Protein AF-0000000085032765 (afdb_homodimer)

Foldseek 3Di:
DDPVVCVVLLVLLLVLLVCLLVVNDFLCSLVSLLVSLVPQAADEDDDDDADDADPVLVVLQVVLVVCLVVVNNQAADLVRLVSLLRQCLPQACCSNPVTSVVNLLSCLVNVHDALVSLVVSLVVLLDCCQCVVSLRYPDDSSLSSNLSSLQSLLSSLVSCVVPNVSADPVNLSSSLSSLLSSLSSHADQPQQDPSRGGRHRLLSSLSSLLSSLPDPSGDPSSNSSSLSSSLSSLLQHQAANDHCSLLSNLVSLLVQCVVDVSSVVSVLSVVVVSLVVPVPDDDDDSSRVRSVVSVVSNLVSNLPDPSRPPVSVCSSVVSVVVVVD/DDPVVCVVLLVLLLVLLVCLLVVNDFLCSLVSLLVSLVPQAADEDDDDDADDADPVLVVLQVVLLVCLVVVNNQAADLVRLVSLLRQCLPQACCSNPVTSVVSLLSCLVNVHDALVSLVVSLVVLLDCCQCVVSLRYPDDSSLSSNLSSLQSLLSSLVSCVVPNVSADPVNLSSSLSSLLSSLSSHADQPQQDPSRGGRHRLLSSLSSLLSSLPDPSGDPSSNSSSLSSSLSSLLQHQAANDNCSLLSNLVSLLVQCVVDVSSVVSVLSVVVVSLVVPVPDDDDDSSRVRSVVSVVSNLVSNLPDPSRDPVSVCSSVVSVVVVVD

Organism: Limosilactobacillus fermentum (strain NBRC 3956 / LMG 18251) (NCBI:txid334390)

Secondary structure (DSSP, 8-state):
--HHHHHHHHHHHHHHHHHHHTT--STTHHHHHHHHHHT----------PPP--HHHHHHHHHHHHHHHTT------HHHHHHHHHHTT-SSHHHIIIIIIHHHHHHHHTT-S-HHHHHHHHHHHTSHHHHTTTTTSSS-THHHHHHHHHHHHHHHHHHIIIII----HHHHHHHHHHHHHHHHH-----EEETTTEEE-HHHHHHHHHHHHHT-TTS-HHHHHHHHHHHHHHHHT-SS---SSHHHHHHHHHHHHHHH-HHHHHHHHHHHHHHHHHHHH----SHHHHHHHHHHHHHHHHHHT-TTS-HHHHHHHHHHHHHHT-/--HHHHHHHHHHHHHHHHHHHTT--STTHHHHHHHHHHT----------PPP--HHHHHHHHHHHHHHHTT------HHHHHHHHHHTT-SSHHHIIIIIIHHHHHHHHTT-S-HHHHHHHHHHHTSHHHHTTTTTSSS-THHHHHHHHHHHHHHHHHHIIIII----HHHHHHHHHHHHHHHHH-----EEETTTEEE-HHHHHHHHHHHHHT-TTS-HHHHHHHHHHHHHHHHT-SS---SSHHHHHHHHHHHHHHH-HHHHHHHHHHHHHHHHHHHH----SHHHHHHHHHHHHHHHHHHT-TTS-HHHHHHHHHHHHHHT-

Sequence (650 aa):
MKETDLAPKLEMIQALHRQAKEGKTFKDLAPRLASFQRGLQRHRRTTVSLPAITETGQAILEQLVSNLKNDQLTELSDTQLELLLTQLANEDPAVRFGEATLLFNGALANDLLTKDQLRHAMNTLKKWEILFDHIEEPINKGAVRRVSAVTGLASLLYADRAGYFFVTKADLSDLIDRVALGMLWEHDNRGYVNRLGWIQLFGEYTVLVGELCRRRELVRGEKVFLMATYLVAYRQLKAPLIMGEADEGADFLIEMMNQHPVYRRYFMVFLRDWQRDLQQERPQSEQGWHQVFNYRRLMQALLMSADLPEIIARQITNQSNQDEQMKETDLAPKLEMIQALHRQAKEGKTFKDLAPRLASFQRGLQRHRRTTVSLPAITETGQAILEQLVSNLKNDQLTELSDTQLELLLTQLANEDPAVRFGEATLLFNGALANDLLTKDQLRHAMNTLKKWEILFDHIEEPINKGAVRRVSAVTGLASLLYADRAGYFFVTKADLSDLIDRVALGMLWEHDNRGYVNRLGWIQLFGEYTVLVGELCRRRELVRGEKVFLMATYLVAYRQLKAPLIMGEADEGADFLIEMMNQHPVYRRYFMVFLRDWQRDLQQERPQSEQGWHQVFNYRRLMQALLMSADLPEIIARQITNQSNQDEQ

InterPro domains:
  IPR021247 Protein of unknown function DUF2785 [PF10978] (131-303)

Structure (mmCIF, N/CA/C/O backbone):
data_AF-0000000085032765-model_v1
#
loop_
_entity.id
_entity.type
_entity.pdbx_description
1 polymer 'Uncharacterized protein'
#
loop_
_atom_site.group_PDB
_atom_site.id
_atom_site.type_symbol
_atom_site.label_atom_id
_atom_site.label_alt_id
_atom_site.label_comp_id
_atom_site.label_asym_id
_atom_site.label_entity_id
_atom_site.label_seq_id
_atom_site.pdbx_PDB_ins_code
_atom_site.Cartn_x
_atom_site.Cartn_y
_atom_site.Cartn_z
_atom_site.occupancy
_atom_site.B_iso_or_equiv
_atom_site.auth_seq_id
_atom_site.auth_comp_id
_atom_site.auth_asym_id
_atom_site.auth_atom_id
_atom_site.pdbx_PDB_model_num
ATOM 1 N N . MET A 1 1 ? -12.477 9.984 26.188 1 78.19 1 MET A N 1
ATOM 2 C CA . MET A 1 1 ? -11.352 10.086 27.094 1 78.19 1 MET A CA 1
ATOM 3 C C . MET A 1 1 ? -11.383 11.414 27.859 1 78.19 1 MET A C 1
ATOM 5 O O . MET A 1 1 ? -11.727 12.453 27.281 1 78.19 1 MET A O 1
ATOM 9 N N . LYS A 1 2 ? -11.086 11.219 29.297 1 79.12 2 LYS A N 1
ATOM 10 C CA . LYS A 1 2 ? -10.969 12.43 30.109 1 79.12 2 LYS A CA 1
ATOM 11 C C . LYS A 1 2 ? -9.531 12.93 30.141 1 79.12 2 LYS A C 1
ATOM 13 O O . LYS A 1 2 ? -8.586 12.156 29.953 1 79.12 2 LYS A O 1
ATOM 18 N N . GLU A 1 3 ? -9.328 14.219 30.156 1 80.5 3 GLU A N 1
ATOM 19 C CA . GLU A 1 3 ? -8.008 14.828 30.25 1 80.5 3 GLU A CA 1
ATOM 20 C C . GLU A 1 3 ? -7.176 14.18 31.359 1 80.5 3 GLU A C 1
ATOM 22 O O . GLU A 1 3 ? -5.965 14.016 31.219 1 80.5 3 GLU A O 1
ATOM 27 N N . THR A 1 4 ? -7.75 13.797 32.344 1 82.62 4 THR A N 1
ATOM 28 C CA . THR A 1 4 ? -7.074 13.195 33.5 1 82.62 4 THR A CA 1
ATOM 29 C C . THR A 1 4 ? -6.438 11.859 33.125 1 82.62 4 THR A C 1
ATOM 31 O O . THR A 1 4 ? -5.465 11.43 33.719 1 82.62 4 THR A O 1
ATOM 34 N N . ASP A 1 5 ? -6.961 11.273 32.125 1 85.44 5 ASP A N 1
ATOM 35 C CA . ASP A 1 5 ? -6.414 10.008 31.625 1 85.44 5 ASP A CA 1
ATOM 36 C C . ASP A 1 5 ? -5.125 10.234 30.844 1 85.44 5 ASP A C 1
ATOM 38 O O . ASP A 1 5 ? -4.32 9.312 30.688 1 85.44 5 ASP A O 1
ATOM 42 N N . LEU A 1 6 ? -4.93 11.477 30.453 1 90.94 6 LEU A N 1
ATOM 43 C CA . LEU A 1 6 ? -3.791 11.812 29.594 1 90.94 6 LEU A CA 1
ATOM 44 C C . LEU A 1 6 ? -2.576 12.188 30.438 1 90.94 6 LEU A C 1
ATOM 46 O O . LEU A 1 6 ? -1.436 12 30 1 90.94 6 LEU A O 1
ATOM 50 N N . ALA A 1 7 ? -2.807 12.672 31.609 1 92.69 7 ALA A N 1
ATOM 51 C CA . ALA A 1 7 ? -1.757 13.273 32.438 1 92.69 7 ALA A CA 1
ATOM 52 C C . ALA A 1 7 ? -0.646 12.273 32.719 1 92.69 7 ALA A C 1
ATOM 54 O O . ALA A 1 7 ? 0.533 12.562 32.5 1 92.69 7 ALA A O 1
ATOM 55 N N . PRO A 1 8 ? -1.028 11.062 33.188 1 94.06 8 PRO A N 1
ATOM 56 C CA . PRO A 1 8 ? 0.043 10.109 33.438 1 94.06 8 PRO A CA 1
ATOM 57 C C . PRO A 1 8 ? 0.829 9.727 32.188 1 94.06 8 PRO A C 1
ATOM 59 O O . PRO A 1 8 ? 2.035 9.477 32.281 1 94.06 8 PRO A O 1
ATOM 62 N N . LYS A 1 9 ? 0.167 9.648 31.062 1 95.69 9 LYS A N 1
ATOM 63 C CA . LYS A 1 9 ? 0.832 9.32 29.812 1 95.69 9 LYS A CA 1
ATOM 64 C C . LYS A 1 9 ? 1.777 10.438 29.375 1 95.69 9 LYS A C 1
ATOM 66 O O . LYS A 1 9 ? 2.904 10.18 28.953 1 95.69 9 LYS A O 1
ATOM 71 N N . LEU A 1 10 ? 1.332 11.617 29.562 1 96.44 10 LEU A N 1
ATOM 72 C CA . LEU A 1 10 ? 2.168 12.766 29.219 1 96.44 10 LEU A CA 1
ATOM 73 C C . LEU A 1 10 ? 3.387 12.836 30.125 1 96.44 10 LEU A C 1
ATOM 75 O O . LEU A 1 10 ? 4.477 13.219 29.688 1 96.44 10 LEU A O 1
ATOM 79 N N . GLU A 1 11 ? 3.184 12.484 31.344 1 96.62 11 GLU A N 1
ATOM 80 C CA . GLU A 1 11 ? 4.297 12.492 32.281 1 96.62 11 GLU A CA 1
ATOM 81 C C . GLU A 1 11 ? 5.375 11.492 31.891 1 96.62 11 GLU A C 1
ATOM 83 O O . GLU A 1 11 ? 6.566 11.773 32.031 1 96.62 11 GLU A O 1
ATOM 88 N N . MET A 1 12 ? 4.918 10.398 31.438 1 96.69 12 MET A N 1
ATOM 89 C CA . MET A 1 12 ? 5.863 9.367 31.016 1 96.69 12 MET A CA 1
ATOM 90 C C . MET A 1 12 ? 6.645 9.828 29.781 1 96.69 12 MET A C 1
ATOM 92 O O . MET A 1 12 ? 7.859 9.641 29.703 1 96.69 12 MET A O 1
ATOM 96 N N . ILE A 1 13 ? 5.969 10.445 28.859 1 97.5 13 ILE A N 1
ATOM 97 C CA . ILE A 1 13 ? 6.613 10.961 27.656 1 97.5 13 ILE A CA 1
ATOM 98 C C . ILE A 1 13 ? 7.555 12.102 28.016 1 97.5 13 ILE A C 1
ATOM 100 O O . ILE A 1 13 ? 8.648 12.219 27.453 1 97.5 13 ILE A O 1
ATOM 104 N N . GLN A 1 14 ? 7.102 12.906 28.922 1 97.69 14 GLN A N 1
ATOM 105 C CA . GLN A 1 14 ? 7.914 14.031 29.375 1 97.69 14 GLN A CA 1
ATOM 106 C C . GLN A 1 14 ? 9.227 13.547 29.984 1 97.69 14 GLN A C 1
ATOM 108 O O . GLN A 1 14 ? 10.266 14.188 29.828 1 97.69 14 GLN A O 1
ATOM 113 N N . ALA A 1 15 ? 9.125 12.477 30.703 1 97.56 15 ALA A N 1
ATOM 114 C CA . ALA A 1 15 ? 10.328 11.906 31.312 1 97.56 15 ALA A CA 1
ATOM 115 C C . ALA A 1 15 ? 11.312 11.453 30.234 1 97.56 15 ALA A C 1
ATOM 117 O O . ALA A 1 15 ? 12.516 11.703 30.344 1 97.56 15 ALA A O 1
ATOM 118 N N . LEU A 1 16 ? 10.836 10.766 29.219 1 97.75 16 LEU A N 1
ATOM 119 C CA . LEU A 1 16 ? 11.688 10.32 28.109 1 97.75 16 LEU A CA 1
ATOM 120 C C . LEU A 1 16 ? 12.242 11.516 27.344 1 97.75 16 LEU A C 1
ATOM 122 O O . LEU A 1 16 ? 13.414 11.516 26.953 1 97.75 16 LEU A O 1
ATOM 126 N N . HIS A 1 17 ? 11.383 12.539 27.172 1 98.19 17 HIS A N 1
ATOM 127 C CA . HIS A 1 17 ? 11.781 13.789 26.531 1 98.19 17 HIS A CA 1
ATOM 128 C C . HIS A 1 17 ? 12.914 14.469 27.281 1 98.19 17 HIS A C 1
ATOM 130 O O . HIS A 1 17 ? 13.922 14.844 26.688 1 98.19 17 HIS A O 1
ATOM 136 N N . ARG A 1 18 ? 12.797 14.523 28.547 1 97.44 18 ARG A N 1
ATOM 137 C CA . ARG A 1 18 ? 13.805 15.156 29.391 1 97.44 18 ARG A CA 1
ATOM 138 C C . ARG A 1 18 ? 15.125 14.383 29.344 1 97.44 18 ARG A C 1
ATOM 140 O O . ARG A 1 18 ? 16.203 14.984 29.266 1 97.44 18 ARG A O 1
ATOM 147 N N . GLN A 1 19 ? 15.016 13.133 29.406 1 97.38 19 GLN A N 1
ATOM 148 C CA . GLN A 1 19 ? 16.219 12.312 29.375 1 97.38 19 GLN A CA 1
ATOM 149 C C . GLN A 1 19 ? 16.953 12.453 28.047 1 97.38 19 GLN A C 1
ATOM 151 O O . GLN A 1 19 ? 18.188 12.492 28 1 97.38 19 GLN A O 1
ATOM 156 N N . ALA A 1 20 ? 16.203 12.523 26.969 1 97.06 20 ALA A N 1
ATOM 157 C C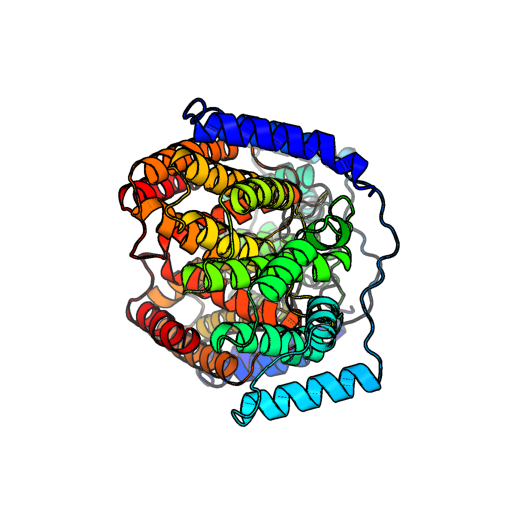A . ALA A 1 20 ? 16.797 12.734 25.656 1 97.06 20 ALA A CA 1
ATOM 158 C C . ALA A 1 20 ? 17.438 14.117 25.562 1 97.06 20 ALA A C 1
ATOM 160 O O . ALA A 1 20 ? 18.547 14.258 25.047 1 97.06 20 ALA A O 1
ATOM 161 N N . LYS A 1 21 ? 16.734 15.102 26.094 1 96.19 21 LYS A N 1
ATOM 162 C CA . LYS A 1 21 ? 17.219 16.484 26.094 1 96.19 21 LYS A CA 1
ATOM 163 C C . LYS A 1 21 ? 18.547 16.594 26.844 1 96.19 21 LYS A C 1
ATOM 165 O O . LYS A 1 21 ? 19.422 17.344 26.422 1 96.19 21 LYS A O 1
ATOM 170 N N . GLU A 1 22 ? 18.672 15.789 27.859 1 96.31 22 GLU A N 1
ATOM 171 C CA . GLU A 1 22 ? 19.859 15.836 28.703 1 96.31 22 GLU A CA 1
ATOM 172 C C . GLU A 1 22 ? 20.953 14.906 28.188 1 96.31 22 GLU A C 1
ATOM 174 O O . GLU A 1 22 ? 22.031 14.82 28.766 1 96.31 22 GLU A O 1
ATOM 179 N N . GLY A 1 23 ? 20.703 14.211 27.109 1 93.25 23 GLY A N 1
ATOM 180 C CA . GLY A 1 23 ? 21.688 13.32 26.531 1 93.25 23 GLY A CA 1
ATOM 181 C C . GLY A 1 23 ? 21.859 12.023 27.312 1 93.25 23 GLY A C 1
ATOM 182 O O . GLY A 1 23 ? 22.891 11.367 27.203 1 93.25 23 GLY A O 1
ATOM 183 N N . LYS A 1 24 ? 20.844 11.664 28.062 1 91.5 24 LYS A N 1
ATOM 184 C CA . LYS A 1 24 ? 20.938 10.5 28.938 1 91.5 24 LYS A CA 1
ATOM 185 C C . LYS A 1 24 ? 20.438 9.234 28.234 1 91.5 24 LYS A C 1
ATOM 187 O O . LYS A 1 24 ? 20.531 8.133 28.781 1 91.5 24 LYS A O 1
ATOM 192 N N . THR A 1 25 ? 19.875 9.375 27.062 1 88.19 25 THR A N 1
ATOM 193 C CA . THR A 1 25 ? 19.391 8.219 26.312 1 88.19 25 THR A CA 1
ATOM 194 C C . THR A 1 25 ? 19.688 8.383 24.812 1 88.19 25 THR A C 1
ATOM 196 O O . THR A 1 25 ? 19.781 9.508 24.312 1 88.19 25 THR A O 1
ATOM 199 N N . PHE A 1 26 ? 20 7.328 24.234 1 91.44 26 PHE A N 1
ATOM 200 C CA . PHE A 1 26 ? 20.266 7.273 22.797 1 91.44 26 PHE A CA 1
ATOM 201 C C . PHE A 1 26 ? 19.906 5.906 22.234 1 91.44 26 PHE A C 1
ATOM 203 O O . PHE A 1 26 ? 18.75 5.684 21.828 1 91.44 26 PHE A O 1
ATOM 210 N N . LYS A 1 27 ? 20.641 4.906 22.562 1 89.81 27 LYS A N 1
ATOM 211 C CA . LYS A 1 27 ? 20.406 3.562 22.047 1 89.81 27 LYS A CA 1
ATOM 212 C C . LYS A 1 27 ? 19.141 2.949 22.656 1 89.81 27 LYS A C 1
ATOM 214 O O . LYS A 1 27 ? 18.453 2.152 22.016 1 89.81 27 LYS A O 1
ATOM 219 N N . ASP A 1 28 ? 18.844 3.301 23.859 1 94.88 28 ASP A N 1
ATOM 220 C CA . ASP A 1 28 ? 17.734 2.672 24.547 1 94.88 28 ASP A CA 1
ATOM 221 C C . ASP A 1 28 ? 16.438 3.457 24.328 1 94.88 28 ASP A C 1
ATOM 223 O O . ASP A 1 28 ? 15.375 3.059 24.812 1 94.88 28 ASP A O 1
ATOM 227 N N . LEU A 1 29 ? 16.531 4.605 23.688 1 97.5 29 LEU A N 1
ATOM 228 C CA . LEU A 1 29 ? 15.383 5.473 23.484 1 97.5 29 LEU A CA 1
ATOM 229 C C . LEU A 1 29 ? 14.281 4.742 22.734 1 97.5 29 LEU A C 1
ATOM 231 O O . LEU A 1 29 ? 13.125 4.719 23.172 1 97.5 29 LEU A O 1
ATOM 235 N N . ALA A 1 30 ? 14.578 4.07 21.578 1 97.75 30 ALA A N 1
ATOM 236 C CA . ALA A 1 30 ? 13.578 3.412 20.734 1 97.75 30 ALA A CA 1
ATOM 237 C C . ALA A 1 30 ? 12.883 2.283 21.5 1 97.75 30 ALA A C 1
ATOM 239 O O . ALA A 1 30 ? 11.656 2.221 21.531 1 97.75 30 ALA A O 1
ATOM 240 N N . PRO A 1 31 ? 13.641 1.364 22.234 1 97.25 31 PRO A N 1
ATOM 241 C CA . PRO A 1 31 ? 12.977 0.315 23.016 1 97.25 31 PRO A CA 1
ATOM 242 C C . PRO A 1 31 ? 12.078 0.876 24.109 1 97.25 31 PRO A C 1
ATOM 244 O O . PRO A 1 31 ? 11.016 0.313 24.391 1 97.25 31 PRO A O 1
ATOM 247 N N . ARG A 1 32 ? 12.469 1.944 24.703 1 97.81 32 ARG A N 1
ATOM 248 C CA . ARG A 1 32 ? 11.664 2.547 25.766 1 97.81 32 ARG A CA 1
ATOM 249 C C . ARG A 1 32 ? 10.391 3.164 25.188 1 97.81 32 ARG A C 1
ATOM 251 O O . ARG A 1 32 ? 9.312 3.023 25.781 1 97.81 32 ARG A O 1
ATOM 258 N N . LEU A 1 33 ? 10.516 3.869 24.078 1 98.5 33 LEU A N 1
ATOM 259 C CA . LEU A 1 33 ? 9.344 4.422 23.406 1 98.5 33 LEU A CA 1
ATOM 260 C C . LEU A 1 33 ? 8.398 3.314 22.953 1 98.5 33 LEU A C 1
ATOM 262 O O . LEU A 1 33 ? 7.18 3.438 23.094 1 98.5 33 LEU A O 1
ATOM 266 N N . ALA A 1 34 ? 8.961 2.225 22.422 1 97.69 34 ALA A N 1
ATOM 267 C CA . ALA A 1 34 ? 8.164 1.09 21.969 1 97.69 34 ALA A CA 1
ATOM 268 C C . ALA A 1 34 ? 7.414 0.449 23.141 1 97.69 34 ALA A C 1
ATOM 270 O O . ALA A 1 34 ? 6.246 0.07 23 1 97.69 34 ALA A O 1
ATOM 271 N N . SER A 1 35 ? 8.133 0.254 24.219 1 96.94 35 SER A N 1
ATOM 272 C CA . SER A 1 35 ? 7.508 -0.292 25.422 1 96.94 35 SER A CA 1
ATOM 273 C C . SER A 1 35 ? 6.355 0.586 25.891 1 96.94 35 SER A C 1
ATOM 275 O O . SER A 1 35 ? 5.285 0.08 26.25 1 96.94 35 SER A O 1
ATOM 277 N N . PHE A 1 36 ? 6.586 1.911 25.953 1 97.31 36 PHE A N 1
ATOM 278 C CA . PHE A 1 36 ? 5.531 2.855 26.312 1 97.31 36 PHE A CA 1
ATOM 279 C C . PHE A 1 36 ? 4.34 2.709 25.375 1 97.31 36 PHE A C 1
ATOM 281 O O . PHE A 1 36 ? 3.193 2.639 25.828 1 97.31 36 PHE A O 1
ATOM 288 N N . GLN A 1 37 ? 4.574 2.668 24.062 1 96.81 37 GLN A N 1
ATOM 289 C CA . GLN A 1 37 ? 3.529 2.566 23.047 1 96.81 37 GLN A CA 1
ATOM 290 C C . GLN A 1 37 ? 2.672 1.323 23.266 1 96.81 37 GLN A C 1
ATOM 292 O O . GLN A 1 37 ? 1.448 1.376 23.141 1 96.81 37 GLN A O 1
ATOM 297 N N . ARG A 1 38 ? 3.311 0.172 23.578 1 93.62 38 ARG A N 1
ATOM 298 C CA . ARG A 1 38 ? 2.598 -1.082 23.812 1 93.62 38 ARG A CA 1
ATOM 299 C C . ARG A 1 38 ? 1.646 -0.965 24.984 1 93.62 38 ARG A C 1
ATOM 301 O O . ARG A 1 38 ? 0.655 -1.692 25.078 1 93.62 38 ARG A O 1
ATOM 308 N N . GLY A 1 39 ? 1.963 -0.048 25.828 1 92.94 39 GLY A N 1
ATOM 309 C CA . GLY A 1 39 ? 1.149 0.142 27.031 1 92.94 39 GLY A CA 1
ATOM 310 C C . GLY A 1 39 ? -0.042 1.052 26.797 1 92.94 39 GLY A C 1
ATOM 311 O O . GLY A 1 39 ? -0.915 1.171 27.656 1 92.94 39 GLY A O 1
ATOM 312 N N . LEU A 1 40 ? -0.108 1.728 25.641 1 93.38 40 LEU A N 1
ATOM 313 C CA . LEU A 1 40 ? -1.229 2.611 25.344 1 93.38 40 LEU A CA 1
ATOM 314 C C . LEU A 1 40 ? -2.484 1.809 25.031 1 93.38 40 LEU A C 1
ATOM 316 O O . LEU A 1 40 ? -2.512 1.055 24.047 1 93.38 40 LEU A O 1
ATOM 320 N N . GLN A 1 41 ? -3.418 1.825 25.828 1 83.19 41 GLN A N 1
ATOM 321 C CA . GLN A 1 41 ? -4.621 1.004 25.766 1 83.19 41 GLN A CA 1
ATOM 322 C C . GLN A 1 41 ? -5.582 1.523 24.688 1 83.19 41 GLN A C 1
ATOM 324 O O . GLN A 1 41 ? -5.609 2.721 24.406 1 83.19 41 GLN A O 1
ATOM 329 N N . ARG A 1 42 ? -6.383 0.572 24.109 1 84.75 42 ARG A N 1
ATOM 330 C CA . ARG A 1 42 ? -7.457 0.902 23.172 1 84.75 42 ARG A CA 1
ATOM 331 C C . ARG A 1 42 ? -8.82 0.721 23.828 1 84.75 42 ARG A C 1
ATOM 333 O O . ARG A 1 42 ? -8.969 -0.072 24.766 1 84.75 42 ARG A O 1
ATOM 340 N N . HIS A 1 43 ? -9.664 1.599 23.438 1 88.94 43 HIS A N 1
ATOM 341 C CA . HIS A 1 43 ? -11.023 1.572 23.969 1 88.94 43 HIS A CA 1
ATOM 342 C C . HIS A 1 43 ? -12.047 1.313 22.875 1 88.94 43 HIS A C 1
ATOM 344 O O . HIS A 1 43 ? -11.703 1.327 21.688 1 88.94 43 HIS A O 1
ATOM 350 N N . ARG A 1 44 ? -13.258 1.032 23.25 1 91.44 44 ARG A N 1
ATOM 351 C CA . ARG A 1 44 ? -14.336 0.771 22.312 1 91.44 44 ARG A CA 1
ATOM 352 C C . ARG A 1 44 ? -14.734 2.047 21.578 1 91.44 44 ARG A C 1
ATOM 354 O O . ARG A 1 44 ? -14.531 3.152 22.078 1 91.44 44 ARG A O 1
ATOM 361 N N . ARG A 1 45 ? -15.398 1.854 20.484 1 92.19 45 ARG A N 1
ATOM 362 C CA . ARG A 1 45 ? -15.836 2.975 19.656 1 92.19 45 ARG A CA 1
ATOM 363 C C . ARG A 1 45 ? -16.969 3.738 20.328 1 92.19 45 ARG A C 1
ATOM 365 O O . ARG A 1 45 ? -17.844 3.137 20.938 1 92.19 45 ARG A O 1
ATOM 372 N N . THR A 1 46 ? -16.906 5.031 20.266 1 93.88 46 THR A N 1
ATOM 373 C CA . THR A 1 46 ? -17.984 5.906 20.688 1 93.88 46 THR A CA 1
ATOM 374 C C . THR A 1 46 ? -18.406 6.832 19.547 1 93.88 46 THR A C 1
ATOM 376 O O . THR A 1 46 ? -17.734 6.902 18.516 1 93.88 46 THR A O 1
ATOM 379 N N . THR A 1 47 ? -19.562 7.461 19.703 1 94.5 47 THR A N 1
ATOM 380 C CA . THR A 1 47 ? -20.078 8.352 18.672 1 94.5 47 THR A CA 1
ATOM 381 C C . THR A 1 47 ? -19.188 9.586 18.531 1 94.5 47 THR A C 1
ATOM 383 O O . THR A 1 47 ? -18.766 10.172 19.531 1 94.5 47 THR A O 1
ATOM 386 N N . VAL A 1 48 ? -18.875 9.914 17.375 1 95.38 48 VAL A N 1
ATOM 387 C CA . VAL A 1 48 ? -18.062 11.094 17.094 1 95.38 48 VAL A CA 1
ATOM 388 C C . VAL A 1 48 ? -18.906 12.156 16.406 1 95.38 48 VAL A C 1
ATOM 390 O O . VAL A 1 48 ? -19.578 11.875 15.398 1 95.38 48 VAL A O 1
ATOM 393 N N . SER A 1 49 ? -18.969 13.305 16.938 1 94 49 SER A N 1
ATOM 394 C CA . SER A 1 49 ? -19.656 14.438 16.344 1 94 49 SER A CA 1
ATOM 395 C C . SER A 1 49 ? -18.672 15.5 15.867 1 94 49 SER A C 1
ATOM 397 O O . SER A 1 49 ? -17.906 16.047 16.656 1 94 49 SER A O 1
ATOM 399 N N . LEU A 1 50 ? -18.719 15.781 14.586 1 96.19 50 LEU A N 1
ATOM 400 C CA . LEU A 1 50 ? -17.875 16.828 14.008 1 96.19 50 LEU A CA 1
ATOM 401 C C . LEU A 1 50 ? -18.641 18.141 13.906 1 96.19 50 LEU A C 1
ATOM 403 O O . LEU A 1 50 ? -19.875 18.141 13.938 1 96.19 50 LEU A O 1
ATOM 407 N N . PRO A 1 51 ? -17.875 19.219 13.758 1 95.56 51 PRO A N 1
ATOM 408 C CA . PRO A 1 51 ? -18.547 20.516 13.742 1 95.56 51 PRO A CA 1
ATOM 409 C C . PRO A 1 51 ? -19.422 20.719 12.5 1 95.56 51 PRO A C 1
ATOM 411 O O . PRO A 1 51 ? -18.984 20.438 11.383 1 95.56 51 PRO A O 1
ATOM 414 N N . ALA A 1 52 ? -20.578 21.156 12.727 1 95.31 52 ALA A N 1
ATOM 415 C CA . ALA A 1 52 ? -21.453 21.594 11.641 1 95.31 52 ALA A CA 1
ATOM 416 C C . ALA A 1 52 ? -21.281 23.078 11.344 1 95.31 52 ALA A C 1
ATOM 418 O O . ALA A 1 52 ? -20.688 23.812 12.148 1 95.31 52 ALA A O 1
ATOM 419 N N . ILE A 1 53 ? -21.656 23.422 10.227 1 97.31 53 ILE A N 1
ATOM 420 C CA . ILE A 1 53 ? -21.578 24.844 9.891 1 97.31 53 ILE A CA 1
ATOM 421 C C . ILE A 1 53 ? -22.984 25.375 9.625 1 97.31 53 ILE A C 1
ATOM 423 O O . ILE A 1 53 ? -23.781 24.75 8.914 1 97.31 53 ILE A O 1
ATOM 427 N N . THR A 1 54 ? -23.328 26.438 10.266 1 96.94 54 THR A N 1
ATOM 428 C CA . THR A 1 54 ? -24.609 27.094 10.055 1 96.94 54 THR A CA 1
ATOM 429 C C . THR A 1 54 ? -24.609 27.844 8.727 1 96.94 54 THR A C 1
ATOM 431 O O . THR A 1 54 ? -23.562 28.062 8.125 1 96.94 54 THR A O 1
ATOM 434 N N . GLU A 1 55 ? -25.781 28.25 8.297 1 97.38 55 GLU A N 1
ATOM 435 C CA . GLU A 1 55 ? -25.891 29.078 7.098 1 97.38 55 GLU A CA 1
ATOM 436 C C . GLU A 1 55 ? -25.125 30.375 7.246 1 97.38 55 GLU A C 1
ATOM 438 O O . GLU A 1 55 ? -24.453 30.828 6.312 1 97.38 55 GLU A O 1
ATOM 443 N N . THR A 1 56 ? -25.281 30.922 8.375 1 97.56 56 THR A N 1
ATOM 444 C CA . THR A 1 56 ? -24.578 32.156 8.648 1 97.56 56 THR A CA 1
ATOM 445 C C . THR A 1 56 ? -23.062 31.938 8.617 1 97.56 56 THR A C 1
ATOM 447 O O . THR A 1 56 ? -22.328 32.75 8.055 1 97.56 56 THR A O 1
ATOM 450 N N . GLY A 1 57 ? -22.594 30.906 9.273 1 98.06 57 GLY A N 1
ATOM 451 C CA . GLY A 1 57 ? -21.172 30.578 9.242 1 98.06 57 GLY A CA 1
ATOM 452 C C . GLY A 1 57 ? -20.641 30.375 7.84 1 98.06 57 GLY A C 1
ATOM 453 O O . GLY A 1 57 ? -19.547 30.844 7.512 1 98.06 57 GLY A O 1
ATOM 454 N N . GLN A 1 58 ? -21.484 29.719 7.059 1 98.31 58 GLN A N 1
ATOM 455 C CA . GLN A 1 58 ? -21.094 29.469 5.676 1 98.31 58 GLN A CA 1
ATOM 456 C C . GLN A 1 58 ? -20.969 30.766 4.891 1 98.31 58 GLN A C 1
ATOM 458 O O . GLN A 1 58 ? -20.016 30.938 4.113 1 98.31 58 GLN A O 1
ATOM 463 N N . ALA A 1 59 ? -21.859 31.609 5.102 1 98.12 59 ALA A N 1
ATOM 464 C CA . ALA A 1 59 ? -21.828 32.906 4.426 1 98.12 59 ALA A CA 1
ATOM 465 C C . ALA A 1 59 ? -20.578 33.719 4.82 1 98.12 59 ALA A C 1
ATOM 467 O O . ALA A 1 59 ? -19.969 34.375 3.982 1 98.12 59 ALA A O 1
ATOM 468 N N . ILE A 1 60 ? -20.281 33.656 6.105 1 98.31 60 ILE A N 1
ATOM 469 C CA . ILE A 1 60 ? -19.109 34.344 6.598 1 98.31 60 ILE A CA 1
ATOM 470 C C . ILE A 1 60 ? -17.844 33.781 5.934 1 98.31 60 ILE A C 1
ATOM 472 O O . ILE A 1 60 ? -17 34.531 5.457 1 98.31 60 ILE A O 1
ATOM 476 N N . LEU A 1 61 ? -17.703 32.469 5.859 1 98.44 61 LEU A N 1
ATOM 477 C CA . LEU A 1 61 ? -16.531 31.859 5.238 1 98.44 61 LEU A CA 1
ATOM 478 C C . LEU A 1 61 ? -16.422 32.25 3.773 1 98.44 61 LEU A C 1
ATOM 480 O O . LEU A 1 61 ? -15.32 32.594 3.305 1 98.44 61 LEU A O 1
ATOM 484 N N . GLU A 1 62 ? -17.547 32.25 3.076 1 98.31 62 GLU A N 1
ATOM 485 C CA . GLU A 1 62 ? -17.547 32.594 1.659 1 98.31 62 GLU A CA 1
ATOM 486 C C . GLU A 1 62 ? -17.109 34.031 1.448 1 98.31 62 GLU A C 1
ATOM 488 O O . GLU A 1 62 ? -16.359 34.344 0.517 1 98.31 62 GLU A O 1
ATOM 493 N N . GLN A 1 63 ? -17.562 34.844 2.289 1 98.06 63 GLN A N 1
ATOM 494 C CA . GLN A 1 63 ? -17.172 36.25 2.213 1 98.06 63 GLN A CA 1
ATOM 495 C C . GLN A 1 63 ? -15.68 36.438 2.49 1 98.06 63 GLN A C 1
ATOM 497 O O . GLN A 1 63 ? -15 37.188 1.812 1 98.06 63 GLN A O 1
ATOM 502 N N . LEU A 1 64 ? -15.188 35.812 3.516 1 98.56 64 LEU A N 1
ATOM 503 C CA . LEU A 1 64 ? -13.773 35.875 3.859 1 98.56 64 LEU A CA 1
ATOM 504 C C . LEU A 1 64 ? -12.906 35.375 2.721 1 98.56 64 LEU A C 1
ATOM 506 O O . LEU A 1 64 ? -11.844 35.938 2.43 1 98.56 64 LEU A O 1
ATOM 510 N N . VAL A 1 65 ? -13.336 34.25 2.059 1 98.56 65 VAL A N 1
ATOM 511 C CA . VAL A 1 65 ? -12.594 33.719 0.931 1 98.56 65 VAL A CA 1
ATOM 512 C C . VAL A 1 65 ? -12.539 34.719 -0.203 1 98.56 65 VAL A C 1
ATOM 514 O O . VAL A 1 65 ? -11.477 34.938 -0.805 1 98.56 65 VAL A O 1
ATOM 517 N N . SER A 1 66 ? -13.688 35.312 -0.468 1 98.19 66 SER A N 1
ATOM 518 C CA . SER A 1 66 ? -13.742 36.344 -1.503 1 98.19 66 SER A CA 1
ATOM 519 C C . SER A 1 66 ? -12.789 37.5 -1.187 1 98.19 66 SER A C 1
ATOM 521 O O . SER A 1 66 ? -12.062 37.969 -2.064 1 98.19 66 SER A O 1
ATOM 523 N N . ASN A 1 67 ? -12.797 37.969 0.046 1 98 67 ASN A N 1
ATOM 524 C CA . ASN A 1 67 ? -11.906 39.031 0.469 1 98 67 ASN A CA 1
ATOM 525 C C . ASN A 1 67 ? -10.438 38.656 0.318 1 98 67 ASN A C 1
ATOM 527 O O . ASN A 1 67 ? -9.617 39.469 -0.093 1 98 67 ASN A O 1
ATOM 531 N N . LEU A 1 68 ? -10.102 37.406 0.688 1 97.81 68 LEU A N 1
ATOM 532 C CA . LEU A 1 68 ? -8.734 36.938 0.574 1 97.81 68 LEU A CA 1
ATOM 533 C C . LEU A 1 68 ? -8.281 36.906 -0.883 1 97.81 68 LEU A C 1
ATOM 535 O O . LEU A 1 68 ? -7.195 37.406 -1.21 1 97.81 68 LEU A O 1
ATOM 539 N N . LYS A 1 69 ? -9.148 36.406 -1.729 1 97 69 LYS A N 1
ATOM 540 C CA . LYS A 1 69 ? -8.812 36.25 -3.145 1 97 69 LYS A CA 1
ATOM 541 C C . LYS A 1 69 ? -8.656 37.625 -3.811 1 97 69 LYS A C 1
ATOM 543 O O . LYS A 1 69 ? -7.863 37.781 -4.742 1 97 69 LYS A O 1
ATOM 548 N N . ASN A 1 70 ? -9.328 38.625 -3.32 1 97.19 70 ASN A N 1
ATOM 549 C CA . ASN A 1 70 ? -9.281 39.969 -3.906 1 97.19 70 ASN A CA 1
ATOM 550 C C . ASN A 1 70 ? -8.336 40.875 -3.137 1 97.19 70 ASN A C 1
ATOM 552 O O . ASN A 1 70 ? -8.375 42.094 -3.299 1 97.19 70 ASN A O 1
ATOM 556 N N . ASP A 1 71 ? -7.586 40.375 -2.225 1 95.81 71 ASP A N 1
ATOM 557 C CA . ASP A 1 71 ? -6.602 41.094 -1.427 1 95.81 71 ASP A CA 1
ATOM 558 C C . ASP A 1 71 ? -7.266 42.188 -0.609 1 95.81 71 ASP A C 1
ATOM 560 O O . ASP A 1 71 ? -6.746 43.312 -0.521 1 95.81 71 ASP A O 1
ATOM 564 N N . GLN A 1 72 ? -8.414 41.844 -0.152 1 96 72 GLN A N 1
ATOM 565 C CA . GLN A 1 72 ? -9.18 42.812 0.618 1 96 72 GLN A CA 1
ATOM 566 C C . GLN A 1 72 ? -9.305 42.375 2.078 1 96 72 GLN A C 1
ATOM 568 O O . GLN A 1 72 ? -9.836 43.125 2.904 1 96 72 GLN A O 1
ATOM 573 N N . LEU A 1 73 ? -8.859 41.188 2.363 1 96.19 73 LEU A N 1
ATOM 574 C CA . LEU A 1 73 ? -8.898 40.719 3.744 1 96.19 73 LEU A CA 1
ATOM 575 C C . LEU A 1 73 ? -7.773 41.344 4.562 1 96.19 73 LEU A C 1
ATOM 577 O O . LEU A 1 73 ? -6.598 41.062 4.332 1 96.19 73 LEU A O 1
ATOM 581 N N . THR A 1 74 ? -8.102 42.156 5.539 1 93.62 74 THR A N 1
ATOM 582 C CA . THR A 1 74 ? -7.066 42.906 6.234 1 93.62 74 THR A CA 1
ATOM 583 C C . THR A 1 74 ? -6.945 42.469 7.688 1 93.62 74 THR A C 1
ATOM 585 O O . THR A 1 74 ? -5.934 42.719 8.336 1 93.62 74 THR A O 1
ATOM 588 N N . GLU A 1 75 ? -7.965 41.875 8.164 1 92.94 75 GLU A N 1
ATOM 589 C CA . GLU A 1 75 ? -7.938 41.375 9.523 1 92.94 75 GLU A CA 1
ATOM 590 C C . GLU A 1 75 ? -8.969 40.25 9.719 1 92.94 75 GLU A C 1
ATOM 592 O O . GLU A 1 75 ? -9.852 40.062 8.875 1 92.94 75 GLU A O 1
ATOM 597 N N . LEU A 1 76 ? -8.805 39.469 10.703 1 97.06 76 LEU A N 1
ATOM 598 C CA . LEU A 1 76 ? -9.781 38.5 11.188 1 97.06 76 LEU A CA 1
ATOM 599 C C . LEU A 1 76 ? -10.188 38.812 12.617 1 97.06 76 LEU A C 1
ATOM 601 O O . LEU A 1 76 ? -9.336 38.938 13.5 1 97.06 76 LEU A O 1
ATOM 605 N N . SER A 1 77 ? -11.477 38.969 12.82 1 97.62 77 SER A N 1
ATOM 606 C CA . SER A 1 77 ? -11.953 39.125 14.195 1 97.62 77 SER A CA 1
ATOM 607 C C . SER A 1 77 ? -11.781 37.844 14.992 1 97.62 77 SER A C 1
ATOM 609 O O . SER A 1 77 ? -11.547 36.781 14.422 1 97.62 77 SER A O 1
ATOM 611 N N . ASP A 1 78 ? -11.852 37.938 16.297 1 98.25 78 ASP A N 1
ATOM 612 C CA . ASP A 1 78 ? -11.773 36.75 17.156 1 98.25 78 ASP A CA 1
ATOM 613 C C . ASP A 1 78 ? -12.883 35.75 16.812 1 98.25 78 ASP A C 1
ATOM 615 O O . ASP A 1 78 ? -12.648 34.562 16.828 1 98.25 78 ASP A O 1
ATOM 619 N N . THR A 1 79 ? -14.031 36.312 16.531 1 97.94 79 THR A N 1
ATOM 620 C CA . THR A 1 79 ? -15.164 35.469 16.188 1 97.94 79 THR A CA 1
ATOM 621 C C . THR A 1 79 ? -14.914 34.719 14.875 1 97.94 79 THR A C 1
ATOM 623 O O . THR A 1 79 ? -15.273 33.562 14.734 1 97.94 79 THR A O 1
ATOM 626 N N . GLN A 1 80 ? -14.359 35.406 13.977 1 98.19 80 GLN A N 1
ATOM 627 C CA . GLN A 1 80 ? -14.039 34.781 12.688 1 98.19 80 GLN A CA 1
ATOM 628 C C . GLN A 1 80 ? -12.953 33.719 12.836 1 98.19 80 GLN A C 1
ATOM 630 O O . GLN A 1 80 ? -13.039 32.656 12.227 1 98.19 80 GLN A O 1
ATOM 635 N N . LEU A 1 81 ? -11.961 34.031 13.68 1 98.62 81 LEU A N 1
ATOM 636 C CA . LEU A 1 81 ? -10.914 33.031 13.938 1 98.62 81 LEU A CA 1
ATOM 637 C C . LEU A 1 81 ? -11.492 31.781 14.586 1 98.62 81 LEU A C 1
ATOM 639 O O . LEU A 1 81 ? -11.125 30.656 14.227 1 98.62 81 LEU A O 1
ATOM 643 N N . GLU A 1 82 ? -12.375 32.031 15.523 1 98.19 82 GLU A N 1
ATOM 644 C CA . GLU A 1 82 ? -13.008 30.891 16.172 1 98.19 82 GLU A CA 1
ATOM 645 C C . GLU A 1 82 ? -13.781 30.047 15.172 1 98.19 82 GLU A C 1
ATOM 647 O O . GLU A 1 82 ? -13.773 28.812 15.25 1 98.19 82 GLU A O 1
ATOM 652 N N . LEU A 1 83 ? -14.492 30.688 14.297 1 98.31 83 LEU A N 1
ATOM 653 C CA . LEU A 1 83 ? -15.211 29.984 13.242 1 98.31 83 LEU A CA 1
ATOM 654 C C . LEU A 1 83 ? -14.25 29.156 12.391 1 98.31 83 LEU A C 1
ATOM 656 O O . LEU A 1 83 ? -14.523 27.984 12.094 1 98.31 83 LEU A O 1
ATOM 660 N N . LEU A 1 84 ? -13.117 29.75 12.023 1 98.5 84 LEU A N 1
ATOM 661 C CA . LEU A 1 84 ? -12.125 29.047 11.227 1 98.5 84 LEU A CA 1
ATOM 662 C C . LEU A 1 84 ? -11.594 27.828 11.969 1 98.5 84 LEU A C 1
ATOM 664 O O . LEU A 1 84 ? -11.578 26.719 11.422 1 98.5 84 LEU A O 1
ATOM 668 N N . LEU A 1 85 ? -11.18 28 13.211 1 98.62 85 LEU A N 1
ATOM 669 C CA . LEU A 1 85 ? -10.602 26.922 14.008 1 98.62 85 LEU A CA 1
ATOM 670 C C . LEU A 1 85 ? -11.586 25.766 14.156 1 98.62 85 LEU A C 1
ATOM 672 O O . LEU A 1 85 ? -11.18 24.609 14.141 1 98.62 85 LEU A O 1
ATOM 676 N N . THR A 1 86 ? -12.828 26.141 14.281 1 98.25 86 THR A N 1
ATOM 677 C CA . THR A 1 86 ? -13.859 25.125 14.414 1 98.25 86 THR A CA 1
ATOM 678 C C . THR A 1 86 ? -14.039 24.359 13.102 1 98.25 86 THR A C 1
ATOM 680 O O . THR A 1 86 ? -14.125 23.125 13.102 1 98.25 86 THR A O 1
ATOM 683 N N . GLN A 1 87 ? -13.992 25.047 11.977 1 98.44 87 GLN A N 1
ATOM 684 C CA . GLN A 1 87 ? -14.32 24.453 10.688 1 98.44 87 GLN A CA 1
ATOM 685 C C . GLN A 1 87 ? -13.102 23.766 10.07 1 98.44 87 GLN A C 1
ATOM 687 O O . GLN A 1 87 ? -13.219 23.078 9.047 1 98.44 87 GLN A O 1
ATOM 692 N N . LEU A 1 88 ? -11.938 23.906 10.703 1 98.31 88 LEU A N 1
ATOM 693 C CA . LEU A 1 88 ? -10.797 23.094 10.289 1 98.31 88 LEU A CA 1
ATOM 694 C C . LEU A 1 88 ? -11.117 21.609 10.391 1 98.31 88 LEU A C 1
ATOM 696 O O . LEU A 1 88 ? -10.508 20.797 9.695 1 98.31 88 LEU A O 1
ATOM 700 N N . ALA A 1 89 ? -12.086 21.328 11.266 1 97.94 89 ALA A N 1
ATOM 701 C CA . ALA A 1 89 ? -12.461 19.938 11.484 1 97.94 89 ALA A CA 1
ATOM 702 C C . ALA A 1 89 ? -13.812 19.625 10.852 1 97.94 89 ALA A C 1
ATOM 704 O O . ALA A 1 89 ? -14.5 18.703 11.273 1 97.94 89 ALA A O 1
ATOM 705 N N . ASN A 1 90 ? -14.211 20.438 9.867 1 97.94 90 ASN A N 1
ATOM 706 C CA . ASN A 1 90 ? -15.461 20.156 9.172 1 97.94 90 ASN A CA 1
ATOM 707 C C . ASN A 1 90 ? -15.383 18.844 8.391 1 97.94 90 ASN A C 1
ATOM 709 O O . ASN A 1 90 ? -14.352 18.516 7.809 1 97.94 90 ASN A O 1
ATOM 713 N N . GLU A 1 91 ? -16.5 18.109 8.367 1 96.69 91 GLU A N 1
ATOM 714 C CA . GLU A 1 91 ? -16.562 16.828 7.668 1 96.69 91 GLU A CA 1
ATOM 715 C C . GLU A 1 91 ? -16.453 17.016 6.16 1 96.69 91 GLU A C 1
ATOM 717 O O . GLU A 1 91 ? -15.906 16.156 5.461 1 96.69 91 GLU A O 1
ATOM 722 N N . ASP A 1 92 ? -16.953 18.078 5.656 1 96.75 92 ASP A N 1
ATOM 723 C CA . ASP A 1 92 ? -16.938 18.375 4.227 1 96.75 92 ASP A CA 1
ATOM 724 C C . ASP A 1 92 ? -15.594 18.938 3.787 1 96.75 92 ASP A C 1
ATOM 726 O O . ASP A 1 92 ? -15.234 20.062 4.156 1 96.75 92 ASP A O 1
ATOM 730 N N . PRO A 1 93 ? -14.875 18.266 2.934 1 96.06 93 PRO A N 1
ATOM 731 C CA . PRO A 1 93 ? -13.555 18.719 2.506 1 96.06 93 PRO A CA 1
ATOM 732 C C . PRO A 1 93 ? -13.594 20.078 1.814 1 96.06 93 PRO A C 1
ATOM 734 O O . PRO A 1 93 ? -12.617 20.828 1.861 1 96.06 93 PRO A O 1
ATOM 737 N N . ALA A 1 94 ? -14.656 20.391 1.164 1 95.88 94 ALA A N 1
ATOM 738 C CA . ALA A 1 94 ? -14.773 21.688 0.497 1 95.88 94 ALA A CA 1
ATOM 739 C C . ALA A 1 94 ? -14.727 22.828 1.507 1 95.88 94 ALA A C 1
ATOM 741 O O . ALA A 1 94 ? -14.148 23.891 1.235 1 95.88 94 ALA A O 1
ATOM 742 N N . VAL A 1 95 ? -15.352 22.578 2.646 1 97.94 95 VAL A N 1
ATOM 743 C CA . VAL A 1 95 ? -15.312 23.562 3.715 1 97.94 95 VAL A CA 1
ATOM 744 C C . VAL A 1 95 ? -13.961 23.516 4.426 1 97.94 95 VAL A C 1
ATOM 746 O O . VAL A 1 95 ? -13.32 24.547 4.633 1 97.94 95 VAL A O 1
ATOM 749 N N . ARG A 1 96 ? -13.531 22.359 4.738 1 97.56 96 ARG A N 1
ATOM 750 C CA . ARG A 1 96 ? -12.328 22.156 5.535 1 97.56 96 ARG A CA 1
ATOM 751 C C . ARG A 1 96 ? -11.094 22.688 4.816 1 97.56 96 ARG A C 1
ATOM 753 O O . ARG A 1 96 ? -10.359 23.516 5.371 1 97.56 96 ARG A O 1
ATOM 760 N N . PHE A 1 97 ? -10.906 22.281 3.543 1 95.69 97 PHE A N 1
ATOM 761 C CA . PHE A 1 97 ? -9.703 22.656 2.801 1 95.69 97 PHE A CA 1
ATOM 762 C C . PHE A 1 97 ? -9.961 23.891 1.956 1 95.69 97 PHE A C 1
ATOM 764 O O . PHE A 1 97 ? -9.133 24.812 1.924 1 95.69 97 PHE A O 1
ATOM 771 N N . GLY A 1 98 ? -11.102 23.891 1.333 1 95.62 98 GLY A N 1
ATOM 772 C CA . GLY A 1 98 ? -11.391 24.922 0.364 1 95.62 98 GLY A CA 1
ATOM 773 C C . GLY A 1 98 ? -11.648 26.281 1.001 1 95.62 98 GLY A C 1
ATOM 774 O O . GLY A 1 98 ? -11.516 27.312 0.346 1 95.62 98 GLY A O 1
ATOM 775 N N . GLU A 1 99 ? -11.992 26.203 2.254 1 98.19 99 GLU A N 1
ATOM 776 C CA . GLU A 1 99 ? -12.305 27.469 2.908 1 98.19 99 GLU A CA 1
ATOM 777 C C . GLU A 1 99 ? -11.492 27.641 4.191 1 98.19 99 GLU A C 1
ATOM 779 O O . GLU A 1 99 ? -10.516 28.375 4.223 1 98.19 99 GLU A O 1
ATOM 784 N N . ALA A 1 100 ? -11.727 26.844 5.215 1 98.44 100 ALA A N 1
ATOM 785 C CA . ALA A 1 100 ? -11.156 27.031 6.547 1 98.44 100 ALA A CA 1
ATOM 786 C C . ALA A 1 100 ? -9.633 27 6.508 1 98.44 100 ALA A C 1
ATOM 788 O O . ALA A 1 100 ? -8.977 27.938 6.961 1 98.44 100 ALA A O 1
ATOM 789 N N . THR A 1 101 ? -9.094 25.969 5.949 1 98.12 101 THR A N 1
ATOM 790 C CA . THR A 1 101 ? -7.645 25.828 5.871 1 98.12 101 THR A CA 1
ATOM 791 C C . THR A 1 101 ? -7.047 26.922 4.992 1 98.12 101 THR A C 1
ATOM 793 O O . THR A 1 101 ? -6.023 27.516 5.344 1 98.12 101 THR A O 1
ATOM 796 N N . LEU A 1 102 ? -7.699 27.141 3.865 1 97.88 102 LEU A N 1
ATOM 797 C CA . LEU A 1 102 ? -7.262 28.203 2.965 1 97.88 102 LEU A CA 1
ATOM 798 C C . LEU A 1 102 ? -7.207 29.547 3.691 1 97.88 102 LEU A C 1
ATOM 800 O O . LEU A 1 102 ? -6.211 30.266 3.6 1 97.88 102 LEU A O 1
ATOM 804 N N . LEU A 1 103 ? -8.234 29.859 4.398 1 98.56 103 LEU A N 1
ATOM 805 C CA . LEU A 1 103 ? -8.336 31.141 5.102 1 98.56 103 LEU A CA 1
ATOM 806 C C . LEU A 1 103 ? -7.332 31.203 6.246 1 98.56 103 LEU A C 1
ATOM 808 O O . LEU A 1 103 ? -6.691 32.25 6.457 1 98.56 103 LEU A O 1
ATOM 812 N N . PHE A 1 104 ? -7.219 30.156 6.98 1 98.38 104 PHE A N 1
ATOM 813 C CA . PHE A 1 104 ? -6.289 30.109 8.102 1 98.38 104 PHE A CA 1
ATOM 814 C C . PHE A 1 104 ? -4.859 30.344 7.633 1 98.38 104 PHE A C 1
ATOM 816 O O . PHE A 1 104 ? -4.152 31.203 8.164 1 98.38 104 PHE A O 1
ATOM 823 N N . ASN A 1 105 ? -4.453 29.641 6.602 1 97.81 105 ASN A N 1
ATOM 824 C CA . ASN A 1 105 ? -3.105 29.797 6.055 1 97.81 105 ASN A CA 1
ATOM 825 C C . ASN A 1 105 ? -2.91 31.156 5.402 1 97.81 105 ASN A C 1
ATOM 827 O O . ASN A 1 105 ? -1.826 31.734 5.484 1 97.81 105 ASN A O 1
ATOM 831 N N . GLY A 1 106 ? -3.961 31.531 4.719 1 97.5 106 GLY A N 1
ATOM 832 C CA . GLY A 1 106 ? -3.898 32.875 4.148 1 97.5 106 GLY A CA 1
ATOM 833 C C . GLY A 1 106 ? -3.697 33.969 5.191 1 97.5 106 GLY A C 1
ATOM 834 O O . GLY A 1 106 ? -2.916 34.875 4.98 1 97.5 106 GLY A O 1
ATOM 835 N N . ALA A 1 107 ? -4.434 33.875 6.289 1 97.75 107 ALA A N 1
ATOM 836 C CA . ALA A 1 107 ? -4.289 34.844 7.375 1 97.75 107 ALA A CA 1
ATOM 837 C C . ALA A 1 107 ? -2.869 34.812 7.941 1 97.75 107 ALA A C 1
ATOM 839 O O . ALA A 1 107 ? -2.299 35.875 8.234 1 97.75 107 ALA A O 1
ATOM 840 N N . LEU A 1 108 ? -2.281 33.656 8.086 1 97.5 108 LEU A N 1
ATOM 841 C CA . LEU A 1 108 ? -0.915 33.531 8.578 1 97.5 108 LEU A CA 1
ATOM 842 C C . LEU A 1 108 ? 0.082 34.094 7.586 1 97.5 108 LEU A C 1
ATOM 844 O O . LEU A 1 108 ? 0.985 34.844 7.973 1 97.5 108 LEU A O 1
ATOM 848 N N . ALA A 1 109 ? -0.153 33.812 6.324 1 95.56 109 ALA A N 1
ATOM 849 C CA . ALA A 1 109 ? 0.773 34.25 5.277 1 95.56 109 ALA A CA 1
ATOM 850 C C . ALA A 1 109 ? 0.775 35.781 5.133 1 95.56 109 ALA A C 1
ATOM 852 O O . ALA A 1 109 ? 1.791 36.375 4.766 1 95.56 109 ALA A O 1
ATOM 853 N N . ASN A 1 110 ? -0.335 36.375 5.438 1 95.5 110 ASN A N 1
ATOM 854 C CA . ASN A 1 110 ? -0.476 37.812 5.223 1 95.5 110 ASN A CA 1
ATOM 855 C C . ASN A 1 110 ? -0.373 38.594 6.535 1 95.5 110 ASN A C 1
ATOM 857 O O . ASN A 1 110 ? -0.722 39.75 6.59 1 95.5 110 ASN A O 1
ATOM 861 N N . ASP A 1 111 ? 0.032 37.938 7.578 1 95.31 111 ASP A N 1
ATOM 862 C CA . ASP A 1 111 ? 0.265 38.562 8.875 1 95.31 111 ASP A CA 1
ATOM 863 C C . ASP A 1 111 ? -0.992 39.25 9.375 1 95.31 111 ASP A C 1
ATOM 865 O O . ASP A 1 111 ? -0.939 40.438 9.766 1 95.31 111 ASP A O 1
ATOM 869 N N . LEU A 1 112 ? -2.09 38.5 9.352 1 97.06 112 LEU A N 1
ATOM 870 C CA . LEU A 1 112 ? -3.361 39.125 9.672 1 97.06 112 LEU A CA 1
ATOM 871 C C . LEU A 1 112 ? -3.775 38.812 11.109 1 97.06 112 LEU A C 1
ATOM 873 O O . LEU A 1 112 ? -4.77 39.375 11.594 1 97.06 112 LEU A O 1
ATOM 877 N N . LEU A 1 113 ? -3.057 37.969 11.82 1 97.75 113 LEU A N 1
ATOM 878 C CA . LEU A 1 113 ? -3.439 37.562 13.164 1 97.75 113 LEU A CA 1
ATOM 879 C C . LEU A 1 113 ? -2.553 38.219 14.211 1 97.75 113 LEU A C 1
ATOM 881 O O . LEU A 1 113 ? -1.345 38.375 14.016 1 97.75 113 LEU A O 1
ATOM 885 N N . THR A 1 114 ? -3.145 38.625 15.32 1 96.75 114 THR A N 1
ATOM 886 C CA . THR A 1 114 ? -2.389 39.156 16.438 1 96.75 114 THR A CA 1
ATOM 887 C C . THR A 1 114 ? -1.697 38.031 17.219 1 96.75 114 THR A C 1
ATOM 889 O O . THR A 1 114 ? -2.055 36.875 17.078 1 96.75 114 THR A O 1
ATOM 892 N N . LYS A 1 115 ? -0.708 38.344 18.031 1 96.56 115 LYS A N 1
ATOM 893 C CA . LYS A 1 115 ? -0.022 37.344 18.844 1 96.56 115 LYS A CA 1
ATOM 894 C C . LYS A 1 115 ? -0.999 36.625 19.781 1 96.56 115 LYS A C 1
ATOM 896 O O . LYS A 1 115 ? -0.874 35.438 20.016 1 96.56 115 LYS A O 1
ATOM 901 N N . ASP A 1 116 ? -1.926 37.438 20.281 1 97.5 116 ASP A N 1
ATOM 902 C CA . ASP A 1 116 ? -2.932 36.844 21.156 1 97.5 116 ASP A CA 1
ATOM 903 C C . ASP A 1 116 ? -3.771 35.812 20.391 1 97.5 116 ASP A C 1
ATOM 905 O O . ASP A 1 116 ? -4.082 34.75 20.906 1 97.5 116 ASP A O 1
ATOM 909 N N . GLN A 1 117 ? -4.145 36.156 19.172 1 98.38 117 GLN A N 1
ATOM 910 C CA . GLN A 1 117 ? -4.91 35.25 18.328 1 98.38 117 GLN A CA 1
ATOM 911 C C . GLN A 1 117 ? -4.102 34 17.984 1 98.38 117 GLN A C 1
ATOM 913 O O . GLN A 1 117 ? -4.641 32.906 17.969 1 98.38 117 GLN A O 1
ATOM 918 N N . LEU A 1 118 ? -2.824 34.219 17.75 1 98.38 118 LEU A N 1
ATOM 919 C CA . LEU A 1 118 ? -1.939 33.094 17.453 1 98.38 118 LEU A CA 1
ATOM 920 C C . LEU A 1 118 ? -1.812 32.156 18.641 1 98.38 118 LEU A C 1
ATOM 922 O O . LEU A 1 118 ? -1.9 30.938 18.484 1 98.38 118 LEU A O 1
ATOM 926 N N . ARG A 1 119 ? -1.64 32.688 19.781 1 97.62 119 ARG A N 1
ATOM 927 C CA . ARG A 1 119 ? -1.562 31.891 21 1 97.62 119 ARG A CA 1
ATOM 928 C C . ARG A 1 119 ? -2.871 31.156 21.25 1 97.62 119 ARG A C 1
ATOM 930 O O . ARG A 1 119 ? -2.865 29.984 21.641 1 97.62 119 ARG A O 1
ATOM 937 N N . HIS A 1 120 ? -3.922 31.875 21 1 98.06 120 HIS A N 1
ATOM 938 C CA . HIS A 1 120 ? -5.234 31.266 21.156 1 98.06 120 HIS A CA 1
ATOM 939 C C . HIS A 1 120 ? -5.398 30.078 20.203 1 98.06 120 HIS A C 1
ATOM 941 O O . HIS A 1 120 ? -5.879 29.016 20.609 1 98.06 120 HIS A O 1
ATOM 947 N N . ALA A 1 121 ? -5.039 30.25 18.969 1 98.62 121 ALA A N 1
ATOM 948 C CA . ALA A 1 121 ? -5.129 29.172 17.984 1 98.62 121 ALA A CA 1
ATOM 949 C C . ALA A 1 121 ? -4.289 27.969 18.391 1 98.62 121 ALA A C 1
ATOM 951 O O . ALA A 1 121 ? -4.762 26.828 18.344 1 98.62 121 ALA A O 1
ATOM 952 N N . MET A 1 122 ? -3.062 28.219 18.812 1 98.31 122 MET A N 1
ATOM 953 C CA . MET A 1 122 ? -2.166 27.156 19.234 1 98.31 122 MET A CA 1
ATOM 954 C C . MET A 1 122 ? -2.75 26.391 20.422 1 98.31 122 MET A C 1
ATOM 956 O O . MET A 1 122 ? -2.789 25.172 20.422 1 98.31 122 MET A O 1
ATOM 960 N N . ASN A 1 123 ? -3.209 27.141 21.359 1 97.88 123 ASN A N 1
ATOM 961 C CA . ASN A 1 123 ? -3.779 26.531 22.562 1 97.88 123 ASN A CA 1
ATOM 962 C C . ASN A 1 123 ? -5.039 25.734 22.25 1 97.88 123 ASN A C 1
ATOM 964 O O . ASN A 1 123 ? -5.297 24.703 22.859 1 97.88 123 ASN A O 1
ATOM 968 N N . THR A 1 124 ? -5.789 26.219 21.344 1 98.31 124 THR A N 1
ATOM 969 C CA . THR A 1 124 ? -7.008 25.531 20.938 1 98.31 124 THR A CA 1
ATOM 970 C C . THR A 1 124 ? -6.668 24.203 20.266 1 98.31 124 THR A C 1
ATOM 972 O O . THR A 1 124 ? -7.215 23.156 20.625 1 98.31 124 THR A O 1
ATOM 975 N N . LEU A 1 125 ? -5.73 24.219 19.359 1 98.44 125 LEU A N 1
ATOM 976 C CA . LEU A 1 125 ? -5.402 23.031 18.562 1 98.44 125 LEU A CA 1
ATOM 977 C C . LEU A 1 125 ? -4.66 22 19.406 1 98.44 125 LEU A C 1
ATOM 979 O O . LEU A 1 125 ? -4.668 20.812 19.078 1 98.44 125 LEU A O 1
ATOM 983 N N . LYS A 1 126 ? -4.066 22.422 20.5 1 97 126 LYS A N 1
ATOM 984 C CA . LYS A 1 126 ? -3.334 21.516 21.375 1 97 126 LYS A CA 1
ATOM 985 C C . LYS A 1 126 ? -4.273 20.844 22.375 1 97 126 LYS A C 1
ATOM 987 O O . LYS A 1 126 ? -3.881 19.906 23.078 1 97 126 LYS A O 1
ATOM 992 N N . LYS A 1 127 ? -5.473 21.328 22.453 1 96.25 127 LYS A N 1
ATOM 993 C CA . LYS A 1 127 ? -6.414 20.75 23.406 1 96.25 127 LYS A CA 1
ATOM 994 C C . LYS A 1 127 ? -6.566 19.234 23.172 1 96.25 127 LYS A C 1
ATOM 996 O O . LYS A 1 127 ? -6.57 18.781 22.031 1 96.25 127 LYS A O 1
ATOM 1001 N N . TRP A 1 128 ? -6.801 18.547 24.266 1 94.69 128 TRP A N 1
ATOM 1002 C CA . TRP A 1 128 ? -6.852 17.078 24.203 1 94.69 128 TRP A CA 1
ATOM 1003 C C . TRP A 1 128 ? -8.055 16.625 23.391 1 94.69 128 TRP A C 1
ATOM 1005 O O . TRP A 1 128 ? -7.988 15.609 22.688 1 94.69 128 TRP A O 1
ATOM 1015 N N . GLU A 1 129 ? -9.18 17.359 23.438 1 95.06 129 GLU A N 1
ATOM 1016 C CA . GLU A 1 129 ? -10.398 16.984 22.734 1 95.06 129 GLU A CA 1
ATOM 1017 C C . GLU A 1 129 ? -10.242 17.172 21.234 1 95.06 129 GLU A C 1
ATOM 1019 O O . GLU A 1 129 ? -11.055 16.672 20.453 1 95.06 129 GLU A O 1
ATOM 1024 N N . ILE A 1 130 ? -9.148 17.844 20.844 1 97.06 130 ILE A N 1
ATOM 1025 C CA . ILE A 1 130 ? -8.906 18.094 19.422 1 97.06 130 ILE A CA 1
ATOM 1026 C C . ILE A 1 130 ? -7.734 17.234 18.953 1 97.06 130 ILE A C 1
ATOM 1028 O O . ILE A 1 130 ? -7.918 16.312 18.156 1 97.06 130 ILE A O 1
ATOM 1032 N N . LEU A 1 131 ? -6.613 17.359 19.609 1 97.75 131 LEU A N 1
ATOM 1033 C CA . LEU A 1 131 ? -5.375 16.703 19.188 1 97.75 131 LEU A CA 1
ATOM 1034 C C . LEU A 1 131 ? -5.449 15.195 19.406 1 97.75 131 LEU A C 1
ATOM 1036 O O . LEU A 1 131 ? -4.816 14.43 18.688 1 97.75 131 LEU A O 1
ATOM 1040 N N . PHE A 1 132 ? -6.23 14.727 20.406 1 96.81 132 PHE A N 1
ATOM 1041 C CA . PHE A 1 132 ? -6.309 13.312 20.734 1 96.81 132 PHE A CA 1
ATOM 1042 C C . PHE A 1 132 ? -7.738 12.805 20.609 1 96.81 132 PHE A C 1
ATOM 1044 O O . PHE A 1 132 ? -8.117 11.82 21.25 1 96.81 132 PHE A O 1
ATOM 1051 N N . ASP A 1 133 ? -8.516 13.523 19.766 1 96.38 133 ASP A N 1
ATOM 1052 C CA . ASP A 1 133 ? -9.938 13.203 19.625 1 96.38 133 ASP A CA 1
ATOM 1053 C C . ASP A 1 133 ? -10.133 11.734 19.266 1 96.38 133 ASP A C 1
ATOM 1055 O O . ASP A 1 133 ? -9.82 11.328 18.141 1 96.38 133 ASP A O 1
ATOM 1059 N N . HIS A 1 134 ? -10.648 10.898 20.203 1 95.25 134 HIS A N 1
ATOM 1060 C CA . HIS A 1 134 ? -10.977 9.492 20.031 1 95.25 134 HIS A CA 1
ATOM 1061 C C . HIS A 1 134 ? -9.781 8.703 19.516 1 95.25 134 HIS A C 1
ATOM 1063 O O . HIS A 1 134 ? -9.938 7.762 18.734 1 95.25 134 HIS A O 1
ATOM 1069 N N . ILE A 1 135 ? -8.547 9.102 19.906 1 95.81 135 ILE A N 1
ATOM 1070 C CA . ILE A 1 135 ? -7.332 8.5 19.359 1 95.81 135 ILE A CA 1
ATOM 1071 C C . ILE A 1 135 ? -7.176 7.082 19.906 1 95.81 135 ILE A C 1
ATOM 1073 O O . ILE A 1 135 ? -6.527 6.242 19.281 1 95.81 135 ILE A O 1
ATOM 1077 N N . GLU A 1 136 ? -7.781 6.734 21.047 1 93.94 136 GLU A N 1
ATOM 1078 C CA . GLU A 1 136 ? -7.664 5.434 21.688 1 93.94 136 GLU A CA 1
ATOM 1079 C C . GLU A 1 136 ? -8.688 4.445 21.141 1 93.94 136 GLU A C 1
ATOM 1081 O O . GLU A 1 136 ? -8.789 3.314 21.625 1 93.94 136 GLU A O 1
ATOM 1086 N N . GLU A 1 137 ? -9.469 4.871 20.172 1 94.62 137 GLU A N 1
ATOM 1087 C CA . GLU A 1 137 ? -10.531 4.059 19.594 1 94.62 137 GLU A CA 1
ATOM 1088 C C . GLU A 1 137 ? -10.141 3.566 18.188 1 94.62 137 GLU A C 1
ATOM 1090 O O . GLU A 1 137 ? -9.18 4.059 17.594 1 94.62 137 GLU A O 1
ATOM 1095 N N . PRO A 1 138 ? -10.898 2.471 17.734 1 91.56 138 PRO A N 1
ATOM 1096 C CA . PRO A 1 138 ? -10.672 2.105 16.328 1 91.56 138 PRO A CA 1
ATOM 1097 C C . PRO A 1 138 ? -10.922 3.266 15.375 1 91.56 138 PRO A C 1
ATOM 1099 O O . PRO A 1 138 ? -11.406 4.32 15.789 1 91.56 138 PRO A O 1
ATOM 1102 N N . ILE A 1 139 ? -10.484 3.119 14.164 1 92.62 139 ILE A N 1
ATOM 1103 C CA . ILE A 1 139 ? -10.602 4.141 13.125 1 92.62 139 ILE A CA 1
ATOM 1104 C C . ILE A 1 139 ? -11.984 4.789 13.195 1 92.62 139 ILE A C 1
ATOM 1106 O O . ILE A 1 139 ? -13 4.094 13.258 1 92.62 139 ILE A O 1
ATOM 1110 N N . ASN A 1 140 ? -12.008 6.086 13.32 1 94.69 140 ASN A N 1
ATOM 1111 C CA . ASN A 1 140 ? -13.234 6.859 13.477 1 94.69 140 ASN A CA 1
ATOM 1112 C C . ASN A 1 140 ? -13.102 8.242 12.852 1 94.69 140 ASN A C 1
ATOM 1114 O O . ASN A 1 140 ? -12.039 8.617 12.359 1 94.69 140 ASN A O 1
ATOM 1118 N N . LYS A 1 141 ? -14.18 9.039 12.922 1 96.19 141 LYS A N 1
ATOM 1119 C CA . LYS A 1 141 ? -14.219 10.352 12.289 1 96.19 141 LYS A CA 1
ATOM 1120 C C . LYS A 1 141 ? -13.414 11.375 13.094 1 96.19 141 LYS A C 1
ATOM 1122 O O . LYS A 1 141 ? -13.109 12.461 12.602 1 96.19 141 LYS A O 1
ATOM 1127 N N . GLY A 1 142 ? -13.062 10.992 14.352 1 97 142 GLY A N 1
ATOM 1128 C CA . GLY A 1 142 ? -12.25 11.883 15.156 1 97 142 GLY A CA 1
ATOM 1129 C C . GLY A 1 142 ? -10.922 12.234 14.508 1 97 142 GLY A C 1
ATOM 1130 O O . GLY A 1 142 ? -10.305 13.242 14.844 1 97 142 GLY A O 1
ATOM 1131 N N . ALA A 1 143 ? -10.547 11.406 13.555 1 97.62 143 ALA A N 1
ATOM 1132 C CA . ALA A 1 143 ? -9.289 11.633 12.836 1 97.62 143 ALA A CA 1
ATOM 1133 C C . ALA A 1 143 ? -9.328 12.945 12.062 1 97.62 143 ALA A C 1
ATOM 1135 O O . ALA A 1 143 ? -8.281 13.547 11.797 1 97.62 143 ALA A O 1
ATOM 1136 N N . VAL A 1 144 ? -10.492 13.422 11.68 1 98.06 144 VAL A N 1
ATOM 1137 C CA . VAL A 1 144 ? -10.625 14.695 10.977 1 98.06 144 VAL A CA 1
ATOM 1138 C C . VAL A 1 144 ? -10.133 15.836 11.875 1 98.06 144 VAL A C 1
ATOM 1140 O O . VAL A 1 144 ? -9.398 16.719 11.422 1 98.06 144 VAL A O 1
ATOM 1143 N N . ARG A 1 145 ? -10.484 15.781 13.141 1 98 145 ARG A N 1
ATOM 1144 C CA . ARG A 1 145 ? -10.031 16.797 14.094 1 98 145 ARG A CA 1
ATOM 1145 C C . ARG A 1 145 ? -8.539 16.656 14.367 1 98 145 ARG A C 1
ATOM 1147 O O . ARG A 1 145 ? -7.816 17.656 14.422 1 98 145 ARG A O 1
ATOM 1154 N N . ARG A 1 146 ? -8.102 15.445 14.523 1 98.19 146 ARG A N 1
ATOM 1155 C CA . ARG A 1 146 ? -6.695 15.211 14.828 1 98.19 146 ARG A CA 1
ATOM 1156 C C . ARG A 1 146 ? -5.801 15.727 13.703 1 98.19 146 ARG A C 1
ATOM 1158 O O . ARG A 1 146 ? -4.812 16.422 13.961 1 98.19 146 ARG A O 1
ATOM 1165 N N . VAL A 1 147 ? -6.188 15.359 12.461 1 97.88 147 VAL A N 1
ATOM 1166 C CA . VAL A 1 147 ? -5.352 15.773 11.344 1 97.88 147 VAL A CA 1
ATOM 1167 C C . VAL A 1 147 ? -5.383 17.297 11.203 1 97.88 147 VAL A C 1
ATOM 1169 O O . VAL A 1 147 ? -4.375 17.922 10.859 1 97.88 147 VAL A O 1
ATOM 1172 N N . SER A 1 148 ? -6.52 17.906 11.469 1 97.38 148 SER A N 1
ATOM 1173 C CA . SER A 1 148 ? -6.621 19.359 11.43 1 97.38 148 SER A CA 1
ATOM 1174 C C . SER A 1 148 ? -5.723 20.016 12.477 1 97.38 148 SER A C 1
ATOM 1176 O O . SER A 1 148 ? -5.098 21.047 12.227 1 97.38 148 SER A O 1
ATOM 1178 N N . ALA A 1 149 ? -5.707 19.422 13.633 1 98.31 149 ALA A N 1
ATOM 1179 C CA . ALA A 1 149 ? -4.844 19.922 14.703 1 98.31 149 ALA A CA 1
ATOM 1180 C C . ALA A 1 149 ? -3.373 19.828 14.305 1 98.31 149 ALA A C 1
ATOM 1182 O O . ALA A 1 149 ? -2.629 20.797 14.438 1 98.31 149 ALA A O 1
ATOM 1183 N N . VAL A 1 150 ? -2.957 18.688 13.781 1 98.62 150 VAL A N 1
ATOM 1184 C CA . VAL A 1 150 ? -1.569 18.438 13.406 1 98.62 150 VAL A CA 1
ATOM 1185 C C . VAL A 1 150 ? -1.15 19.422 12.312 1 98.62 150 VAL A C 1
ATOM 1187 O O . VAL A 1 150 ? -0.108 20.078 12.414 1 98.62 150 VAL A O 1
ATOM 1190 N N . THR A 1 151 ? -2.008 19.594 11.336 1 98.12 151 THR A N 1
ATOM 1191 C CA . THR A 1 151 ? -1.691 20.484 10.219 1 98.12 151 THR A CA 1
ATOM 1192 C C . THR A 1 151 ? -1.716 21.938 10.664 1 98.12 151 THR A C 1
ATOM 1194 O O . THR A 1 151 ? -0.866 22.734 10.258 1 98.12 151 THR A O 1
ATOM 1197 N N . GLY A 1 152 ? -2.705 22.25 11.461 1 98.5 152 GLY A N 1
ATOM 1198 C CA . GLY A 1 152 ? -2.779 23.609 11.977 1 98.5 152 GLY A CA 1
ATOM 1199 C C . GLY A 1 152 ? -1.58 24 12.82 1 98.5 152 GLY A C 1
ATOM 1200 O O . GLY A 1 152 ? -1.056 25.109 12.688 1 98.5 152 GLY A O 1
ATOM 1201 N N . LEU A 1 153 ? -1.17 23.094 13.672 1 98.75 153 LEU A N 1
ATOM 1202 C CA . LEU A 1 153 ? -0.016 23.344 14.531 1 98.75 153 LEU A CA 1
ATOM 1203 C C . LEU A 1 153 ? 1.252 23.516 13.695 1 98.75 153 LEU A C 1
ATOM 1205 O O . LEU A 1 153 ? 2.092 24.359 14 1 98.75 153 LEU A O 1
ATOM 1209 N N . ALA A 1 154 ? 1.403 22.688 12.641 1 98.5 154 ALA A N 1
ATOM 1210 C CA . ALA A 1 154 ? 2.543 22.844 11.742 1 98.5 154 ALA A CA 1
ATOM 1211 C C . ALA A 1 154 ? 2.555 24.219 11.109 1 98.5 154 ALA A C 1
ATOM 1213 O O . ALA A 1 154 ? 3.602 24.875 11.039 1 98.5 154 ALA A O 1
ATOM 1214 N N . SER A 1 155 ? 1.37 24.688 10.664 1 98.25 155 SER A N 1
ATOM 1215 C CA . SER A 1 155 ? 1.251 26.016 10.047 1 98.25 155 SER A CA 1
ATOM 1216 C C . SER A 1 155 ? 1.618 27.109 11.031 1 98.25 155 SER A C 1
ATOM 1218 O O . SER A 1 155 ? 2.291 28.078 10.672 1 98.25 155 SER A O 1
ATOM 1220 N N . LEU A 1 156 ? 1.169 26.969 12.242 1 98.5 156 LEU A N 1
ATOM 1221 C CA . LEU A 1 156 ? 1.464 27.953 13.273 1 98.5 156 LEU A CA 1
ATOM 1222 C C . LEU A 1 156 ? 2.959 28 13.57 1 98.5 156 LEU A C 1
ATOM 1224 O O . LEU A 1 156 ? 3.533 29.078 13.734 1 98.5 156 LEU A O 1
ATOM 1228 N N . LEU A 1 157 ? 3.557 26.828 13.656 1 98.06 157 LEU A N 1
ATOM 1229 C CA . LEU A 1 157 ? 4.988 26.766 13.914 1 98.06 157 LEU A CA 1
ATOM 1230 C C . LEU A 1 157 ? 5.777 27.391 12.773 1 98.06 157 LEU A C 1
ATOM 1232 O O . LEU A 1 157 ? 6.766 28.094 13.008 1 98.06 157 LEU A O 1
ATOM 1236 N N . TYR A 1 158 ? 5.371 27.141 11.586 1 96.94 158 TYR A N 1
ATOM 1237 C CA . TYR A 1 158 ? 6.008 27.766 10.43 1 96.94 158 TYR A CA 1
ATOM 1238 C C . TYR A 1 158 ? 5.887 29.281 10.5 1 96.94 158 TYR A C 1
ATOM 1240 O O . TYR A 1 158 ? 6.867 30 10.281 1 96.94 158 TYR A O 1
ATOM 1248 N N . ALA A 1 159 ? 4.664 29.703 10.789 1 96.25 159 ALA A N 1
ATOM 1249 C CA . ALA A 1 159 ? 4.426 31.141 10.906 1 96.25 159 ALA A CA 1
ATOM 1250 C C . ALA A 1 159 ? 5.309 31.75 11.984 1 96.25 159 ALA A C 1
ATOM 1252 O O . ALA A 1 159 ? 5.848 32.844 11.805 1 96.25 159 ALA A O 1
ATOM 1253 N N . ASP A 1 160 ? 5.422 31.109 13.062 1 96.5 160 ASP A N 1
ATOM 1254 C CA . ASP A 1 160 ? 6.262 31.594 14.156 1 96.5 160 ASP A CA 1
ATOM 1255 C C . ASP A 1 160 ? 7.707 31.766 13.695 1 96.5 160 ASP A C 1
ATOM 1257 O O . ASP A 1 160 ? 8.328 32.812 13.953 1 96.5 160 ASP A O 1
ATOM 1261 N N . ARG A 1 161 ? 8.211 30.766 13.008 1 93.56 161 ARG A N 1
ATOM 1262 C CA . ARG A 1 161 ? 9.586 30.797 12.516 1 93.56 161 ARG A CA 1
ATOM 1263 C C . ARG A 1 161 ? 9.766 31.875 11.461 1 93.56 161 ARG A C 1
ATOM 1265 O O . ARG A 1 161 ? 10.836 32.469 11.359 1 93.56 161 ARG A O 1
ATOM 1272 N N . ALA A 1 162 ? 8.703 32.188 10.805 1 92.31 162 ALA A N 1
ATOM 1273 C CA . ALA A 1 162 ? 8.773 33.125 9.695 1 92.31 162 ALA A CA 1
ATOM 1274 C C . ALA A 1 162 ? 8.641 34.562 10.203 1 92.31 162 ALA A C 1
ATOM 1276 O O . ALA A 1 162 ? 8.805 35.531 9.438 1 92.31 162 ALA A O 1
ATOM 1277 N N . GLY A 1 163 ? 8.344 34.781 11.531 1 90.38 163 GLY A N 1
ATOM 1278 C CA . GLY A 1 163 ? 8.406 36.188 11.938 1 90.38 163 GLY A CA 1
ATOM 1279 C C . GLY A 1 163 ? 7.492 36.5 13.102 1 90.38 163 GLY A C 1
ATOM 1280 O O . GLY A 1 163 ? 7.672 37.5 13.773 1 90.38 163 GLY A O 1
ATOM 1281 N N . TYR A 1 164 ? 6.527 35.719 13.383 1 89.06 164 TYR A N 1
ATOM 1282 C CA . TYR A 1 164 ? 5.562 36.031 14.43 1 89.06 164 TYR A CA 1
ATOM 1283 C C . TYR A 1 164 ? 6.203 35.906 15.805 1 89.06 164 TYR A C 1
ATOM 1285 O O . TYR A 1 164 ? 5.895 36.719 16.703 1 89.06 164 TYR A O 1
ATOM 1293 N N . PHE A 1 165 ? 6.992 34.938 16.062 1 93.44 165 PHE A N 1
ATOM 1294 C CA . PHE A 1 165 ? 7.797 34.719 17.25 1 93.44 165 PHE A CA 1
ATOM 1295 C C . PHE A 1 165 ? 6.93 34.781 18.5 1 93.44 165 PHE A C 1
ATOM 1297 O O . PHE A 1 165 ? 7.27 35.469 19.469 1 93.44 165 PHE A O 1
ATOM 1304 N N . PHE A 1 166 ? 5.801 34.125 18.469 1 95.44 166 PHE A N 1
ATOM 1305 C CA . PHE A 1 166 ? 4.859 34.156 19.594 1 95.44 166 PHE A CA 1
ATOM 1306 C C . PHE A 1 166 ? 5.004 32.875 20.438 1 95.44 166 PHE A C 1
ATOM 1308 O O . PHE A 1 166 ? 4.398 32.781 21.516 1 95.44 166 PHE A O 1
ATOM 1315 N N . VAL A 1 167 ? 5.789 31.859 20.062 1 96.31 167 VAL A N 1
ATOM 1316 C CA . VAL A 1 167 ? 5.91 30.578 20.734 1 96.31 167 VAL A CA 1
ATOM 1317 C C . VAL A 1 167 ? 7.055 30.625 21.75 1 96.31 167 VAL A C 1
ATOM 1319 O O . VAL A 1 167 ? 8.188 30.953 21.391 1 96.31 167 VAL A O 1
ATOM 1322 N N . THR A 1 168 ? 6.793 30.312 22.953 1 94.88 168 THR A N 1
ATOM 1323 C CA . THR A 1 168 ? 7.809 30.281 24 1 94.88 168 THR A CA 1
ATOM 1324 C C . THR A 1 168 ? 8.477 28.906 24.078 1 94.88 168 THR A C 1
ATOM 1326 O O . THR A 1 168 ? 7.988 27.953 23.469 1 94.88 168 THR A O 1
ATOM 1329 N N . LYS A 1 169 ? 9.547 28.844 24.797 1 94.56 169 LYS A N 1
ATOM 1330 C CA . LYS A 1 169 ? 10.227 27.562 25.016 1 94.56 169 LYS A CA 1
ATOM 1331 C C . LYS A 1 169 ? 9.312 26.562 25.734 1 94.56 169 LYS A C 1
ATOM 1333 O O . LYS A 1 169 ? 9.328 25.375 25.422 1 94.56 169 LYS A O 1
ATOM 1338 N N . ALA A 1 170 ? 8.633 27.078 26.656 1 94.38 170 ALA A N 1
ATOM 1339 C CA . ALA A 1 170 ? 7.703 26.234 27.406 1 94.38 170 ALA A CA 1
ATOM 1340 C C . ALA A 1 170 ? 6.609 25.688 26.484 1 94.38 170 ALA A C 1
ATOM 1342 O O . ALA A 1 170 ? 6.203 24.531 26.625 1 94.38 170 ALA A O 1
ATOM 1343 N N . ASP A 1 171 ? 6.113 26.531 25.562 1 95.25 171 ASP A N 1
ATOM 1344 C CA . ASP A 1 171 ? 5.129 26.094 24.578 1 95.25 171 ASP A CA 1
ATOM 1345 C C . ASP A 1 171 ? 5.676 24.953 23.719 1 95.25 171 ASP A C 1
ATOM 1347 O O . ASP A 1 171 ? 4.973 23.969 23.469 1 95.25 171 ASP A O 1
ATOM 1351 N N . LEU A 1 172 ? 6.902 25.125 23.328 1 96.56 172 LEU A N 1
ATOM 1352 C CA . LEU A 1 172 ? 7.531 24.125 22.469 1 96.56 172 LEU A CA 1
ATOM 1353 C C . LEU A 1 172 ? 7.672 22.797 23.203 1 96.56 172 LEU A C 1
ATOM 1355 O O . LEU A 1 172 ? 7.352 21.75 22.641 1 96.56 172 LEU A O 1
ATOM 1359 N N . SER A 1 173 ? 8.125 22.859 24.406 1 96.62 173 SER A N 1
ATOM 1360 C CA . SER A 1 173 ? 8.32 21.641 25.188 1 96.62 173 SER A CA 1
ATOM 1361 C C . SER A 1 173 ? 7.004 20.906 25.391 1 96.62 173 SER A C 1
ATOM 1363 O O . SER A 1 173 ? 6.941 19.688 25.234 1 96.62 173 SER A O 1
ATOM 1365 N N . ASP A 1 174 ? 6.047 21.656 25.766 1 96.81 174 ASP A N 1
ATOM 1366 C CA . ASP A 1 174 ? 4.723 21.078 25.953 1 96.81 174 ASP A CA 1
ATOM 1367 C C . ASP A 1 174 ? 4.203 20.469 24.656 1 96.81 174 ASP A C 1
ATOM 1369 O O . ASP A 1 174 ? 3.641 19.375 24.656 1 96.81 174 ASP A O 1
ATOM 1373 N N . LEU A 1 175 ? 4.363 21.172 23.578 1 98.19 175 LEU A N 1
ATOM 1374 C CA . LEU A 1 175 ? 3.902 20.703 22.281 1 98.19 175 LEU A CA 1
ATOM 1375 C C . LEU A 1 175 ? 4.629 19.422 21.875 1 98.19 175 LEU A C 1
ATOM 1377 O O . LEU A 1 175 ? 4.012 18.5 21.359 1 98.19 175 LEU A O 1
ATOM 1381 N N . ILE A 1 176 ? 5.941 19.375 22.094 1 98.56 176 ILE A N 1
ATOM 1382 C CA . ILE A 1 176 ? 6.738 18.188 21.766 1 98.56 176 ILE A CA 1
ATOM 1383 C C . ILE A 1 176 ? 6.164 16.969 22.484 1 98.56 176 ILE A C 1
ATOM 1385 O O . ILE A 1 176 ? 5.984 15.914 21.891 1 98.56 176 ILE A O 1
ATOM 1389 N N . ASP A 1 177 ? 5.875 17.156 23.766 1 98.56 177 ASP A N 1
ATOM 1390 C CA . ASP A 1 177 ? 5.332 16.047 24.547 1 98.56 177 ASP A CA 1
ATOM 1391 C C . ASP A 1 177 ? 4 15.57 23.969 1 98.56 177 ASP A C 1
ATOM 1393 O O . ASP A 1 177 ? 3.773 14.367 23.844 1 98.56 177 ASP A O 1
ATOM 1397 N N . ARG A 1 178 ? 3.152 16.453 23.609 1 98.12 178 ARG A N 1
ATOM 1398 C CA . ARG A 1 178 ? 1.826 16.109 23.094 1 98.12 178 ARG A CA 1
ATOM 1399 C C . ARG A 1 178 ? 1.917 15.461 21.719 1 98.12 178 ARG A C 1
ATOM 1401 O O . ARG A 1 178 ? 1.216 14.492 21.438 1 98.12 178 ARG A O 1
ATOM 1408 N N . VAL A 1 179 ? 2.758 15.969 20.906 1 98.38 179 VAL A N 1
ATOM 1409 C CA . VAL A 1 179 ? 2.928 15.445 19.547 1 98.38 179 VAL A CA 1
ATOM 1410 C C . VAL A 1 179 ? 3.527 14.047 19.609 1 98.38 179 VAL A C 1
ATOM 1412 O O . VAL A 1 179 ? 3.094 13.148 18.891 1 98.38 179 VAL A O 1
ATOM 1415 N N . ALA A 1 180 ? 4.52 13.875 20.469 1 98.69 180 ALA A N 1
ATOM 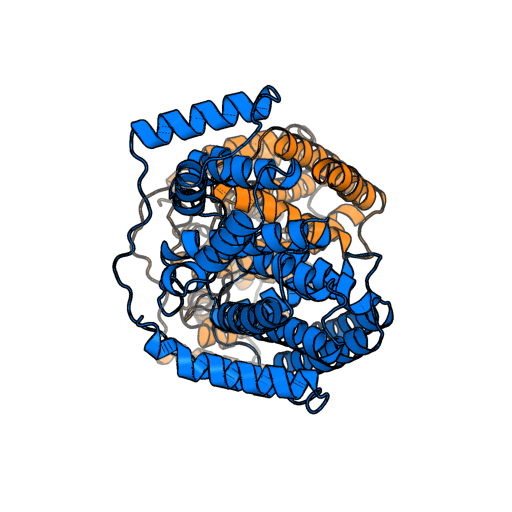1416 C CA . ALA A 1 180 ? 5.121 12.555 20.641 1 98.69 180 ALA A CA 1
ATOM 1417 C C . ALA A 1 180 ? 4.078 11.531 21.078 1 98.69 180 ALA A C 1
ATOM 1419 O O . ALA A 1 180 ? 3.994 10.438 20.516 1 98.69 180 ALA A O 1
ATOM 1420 N N . LEU A 1 181 ? 3.318 11.922 22.047 1 98.12 181 LEU A N 1
ATOM 1421 C CA . LEU A 1 181 ? 2.256 11.039 22.516 1 98.12 181 LEU A CA 1
ATOM 1422 C C . LEU A 1 181 ? 1.275 10.734 21.391 1 98.12 181 LEU A C 1
ATOM 1424 O O . LEU A 1 181 ? 0.894 9.578 21.188 1 98.12 181 LEU A O 1
ATOM 1428 N N . GLY A 1 182 ? 0.881 11.766 20.656 1 97.62 182 GLY A N 1
ATOM 1429 C CA . GLY A 1 182 ? -0.035 11.594 19.531 1 97.62 182 GLY A CA 1
ATOM 1430 C C . GLY A 1 182 ? 0.484 10.641 18.484 1 97.62 182 GLY A C 1
ATOM 1431 O O . GLY A 1 182 ? -0.245 9.758 18.016 1 97.62 182 GLY A O 1
ATOM 1432 N N . MET A 1 183 ? 1.742 10.758 18.094 1 97.94 183 MET A N 1
ATOM 1433 C CA . MET A 1 183 ? 2.344 9.906 17.078 1 97.94 183 MET A CA 1
ATOM 1434 C C . MET A 1 183 ? 2.344 8.445 17.531 1 97.94 183 MET A C 1
ATOM 1436 O O . MET A 1 183 ? 1.998 7.555 16.75 1 97.94 183 MET A O 1
ATOM 1440 N N . LEU A 1 184 ? 2.693 8.211 18.734 1 97.94 184 LEU A N 1
ATOM 1441 C CA . LEU A 1 184 ? 2.793 6.852 19.25 1 97.94 184 LEU A CA 1
ATOM 1442 C C . LEU A 1 184 ? 1.413 6.215 19.359 1 97.94 184 LEU A C 1
ATOM 1444 O O . LEU A 1 184 ? 1.274 4.996 19.219 1 97.94 184 LEU A O 1
ATOM 1448 N N . TRP A 1 185 ? 0.468 7.07 19.547 1 96.5 185 TRP A N 1
ATOM 1449 C CA . TRP A 1 185 ? -0.872 6.562 19.812 1 96.5 185 TRP A CA 1
ATOM 1450 C C . TRP A 1 185 ? -1.686 6.445 18.531 1 96.5 185 TRP A C 1
ATOM 1452 O O . TRP A 1 185 ? -2.686 5.723 18.484 1 96.5 185 TRP A O 1
ATOM 1462 N N . GLU A 1 186 ? -1.262 7.156 17.5 1 96.88 186 GLU A N 1
ATOM 1463 C CA . GLU A 1 186 ? -2 7.242 16.234 1 96.88 186 GLU A CA 1
ATOM 1464 C C . GLU A 1 186 ? -1.947 5.922 15.477 1 96.88 186 GLU A C 1
ATOM 1466 O O . GLU A 1 186 ? -0.896 5.281 15.406 1 96.88 186 GLU A O 1
ATOM 1471 N N . HIS A 1 187 ? -3.135 5.488 14.891 1 92.81 187 HIS A N 1
ATOM 1472 C CA . HIS A 1 187 ? -3.145 4.266 14.094 1 92.81 187 HIS A CA 1
ATOM 1473 C C . HIS A 1 187 ? -4.02 4.418 12.859 1 92.81 187 HIS A C 1
ATOM 1475 O O . HIS A 1 187 ? -4.348 3.428 12.195 1 92.81 187 HIS A O 1
ATOM 1481 N N . ASP A 1 188 ? -4.504 5.664 12.617 1 94.94 188 ASP A N 1
ATOM 1482 C CA . ASP A 1 188 ? -5.266 5.914 11.398 1 94.94 188 ASP A CA 1
ATOM 1483 C C . ASP A 1 188 ? -4.348 6.012 10.188 1 94.94 188 ASP A C 1
ATOM 1485 O O . ASP A 1 188 ? -3.553 6.945 10.078 1 94.94 188 ASP A O 1
ATOM 1489 N N . ASN A 1 189 ? -4.453 5.059 9.32 1 94.31 189 ASN A N 1
ATOM 1490 C CA . ASN A 1 189 ? -3.574 4.949 8.156 1 94.31 189 ASN A CA 1
ATOM 1491 C C . ASN A 1 189 ? -4.352 5.066 6.852 1 94.31 189 ASN A C 1
ATOM 1493 O O . ASN A 1 189 ? -3.838 4.723 5.785 1 94.31 189 ASN A O 1
ATOM 1497 N N . ARG A 1 190 ? -5.59 5.582 6.789 1 94.31 190 ARG A N 1
ATOM 1498 C CA . ARG A 1 190 ? -6.488 5.438 5.648 1 94.31 190 ARG A CA 1
ATOM 1499 C C . ARG A 1 190 ? -6.078 6.363 4.508 1 94.31 190 ARG A C 1
ATOM 1501 O O . ARG A 1 190 ? -6.363 6.082 3.34 1 94.31 190 ARG A O 1
ATOM 1508 N N . GLY A 1 191 ? -5.418 7.441 4.801 1 94.94 191 GLY A N 1
ATOM 1509 C CA . GLY A 1 191 ? -4.996 8.344 3.74 1 94.94 191 GLY A CA 1
ATOM 1510 C C . GLY A 1 191 ? -6.133 9.172 3.176 1 94.94 191 GLY A C 1
ATOM 1511 O O . GLY A 1 191 ? -6.445 10.242 3.699 1 94.94 191 GLY A O 1
ATOM 1512 N N . TYR A 1 192 ? -6.812 8.695 2.1 1 96.81 192 TYR A N 1
ATOM 1513 C CA . TYR A 1 192 ? -7.977 9.352 1.514 1 96.81 192 TYR A CA 1
ATOM 1514 C C . TYR A 1 192 ? -9.25 8.57 1.807 1 96.81 192 TYR A C 1
ATOM 1516 O O . TYR A 1 192 ? -9.305 7.355 1.586 1 96.81 192 TYR A O 1
ATOM 1524 N N . VAL A 1 193 ? -10.234 9.195 2.291 1 96.06 193 VAL A N 1
ATOM 1525 C CA . VAL A 1 193 ? -11.508 8.578 2.66 1 96.06 193 VAL A CA 1
ATOM 1526 C C . VAL A 1 193 ? -12.641 9.227 1.87 1 96.06 193 VAL A C 1
ATOM 1528 O O . VAL A 1 193 ? -12.758 10.453 1.833 1 96.06 193 VAL A O 1
ATOM 1531 N N . ASN A 1 194 ? -13.422 8.398 1.205 1 95.5 194 ASN A N 1
ATOM 1532 C CA . ASN A 1 194 ? -14.578 8.93 0.491 1 95.5 194 ASN A CA 1
ATOM 1533 C C . ASN A 1 194 ? -15.43 9.828 1.391 1 95.5 194 ASN A C 1
ATOM 1535 O O . ASN A 1 194 ? -15.664 9.5 2.555 1 95.5 194 ASN A O 1
ATOM 1539 N N . ARG A 1 195 ? -15.781 10.969 0.932 1 92.44 195 ARG A N 1
ATOM 1540 C CA . ARG A 1 195 ? -16.656 11.953 1.562 1 92.44 195 ARG A CA 1
ATOM 1541 C C . ARG A 1 195 ? -15.867 12.828 2.543 1 92.44 195 ARG A C 1
ATOM 1543 O O . ARG A 1 195 ? -16.188 14 2.732 1 92.44 195 ARG A O 1
ATOM 1550 N N . LEU A 1 196 ? -14.719 12.266 3.174 1 95.5 196 LEU A N 1
ATOM 1551 C CA . LEU A 1 196 ? -13.977 13.031 4.168 1 95.5 196 LEU A CA 1
ATOM 1552 C C . LEU A 1 196 ? -12.734 13.672 3.551 1 95.5 196 LEU A C 1
ATOM 1554 O O . LEU A 1 196 ? -12.172 14.617 4.105 1 95.5 196 LEU A O 1
ATOM 1558 N N . GLY A 1 197 ? -12.297 13 2.443 1 95.94 197 GLY A N 1
ATOM 1559 C CA . GLY A 1 197 ? -11.078 13.5 1.814 1 95.94 197 GLY A CA 1
ATOM 1560 C C . GLY A 1 197 ? -9.812 12.984 2.467 1 95.94 197 GLY A C 1
ATOM 1561 O O . GLY A 1 197 ? -9.766 11.844 2.924 1 95.94 197 GLY A O 1
ATOM 1562 N N . TRP A 1 198 ? -8.797 13.812 2.416 1 95.81 198 TRP A N 1
ATOM 1563 C CA . TRP A 1 198 ? -7.457 13.43 2.855 1 95.81 198 TRP A CA 1
ATOM 1564 C C . TRP A 1 198 ? -7.363 13.43 4.379 1 95.81 198 TRP A C 1
ATOM 1566 O O . TRP A 1 198 ? -7.648 14.438 5.023 1 95.81 198 TRP A O 1
ATOM 1576 N N . ILE A 1 199 ? -7.02 12.352 4.918 1 96.62 199 ILE A N 1
ATOM 1577 C CA . ILE A 1 199 ? -6.684 12.156 6.324 1 96.62 199 ILE A CA 1
ATOM 1578 C C . ILE A 1 199 ? -5.355 11.414 6.438 1 96.62 199 ILE A C 1
ATOM 1580 O O . ILE A 1 199 ? -5.328 10.219 6.742 1 96.62 199 ILE A O 1
ATOM 1584 N N . GLN A 1 200 ? -4.297 12.086 6.215 1 96 200 GLN A N 1
ATOM 1585 C CA . GLN A 1 200 ? -2.957 11.508 6.164 1 96 200 GLN A CA 1
ATOM 1586 C C . GLN A 1 200 ? -2.139 11.906 7.387 1 96 200 GLN A C 1
ATOM 1588 O O . GLN A 1 200 ? -1.149 12.633 7.273 1 96 200 GLN A O 1
ATOM 1593 N N . LEU A 1 201 ? -2.455 11.273 8.445 1 97.56 201 LEU A N 1
ATOM 1594 C CA . LEU A 1 201 ? -1.925 11.703 9.734 1 97.56 201 LEU A CA 1
ATOM 1595 C C . LEU A 1 201 ? -0.413 11.516 9.789 1 97.56 201 LEU A C 1
ATOM 1597 O O . LEU A 1 201 ? 0.316 12.43 10.188 1 97.56 201 LEU A O 1
ATOM 1601 N N . PHE A 1 202 ? 0.118 10.391 9.336 1 97.81 202 PHE A N 1
ATOM 1602 C CA . PHE A 1 202 ? 1.548 10.133 9.461 1 97.81 202 PHE A CA 1
ATOM 1603 C C . PHE A 1 202 ? 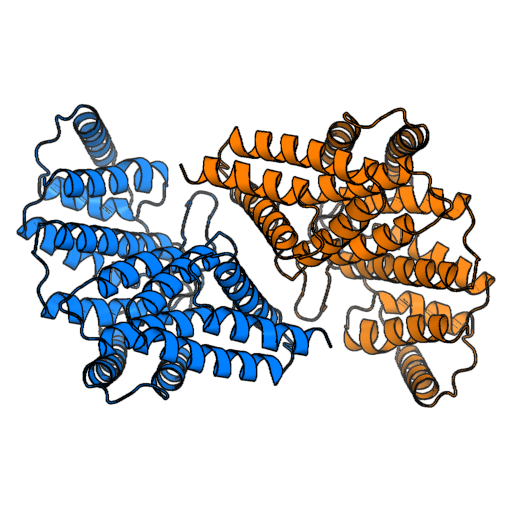2.34 11.016 8.5 1 97.81 202 PHE A C 1
ATOM 1605 O O . PHE A 1 202 ? 3.486 11.367 8.781 1 97.81 202 PHE A O 1
ATOM 1612 N N . GLY A 1 203 ? 1.718 11.383 7.359 1 97.62 203 GLY A N 1
ATOM 1613 C CA . GLY A 1 203 ? 2.334 12.398 6.523 1 97.62 203 GLY A CA 1
ATOM 1614 C C . GLY A 1 203 ? 2.395 13.766 7.188 1 97.62 203 GLY A C 1
ATOM 1615 O O . GLY A 1 203 ? 3.439 14.414 7.18 1 97.62 203 GLY A O 1
ATOM 1616 N N . GLU A 1 204 ? 1.295 14.133 7.812 1 97.94 204 GLU A N 1
ATOM 1617 C CA . GLU A 1 204 ? 1.194 15.445 8.445 1 97.94 204 GLU A CA 1
ATOM 1618 C C . GLU A 1 204 ? 2.08 15.531 9.68 1 97.94 204 GLU A C 1
ATOM 1620 O O . GLU A 1 204 ? 2.617 16.594 10 1 97.94 204 GLU A O 1
ATOM 1625 N N . TYR A 1 205 ? 2.256 14.422 10.391 1 98.62 205 TYR A N 1
ATOM 1626 C CA . TYR A 1 205 ? 3.162 14.398 11.539 1 98.62 205 TYR A CA 1
ATOM 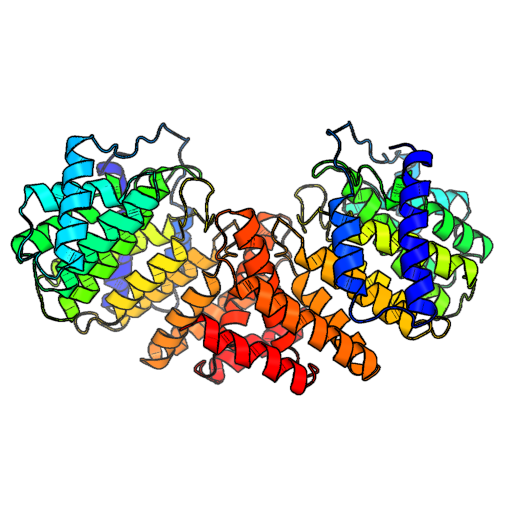1627 C C . TYR A 1 205 ? 4.586 14.727 11.109 1 98.62 205 TYR A C 1
ATOM 1629 O O . TYR A 1 205 ? 5.32 15.398 11.836 1 98.62 205 TYR A O 1
ATOM 1637 N N . THR A 1 206 ? 4.988 14.227 9.906 1 98.62 206 THR A N 1
ATOM 1638 C CA . THR A 1 206 ? 6.348 14.5 9.461 1 98.62 206 THR A CA 1
ATOM 1639 C C . THR A 1 206 ? 6.551 16 9.227 1 98.62 206 THR A C 1
ATOM 1641 O O . THR A 1 206 ? 7.621 16.531 9.508 1 98.62 206 THR A O 1
ATOM 1644 N N . VAL A 1 207 ? 5.508 16.672 8.758 1 98.25 207 VAL A N 1
ATOM 1645 C CA . VAL A 1 207 ? 5.578 18.125 8.555 1 98.25 207 VAL A CA 1
ATOM 1646 C C . VAL A 1 207 ? 5.703 18.828 9.898 1 98.25 207 VAL A C 1
ATOM 1648 O O . VAL A 1 207 ? 6.574 19.688 10.078 1 98.25 207 VAL A O 1
ATOM 1651 N N . LEU A 1 208 ? 4.859 18.422 10.789 1 98.69 208 LEU A N 1
ATOM 1652 C CA . LEU A 1 208 ? 4.844 19.047 12.109 1 98.69 208 LEU A CA 1
ATOM 1653 C C . LEU A 1 208 ? 6.168 18.828 12.828 1 98.69 208 LEU A C 1
ATOM 1655 O O . LEU A 1 208 ? 6.766 19.781 13.344 1 98.69 208 LEU A O 1
ATOM 1659 N N . VAL A 1 209 ? 6.648 17.594 12.875 1 98.62 209 VAL A N 1
ATOM 1660 C CA . VAL A 1 209 ? 7.895 17.266 13.555 1 98.62 209 VAL A CA 1
ATOM 1661 C C . VAL A 1 209 ? 9.07 17.938 12.836 1 98.62 209 VAL A C 1
ATOM 1663 O O . VAL A 1 209 ? 10.031 18.359 13.477 1 98.62 209 VAL A O 1
ATOM 1666 N N . GLY A 1 210 ? 8.953 18 11.508 1 98.19 210 GLY A N 1
ATOM 1667 C CA . GLY A 1 210 ? 9.961 18.734 10.758 1 98.19 210 GLY A CA 1
ATOM 1668 C C . GLY A 1 210 ? 10.086 20.188 11.188 1 98.19 210 GLY A C 1
ATOM 1669 O O . GLY A 1 210 ? 11.195 20.688 11.367 1 98.19 210 GLY A O 1
ATOM 1670 N N . GLU A 1 211 ? 8.953 20.828 11.367 1 97.94 211 GLU A N 1
ATOM 1671 C CA . GLU A 1 211 ? 8.953 22.219 11.812 1 97.94 211 GLU A CA 1
ATOM 1672 C C . GLU A 1 211 ? 9.562 22.359 13.203 1 97.94 211 GLU A C 1
ATOM 1674 O O . GLU A 1 211 ? 10.289 23.312 13.477 1 97.94 211 GLU A O 1
ATOM 1679 N N . LEU A 1 212 ? 9.242 21.391 14.039 1 98.19 212 LEU A N 1
ATOM 1680 C CA . LEU A 1 212 ? 9.828 21.406 15.375 1 98.19 212 LEU A CA 1
ATOM 1681 C C . LEU A 1 212 ? 11.344 21.234 15.305 1 98.19 212 LEU A C 1
ATOM 1683 O O . LEU A 1 212 ? 12.078 21.969 15.977 1 98.19 212 LEU A O 1
ATOM 1687 N N . CYS A 1 213 ? 11.805 20.391 14.414 1 97.69 213 CYS A N 1
ATOM 1688 C CA . CYS A 1 213 ? 13.219 20.047 14.328 1 97.69 213 CYS A CA 1
ATOM 1689 C C . CYS A 1 213 ? 14.008 21.172 13.664 1 97.69 213 CYS A C 1
ATOM 1691 O O . CYS A 1 213 ? 15.234 21.203 13.734 1 97.69 213 CYS A O 1
ATOM 1693 N N . ARG A 1 214 ? 13.344 22.109 13.109 1 95.81 214 ARG A N 1
ATOM 1694 C CA . ARG A 1 214 ? 14.016 23.266 12.492 1 95.81 214 ARG A CA 1
ATOM 1695 C C . ARG A 1 214 ? 14.258 24.359 13.523 1 95.81 214 ARG A C 1
ATOM 1697 O O . ARG A 1 214 ? 14.984 25.312 13.25 1 95.81 214 ARG A O 1
ATOM 1704 N N . ARG A 1 215 ? 13.711 24.172 14.656 1 95 215 ARG A N 1
ATOM 1705 C CA . ARG A 1 215 ? 13.836 25.203 15.688 1 95 215 ARG A CA 1
ATOM 1706 C C . ARG A 1 215 ? 15.227 25.188 16.312 1 95 215 ARG A C 1
ATOM 1708 O O . ARG A 1 215 ? 15.711 24.125 16.719 1 95 215 ARG A O 1
ATOM 1715 N N . ARG A 1 216 ? 15.781 26.344 16.453 1 92.12 216 ARG A N 1
ATOM 1716 C CA . ARG A 1 216 ? 17.109 26.469 17.031 1 92.12 216 ARG A CA 1
ATOM 1717 C C . ARG A 1 216 ? 17.078 26.281 18.547 1 92.12 216 ARG A C 1
ATOM 1719 O O . ARG A 1 216 ? 18.094 25.953 19.172 1 92.12 216 ARG A O 1
ATOM 1726 N N . GLU A 1 217 ? 15.883 26.469 19.109 1 94.19 217 GLU A N 1
ATOM 1727 C CA . GLU A 1 217 ? 15.711 26.344 20.547 1 94.19 217 GLU A CA 1
ATOM 1728 C C . GLU A 1 217 ? 15.852 24.875 20.984 1 94.19 217 GLU A C 1
ATOM 1730 O O . GLU A 1 217 ? 16.109 24.594 22.156 1 94.19 217 GLU A O 1
ATOM 1735 N N . LEU A 1 218 ? 15.609 24 20.062 1 96.56 218 LEU A N 1
ATOM 1736 C CA . LEU A 1 218 ? 15.68 22.578 20.406 1 96.56 218 LEU A CA 1
ATOM 1737 C C . LEU A 1 218 ? 17.109 22.078 20.312 1 96.56 218 LEU A C 1
ATOM 1739 O O . LEU A 1 218 ? 17.812 22.344 19.328 1 96.56 218 LEU A O 1
ATOM 1743 N N . VAL A 1 219 ? 17.531 21.375 21.344 1 96.38 219 VAL A N 1
ATOM 1744 C CA . VAL A 1 219 ? 18.844 20.766 21.344 1 96.38 219 VAL A CA 1
ATOM 1745 C C . VAL A 1 219 ? 18.812 19.438 20.578 1 96.38 219 VAL A C 1
ATOM 1747 O O . VAL A 1 219 ? 17.734 18.938 20.25 1 96.38 219 VAL A O 1
ATOM 1750 N N . ARG A 1 220 ? 19.969 18.875 20.25 1 96.75 220 ARG A N 1
ATOM 1751 C CA . ARG A 1 220 ? 20.094 17.688 19.422 1 96.75 220 ARG A CA 1
ATOM 1752 C C . ARG A 1 220 ? 19.344 16.516 20.031 1 96.75 220 ARG A C 1
ATOM 1754 O O . ARG A 1 220 ? 18.703 15.734 19.312 1 96.75 220 ARG A O 1
ATOM 1761 N N . GLY A 1 221 ? 19.438 16.406 21.344 1 97.44 221 GLY A N 1
ATOM 1762 C CA . GLY A 1 221 ? 18.75 15.305 22.016 1 97.44 221 GLY A CA 1
ATOM 1763 C C . GLY A 1 221 ? 17.25 15.32 21.797 1 97.44 221 GLY A C 1
ATOM 1764 O O . GLY A 1 221 ? 16.625 14.266 21.672 1 97.44 221 GLY A O 1
ATOM 1765 N N . GLU A 1 222 ? 16.641 16.5 21.781 1 98.06 222 GLU A N 1
ATOM 1766 C CA . GLU A 1 222 ? 15.203 16.641 21.547 1 98.06 222 GLU A CA 1
ATOM 1767 C C . GLU A 1 222 ? 14.844 16.25 20.109 1 98.06 222 GLU A C 1
ATOM 1769 O O . GLU A 1 222 ? 13.789 15.664 19.859 1 98.06 222 GLU A O 1
ATOM 1774 N N . LYS A 1 223 ? 15.719 16.594 19.203 1 98.31 223 LYS A N 1
ATOM 1775 C CA . LYS A 1 223 ? 15.477 16.25 17.812 1 98.31 223 LYS A CA 1
ATOM 1776 C C . LYS A 1 223 ? 15.602 14.742 17.594 1 98.31 223 LYS A C 1
ATOM 1778 O O . LYS A 1 223 ? 14.82 14.156 16.844 1 98.31 223 LYS A O 1
ATOM 1783 N N . VAL A 1 224 ? 16.531 14.102 18.266 1 98.56 224 VAL A N 1
ATOM 1784 C CA . VAL A 1 224 ? 16.641 12.648 18.234 1 98.56 224 VAL A CA 1
ATOM 1785 C C . VAL A 1 224 ? 15.367 12.023 18.828 1 98.56 224 VAL A C 1
ATOM 1787 O O . VAL A 1 224 ? 14.844 11.047 18.281 1 98.56 224 VAL A O 1
ATOM 1790 N N . PHE A 1 225 ? 14.922 12.609 19.906 1 98.75 225 PHE A N 1
ATOM 1791 C CA . PHE A 1 225 ? 13.703 12.141 20.547 1 98.75 225 PHE A CA 1
ATOM 1792 C C . PHE A 1 225 ? 12.531 12.156 19.562 1 98.75 225 PHE A C 1
ATOM 1794 O O . PHE A 1 225 ? 11.789 11.18 19.469 1 98.75 225 PHE A O 1
ATOM 1801 N N . LEU A 1 226 ? 12.391 13.211 18.812 1 98.75 226 LEU A N 1
ATOM 1802 C CA . LEU A 1 226 ? 11.305 13.352 17.859 1 98.75 226 LEU A CA 1
ATOM 1803 C C . LEU A 1 226 ? 11.477 12.375 16.703 1 98.75 226 LEU A C 1
ATOM 1805 O O . LEU A 1 226 ? 10.516 11.734 16.266 1 98.75 226 LEU A O 1
ATOM 1809 N N . MET A 1 227 ? 12.688 12.188 16.203 1 98.69 227 MET A N 1
ATOM 1810 C CA . MET A 1 227 ? 12.969 11.234 15.148 1 98.69 227 MET A CA 1
ATOM 1811 C C . MET A 1 227 ? 12.68 9.805 15.602 1 98.69 227 MET A C 1
ATOM 1813 O O . MET A 1 227 ? 12.039 9.039 14.883 1 98.69 227 MET A O 1
ATOM 1817 N N . ALA A 1 228 ? 13.133 9.516 16.797 1 98.75 228 ALA A N 1
ATOM 1818 C CA . ALA A 1 228 ? 12.906 8.195 17.375 1 98.75 228 ALA A CA 1
ATOM 1819 C C . ALA A 1 228 ? 11.414 7.91 17.531 1 98.75 228 ALA A C 1
ATOM 1821 O O . ALA A 1 228 ? 10.953 6.805 17.234 1 98.75 228 ALA A O 1
ATOM 1822 N N . THR A 1 229 ? 10.727 8.922 18 1 98.81 229 THR A N 1
ATOM 1823 C CA . THR A 1 229 ? 9.289 8.773 18.219 1 98.81 229 THR A CA 1
ATOM 1824 C C . THR A 1 229 ? 8.586 8.453 16.891 1 98.81 229 THR A C 1
ATOM 1826 O O . THR A 1 229 ? 7.758 7.535 16.828 1 98.81 229 THR A O 1
ATOM 1829 N N . TYR A 1 230 ? 8.922 9.156 15.867 1 98.75 230 TYR A N 1
ATOM 1830 C CA . TYR A 1 230 ? 8.336 8.906 14.555 1 98.75 230 TYR A CA 1
ATOM 1831 C C . TYR A 1 230 ? 8.656 7.492 14.078 1 98.75 230 TYR A C 1
ATOM 1833 O O . TYR A 1 230 ? 7.77 6.766 13.633 1 98.75 230 TYR A O 1
ATOM 1841 N N . LEU A 1 231 ? 9.914 7.094 14.18 1 98.75 231 LEU A N 1
ATOM 1842 C CA . LEU A 1 231 ? 10.375 5.797 13.688 1 98.75 231 LEU A CA 1
ATOM 1843 C C . LEU A 1 231 ? 9.695 4.66 14.445 1 98.75 231 LEU A C 1
ATOM 1845 O O . LEU A 1 231 ? 9.266 3.674 13.844 1 98.75 231 LEU A O 1
ATOM 1849 N N . VAL A 1 232 ? 9.594 4.812 15.734 1 98.62 232 VAL A N 1
ATOM 1850 C CA . VAL A 1 232 ? 8.945 3.789 16.547 1 98.62 232 VAL A CA 1
ATOM 1851 C C . VAL A 1 232 ? 7.461 3.699 16.188 1 98.62 232 VAL A C 1
ATOM 1853 O O . VAL A 1 232 ? 6.922 2.604 16.016 1 98.62 232 VAL A O 1
ATOM 1856 N N . ALA A 1 233 ? 6.781 4.836 16.062 1 98.44 233 ALA A N 1
ATOM 1857 C CA . ALA A 1 233 ? 5.371 4.859 15.688 1 98.44 233 ALA A CA 1
ATOM 1858 C C . ALA A 1 233 ? 5.156 4.207 14.32 1 98.44 233 ALA A C 1
ATOM 1860 O O . ALA A 1 233 ? 4.254 3.383 14.156 1 98.44 233 ALA A O 1
ATOM 1861 N N . TYR A 1 234 ? 5.98 4.523 13.352 1 98.06 234 TYR A N 1
ATOM 1862 C CA . TYR A 1 234 ? 5.902 3.984 12 1 98.06 234 TYR A CA 1
ATOM 1863 C C . TYR A 1 234 ? 6.082 2.471 12 1 98.06 234 TYR A C 1
ATOM 1865 O O . TYR A 1 234 ? 5.305 1.746 11.375 1 98.06 234 TYR A O 1
ATOM 1873 N N . ARG A 1 235 ? 7.07 2.051 12.719 1 97.12 235 ARG A N 1
ATOM 1874 C CA . ARG A 1 235 ? 7.473 0.649 12.734 1 97.12 235 ARG A CA 1
ATOM 1875 C C . ARG A 1 235 ? 6.371 -0.234 13.305 1 97.12 235 ARG A C 1
ATOM 1877 O O . ARG A 1 235 ? 6.207 -1.382 12.891 1 97.12 235 ARG A O 1
ATOM 1884 N N . GLN A 1 236 ? 5.574 0.292 14.117 1 94.31 236 GLN A N 1
ATOM 1885 C CA . GLN A 1 236 ? 4.625 -0.534 14.859 1 94.31 236 GLN A CA 1
ATOM 1886 C C . GLN A 1 236 ? 3.242 -0.493 14.219 1 94.31 236 GLN A C 1
ATOM 1888 O O . GLN A 1 236 ? 2.305 -1.123 14.711 1 94.31 236 GLN A O 1
ATOM 1893 N N . LEU A 1 237 ? 3.121 0.219 13.117 1 95.44 237 LEU A N 1
ATOM 1894 C CA . LEU A 1 237 ? 1.831 0.295 12.445 1 95.44 237 LEU A CA 1
ATOM 1895 C C . LEU A 1 237 ? 1.395 -1.08 11.953 1 95.44 237 LEU A C 1
ATOM 1897 O O . LEU A 1 237 ? 2.17 -1.788 11.305 1 95.44 237 LEU A O 1
ATOM 1901 N N . LYS A 1 238 ? 0.145 -1.386 12.203 1 93 238 LYS A N 1
ATOM 1902 C CA . LYS A 1 238 ? -0.381 -2.705 11.875 1 93 238 LYS A CA 1
ATOM 1903 C C . LYS A 1 238 ? -1.185 -2.666 10.578 1 93 238 LYS A C 1
ATOM 1905 O O . LYS A 1 238 ? -1.658 -3.701 10.102 1 93 238 LYS A O 1
ATOM 1910 N N . ALA A 1 239 ? -1.432 -1.537 10.039 1 95 239 ALA A N 1
ATOM 1911 C CA . ALA A 1 239 ? -2.1 -1.321 8.766 1 95 239 ALA A CA 1
ATOM 1912 C C . ALA A 1 239 ? -1.181 -0.604 7.777 1 95 239 ALA A C 1
ATOM 1914 O O . ALA A 1 239 ? -0.199 0.026 8.18 1 95 239 ALA A O 1
ATOM 1915 N N . PRO A 1 240 ? -1.447 -0.702 6.527 1 96.19 240 PRO A N 1
ATOM 1916 C CA . PRO A 1 240 ? -0.497 -0.193 5.535 1 96.19 240 PRO A CA 1
ATOM 1917 C C . PRO A 1 240 ? -0.569 1.323 5.371 1 96.19 240 PRO A C 1
ATOM 1919 O O . PRO A 1 240 ? -1.654 1.905 5.449 1 96.19 240 PRO A O 1
ATOM 1922 N N . LEU A 1 241 ? 0.529 1.948 5.18 1 96.56 241 LEU A N 1
ATOM 1923 C CA . LEU A 1 241 ? 0.648 3.318 4.691 1 96.56 241 LEU A CA 1
ATOM 1924 C C . LEU A 1 241 ? 0.964 3.338 3.199 1 96.56 241 LEU A C 1
ATOM 1926 O O . LEU A 1 241 ? 2.088 3.033 2.795 1 96.56 241 LEU A O 1
ATOM 1930 N N . ILE A 1 242 ? -0.057 3.752 2.414 1 95.94 242 ILE A N 1
ATOM 1931 C CA . ILE A 1 242 ? 0.106 3.424 1.002 1 95.94 242 ILE A CA 1
ATOM 1932 C C . ILE A 1 242 ? -0.24 4.641 0.145 1 95.94 242 ILE A C 1
ATOM 1934 O O . ILE A 1 242 ? -0.4 4.523 -1.072 1 95.94 242 ILE A O 1
ATOM 1938 N N . MET A 1 243 ? -0.445 5.777 0.704 1 96.31 243 MET A N 1
ATOM 1939 C CA . MET A 1 243 ? -0.855 6.934 -0.085 1 96.31 243 MET A CA 1
ATOM 1940 C C . MET A 1 243 ? 0.13 8.086 0.084 1 96.31 243 MET A C 1
ATOM 1942 O O . MET A 1 243 ? -0.277 9.234 0.285 1 96.31 243 MET A O 1
ATOM 1946 N N . GLY A 1 244 ? 1.447 7.773 0.087 1 95.5 244 GLY A N 1
ATOM 1947 C CA . GLY A 1 244 ? 2.486 8.789 0.008 1 95.5 244 GLY A CA 1
ATOM 1948 C C . GLY A 1 244 ? 3.174 9.039 1.337 1 95.5 244 GLY A C 1
ATOM 1949 O O . GLY A 1 244 ? 4.215 9.703 1.388 1 95.5 244 GLY A O 1
ATOM 1950 N N . GLU A 1 245 ? 2.68 8.453 2.41 1 97.25 245 GLU A N 1
ATOM 1951 C CA . GLU A 1 245 ? 3.211 8.727 3.742 1 97.25 245 GLU A CA 1
ATOM 1952 C C . GLU A 1 245 ? 4.66 8.273 3.861 1 97.25 245 GLU A C 1
ATOM 1954 O O . GLU A 1 245 ? 5.465 8.906 4.547 1 97.25 245 GLU A O 1
ATOM 1959 N N . ALA A 1 246 ? 4.965 7.16 3.162 1 97 246 ALA A N 1
ATOM 1960 C CA . ALA A 1 246 ? 6.344 6.676 3.197 1 97 246 ALA A CA 1
ATOM 1961 C C . ALA A 1 246 ? 7.297 7.68 2.555 1 97 246 ALA A C 1
ATOM 1963 O O . ALA A 1 246 ? 8.414 7.879 3.035 1 97 246 ALA A O 1
ATOM 1964 N N . ASP A 1 247 ? 6.875 8.32 1.492 1 96.81 247 ASP A N 1
ATOM 1965 C CA . ASP A 1 247 ? 7.688 9.336 0.826 1 96.81 247 ASP A CA 1
ATOM 1966 C C . ASP A 1 247 ? 7.91 10.547 1.731 1 96.81 247 ASP A C 1
ATOM 1968 O O . ASP A 1 247 ? 9.023 11.062 1.819 1 96.81 247 ASP A O 1
ATOM 1972 N N . GLU A 1 248 ? 6.836 10.961 2.355 1 97.56 248 GLU A N 1
ATOM 1973 C CA . GLU A 1 248 ? 6.938 12.086 3.279 1 97.56 248 GLU A CA 1
ATOM 1974 C C . GLU A 1 248 ? 7.855 11.758 4.453 1 97.56 248 GLU A C 1
ATOM 1976 O O . GLU A 1 248 ? 8.648 12.602 4.887 1 97.56 248 GLU A O 1
ATOM 1981 N N . GLY A 1 249 ? 7.723 10.531 4.941 1 98.44 249 GLY A N 1
ATOM 1982 C CA . GLY A 1 249 ? 8.617 10.078 5.992 1 98.44 249 GLY A CA 1
ATOM 1983 C C . GLY A 1 249 ? 10.078 10.055 5.566 1 98.44 249 GLY A C 1
ATOM 1984 O O . GLY A 1 249 ? 10.953 10.469 6.328 1 98.44 249 GLY A O 1
ATOM 1985 N N . ALA A 1 250 ? 10.305 9.609 4.352 1 98.62 250 ALA A N 1
ATOM 1986 C CA . ALA A 1 250 ? 11.664 9.578 3.82 1 98.62 250 ALA A CA 1
ATOM 1987 C C . ALA A 1 250 ? 12.25 10.984 3.723 1 98.62 250 ALA A C 1
ATOM 1989 O O . ALA A 1 250 ? 13.398 11.219 4.102 1 98.62 250 ALA A O 1
ATOM 1990 N N . ASP A 1 251 ? 11.469 11.898 3.23 1 98.12 251 ASP A N 1
ATOM 1991 C CA . ASP A 1 251 ? 11.922 13.281 3.115 1 98.12 251 ASP A CA 1
ATOM 1992 C C . ASP A 1 251 ? 12.312 13.844 4.477 1 98.12 251 ASP A C 1
ATOM 1994 O O . ASP A 1 251 ? 13.367 14.469 4.613 1 98.12 251 ASP A O 1
ATOM 1998 N N . PHE A 1 252 ? 11.508 13.617 5.414 1 98.69 252 PHE A N 1
ATOM 1999 C CA . PHE A 1 252 ? 11.758 14.07 6.777 1 98.69 252 PHE A CA 1
ATOM 2000 C C . PHE A 1 252 ? 13.055 13.477 7.312 1 98.69 252 PHE A C 1
ATOM 2002 O O . PHE A 1 252 ? 13.906 14.203 7.828 1 98.69 252 PHE A O 1
ATOM 2009 N N . LEU A 1 253 ? 13.203 12.164 7.16 1 98.88 253 LEU A N 1
ATOM 2010 C CA . LEU A 1 253 ? 14.367 11.461 7.699 1 98.88 253 LEU A CA 1
ATOM 2011 C C . LEU A 1 253 ? 15.641 11.906 6.996 1 98.88 253 LEU A C 1
ATOM 2013 O O . LEU A 1 253 ? 16.672 12.094 7.645 1 98.88 253 LEU A O 1
ATOM 2017 N N . ILE A 1 254 ? 15.578 12.094 5.719 1 98.75 254 ILE A N 1
ATOM 2018 C CA . ILE A 1 254 ? 16.734 12.539 4.957 1 98.75 254 ILE A CA 1
ATOM 2019 C C . ILE A 1 254 ? 17.156 13.938 5.406 1 98.75 254 ILE A C 1
ATOM 2021 O O . ILE A 1 254 ? 18.344 14.211 5.621 1 98.75 254 ILE A O 1
ATOM 2025 N N . GLU A 1 255 ? 16.125 14.766 5.539 1 98.12 255 GLU A N 1
ATOM 2026 C CA . GLU A 1 255 ? 16.406 16.109 6.027 1 98.12 255 GLU A CA 1
ATOM 2027 C C . GLU A 1 255 ? 17.109 16.062 7.383 1 98.12 255 GLU A C 1
ATOM 2029 O O . GLU A 1 255 ? 18.094 16.781 7.602 1 98.12 255 GLU A O 1
ATOM 2034 N N . MET A 1 256 ? 16.641 15.25 8.266 1 98.12 256 MET A N 1
ATOM 2035 C CA . MET A 1 256 ? 17.234 15.102 9.594 1 98.12 256 MET A CA 1
ATOM 2036 C C . MET A 1 256 ? 18.672 14.586 9.484 1 98.12 256 MET A C 1
ATOM 2038 O O . MET A 1 256 ? 19.594 15.172 10.047 1 98.12 256 MET A O 1
ATOM 2042 N N . MET A 1 257 ? 18.875 13.555 8.727 1 98.25 257 MET A N 1
ATOM 2043 C CA . MET A 1 257 ? 20.172 12.883 8.648 1 98.25 257 MET A CA 1
ATOM 2044 C C . MET A 1 257 ? 21.219 13.797 8.031 1 98.25 257 MET A C 1
ATOM 2046 O O . MET A 1 257 ? 22.406 13.688 8.359 1 98.25 257 MET A O 1
ATOM 2050 N N . ASN A 1 258 ? 20.781 14.703 7.23 1 97.62 258 ASN A N 1
ATOM 2051 C CA . ASN A 1 258 ? 21.719 15.602 6.559 1 97.62 258 ASN A CA 1
ATOM 2052 C C . ASN A 1 258 ? 22.031 16.828 7.414 1 97.62 258 ASN A C 1
ATOM 2054 O O . ASN A 1 258 ? 22.969 17.562 7.133 1 97.62 258 ASN A O 1
ATOM 2058 N N . GLN A 1 259 ? 21.312 17.016 8.484 1 96 259 GLN A N 1
ATOM 2059 C CA . GLN A 1 259 ? 21.516 18.172 9.352 1 96 259 GLN A CA 1
ATOM 2060 C C . GLN A 1 259 ? 22.719 17.953 10.273 1 96 259 GLN A C 1
ATOM 2062 O O . GLN A 1 259 ? 23.453 18.906 10.562 1 96 259 GLN A O 1
ATOM 2067 N N . HIS A 1 260 ? 22.891 16.766 10.719 1 95.75 260 HIS A N 1
ATOM 2068 C CA . HIS A 1 260 ? 23.938 16.5 11.688 1 95.75 260 HIS A CA 1
ATOM 2069 C C . HIS A 1 260 ? 24.281 15.016 11.742 1 95.75 260 HIS A C 1
ATOM 2071 O O . HIS A 1 260 ? 23.375 14.164 11.664 1 95.75 260 HIS A O 1
ATOM 2077 N N . PRO A 1 261 ? 25.484 14.656 11.977 1 96.5 261 PRO A N 1
ATOM 2078 C CA . PRO A 1 261 ? 25.922 13.25 11.992 1 96.5 261 PRO A CA 1
ATOM 2079 C C . PRO A 1 261 ? 25.234 12.445 13.094 1 96.5 261 PRO A C 1
ATOM 2081 O O . PRO A 1 261 ? 25.016 11.234 12.938 1 96.5 261 PRO A O 1
ATOM 2084 N N . VAL A 1 262 ? 24.891 13.125 14.164 1 96.88 262 VAL A N 1
ATOM 2085 C CA . VAL A 1 262 ? 24.266 12.414 15.281 1 96.88 262 VAL A CA 1
ATOM 2086 C C . VAL A 1 262 ? 22.922 11.836 14.844 1 96.88 262 VAL A C 1
ATOM 2088 O O . VAL A 1 262 ? 22.562 10.734 15.25 1 96.88 262 VAL A O 1
ATOM 2091 N N . TYR A 1 263 ? 22.188 12.516 14.039 1 97.94 263 TYR A N 1
ATOM 2092 C CA . TYR A 1 263 ? 20.906 12.031 13.562 1 97.94 263 TYR A CA 1
ATOM 2093 C C . TYR A 1 263 ? 21.078 10.852 12.602 1 97.94 263 TYR A C 1
ATOM 2095 O O . TYR A 1 263 ? 20.312 9.891 12.648 1 97.94 263 TYR A O 1
ATOM 2103 N N . ARG A 1 264 ? 22.078 10.945 11.773 1 97.62 264 ARG A N 1
ATOM 2104 C CA . ARG A 1 264 ? 22.422 9.859 10.867 1 97.62 264 ARG A CA 1
ATOM 2105 C C . ARG A 1 264 ? 22.812 8.602 11.641 1 97.62 264 ARG A C 1
ATOM 2107 O O . ARG A 1 264 ? 22.359 7.5 11.32 1 97.62 264 ARG A O 1
ATOM 2114 N N . ARG A 1 265 ? 23.641 8.789 12.617 1 97.31 265 ARG A N 1
ATOM 2115 C CA . ARG A 1 265 ? 24.062 7.672 13.445 1 97.31 265 ARG A CA 1
ATOM 2116 C C . ARG A 1 265 ? 22.875 7.023 14.148 1 97.31 265 ARG A C 1
ATOM 2118 O O . ARG A 1 265 ? 22.797 5.797 14.242 1 97.31 265 ARG A O 1
ATOM 2125 N N . TYR A 1 266 ? 22 7.867 14.656 1 98.19 266 TYR A N 1
ATOM 2126 C CA . TYR A 1 266 ? 20.828 7.312 15.328 1 98.19 266 TYR A CA 1
ATOM 2127 C C . TYR A 1 266 ? 20 6.469 14.367 1 98.19 266 TYR A C 1
ATOM 2129 O O . TYR A 1 266 ? 19.578 5.359 14.711 1 98.19 266 TYR A O 1
ATOM 2137 N N . PHE A 1 267 ? 19.719 7.008 13.227 1 98.56 267 PHE A N 1
ATOM 2138 C CA . PHE A 1 267 ? 18.953 6.27 12.234 1 98.56 267 PHE A CA 1
ATOM 2139 C C . PHE A 1 267 ? 19.625 4.949 11.891 1 98.56 267 PHE A C 1
ATOM 2141 O O . PHE A 1 267 ? 18.953 3.92 11.758 1 98.56 267 PHE A O 1
ATOM 2148 N N . MET A 1 268 ? 20.938 4.953 11.773 1 97.25 268 MET A N 1
ATOM 2149 C CA . MET A 1 268 ? 21.688 3.748 11.43 1 97.25 268 MET A CA 1
ATOM 2150 C C . MET A 1 268 ? 21.5 2.67 12.492 1 97.25 268 MET A C 1
ATOM 2152 O O . MET A 1 268 ? 21.281 1.501 12.164 1 97.25 268 MET A O 1
ATOM 2156 N N . VAL A 1 269 ? 21.578 3.105 13.68 1 97.25 269 VAL A N 1
ATOM 2157 C CA . VAL A 1 269 ? 21.391 2.17 14.781 1 97.25 269 VAL A CA 1
ATOM 2158 C C . VAL A 1 269 ? 19.969 1.628 14.773 1 97.25 269 VAL A C 1
ATOM 2160 O O . VAL A 1 269 ? 19.75 0.42 14.898 1 97.25 269 VAL A O 1
ATOM 2163 N N . PHE A 1 270 ? 19.016 2.492 14.625 1 98.19 270 PHE A N 1
ATOM 2164 C CA . PHE A 1 270 ? 17.609 2.094 14.562 1 98.19 270 PHE A CA 1
ATOM 2165 C C . PHE A 1 270 ? 17.375 1.119 13.422 1 98.19 270 PHE A C 1
ATOM 2167 O O . PHE A 1 270 ? 16.703 0.097 13.594 1 98.19 270 PHE A O 1
ATOM 2174 N N . LEU A 1 271 ? 17.906 1.445 12.258 1 97.81 271 LEU A N 1
ATOM 2175 C CA . LEU A 1 271 ? 17.75 0.631 11.062 1 97.81 271 LEU A CA 1
ATOM 2176 C C . LEU A 1 271 ? 18.328 -0.763 11.266 1 97.81 271 LEU A C 1
ATOM 2178 O O . LEU A 1 271 ? 17.719 -1.761 10.883 1 97.81 271 LEU A O 1
ATOM 2182 N N . ARG A 1 272 ? 19.5 -0.849 11.836 1 95.56 272 ARG A N 1
ATOM 2183 C CA . ARG A 1 272 ? 20.125 -2.131 12.117 1 95.56 272 ARG A CA 1
ATOM 2184 C C . ARG A 1 272 ? 19.234 -3.008 12.992 1 95.56 272 ARG A C 1
ATOM 2186 O O . ARG A 1 272 ? 19.062 -4.195 12.711 1 95.56 272 ARG A O 1
ATOM 2193 N N . ASP A 1 273 ? 18.703 -2.395 14.016 1 95.88 273 ASP A N 1
ATOM 2194 C CA . ASP A 1 273 ? 17.828 -3.129 14.914 1 95.88 273 ASP A CA 1
ATOM 2195 C C . ASP A 1 273 ? 16.547 -3.568 14.195 1 95.88 273 ASP A C 1
ATOM 2197 O O . ASP A 1 273 ? 16.078 -4.688 14.391 1 95.88 273 ASP A O 1
ATOM 2201 N N . TRP A 1 274 ? 16.031 -2.654 13.438 1 96.56 274 TRP A N 1
ATOM 2202 C CA . TRP A 1 274 ? 14.82 -2.943 12.68 1 96.56 274 TRP A CA 1
ATOM 2203 C C . TRP A 1 274 ? 15.047 -4.117 11.727 1 96.56 274 TRP A C 1
ATOM 2205 O O . TRP A 1 274 ? 14.242 -5.051 11.688 1 96.56 274 TRP A O 1
ATOM 2215 N N . GLN A 1 275 ? 16.141 -4.129 11.023 1 95.62 275 GLN A N 1
ATOM 2216 C CA . GLN A 1 275 ? 16.516 -5.188 10.086 1 95.62 275 GLN A CA 1
ATOM 2217 C C . GLN A 1 275 ? 16.703 -6.516 10.812 1 95.62 275 GLN A C 1
ATOM 2219 O O . GLN A 1 275 ? 16.25 -7.559 10.344 1 95.62 275 GLN A O 1
ATOM 2224 N N . ARG A 1 276 ? 17.344 -6.477 11.875 1 93.94 276 ARG A N 1
ATOM 2225 C CA . ARG A 1 276 ? 17.562 -7.672 12.68 1 93.94 276 ARG A CA 1
ATOM 2226 C C . ARG A 1 276 ? 16.25 -8.305 13.102 1 93.94 276 ARG A C 1
ATOM 2228 O O . ARG A 1 276 ? 16.062 -9.516 12.977 1 93.94 276 ARG A O 1
ATOM 2235 N N . ASP A 1 277 ? 15.328 -7.477 13.516 1 93.56 277 ASP A N 1
ATOM 2236 C CA . ASP A 1 277 ? 14.031 -7.957 13.969 1 93.56 277 ASP A CA 1
ATOM 2237 C C . ASP A 1 277 ? 13.25 -8.586 12.812 1 93.56 277 ASP A C 1
ATOM 2239 O O . ASP A 1 277 ? 12.586 -9.609 13 1 93.56 277 ASP A O 1
ATOM 2243 N N . LEU A 1 278 ? 13.297 -7.988 11.68 1 93.06 278 LEU A N 1
ATOM 2244 C CA . LEU A 1 278 ? 12.578 -8.484 10.516 1 93.06 278 LEU A CA 1
ATOM 2245 C C . LEU A 1 278 ? 13.164 -9.812 10.039 1 93.06 278 LEU A C 1
ATOM 2247 O O . LEU A 1 278 ? 12.445 -10.648 9.477 1 93.06 278 LEU A O 1
ATOM 2251 N N . GLN A 1 279 ? 14.414 -10.062 10.227 1 90.25 279 GLN A N 1
ATOM 2252 C CA . GLN A 1 279 ? 15.094 -11.281 9.781 1 90.25 279 GLN A CA 1
ATOM 2253 C C . GLN A 1 279 ? 14.812 -12.445 10.727 1 90.25 279 GLN A C 1
ATOM 2255 O O . GLN A 1 279 ? 14.898 -13.609 10.328 1 90.25 279 GLN A O 1
ATOM 2260 N N . GLN A 1 280 ? 14.516 -12.188 11.922 1 88.81 280 GLN A N 1
ATOM 2261 C CA . GLN A 1 280 ? 14.391 -13.219 12.945 1 88.81 280 GLN A CA 1
ATOM 2262 C C . GLN A 1 280 ? 13.109 -14.031 12.75 1 88.81 280 GLN A C 1
ATOM 2264 O O . GLN A 1 280 ? 13.086 -15.227 13.039 1 88.81 280 GLN A O 1
ATOM 2269 N N . GLU A 1 281 ? 12.039 -13.414 12.344 1 84.38 281 GLU A N 1
ATOM 2270 C CA . GLU A 1 281 ? 10.797 -14.18 12.227 1 84.38 281 GLU A CA 1
ATOM 2271 C C . GLU A 1 281 ? 10 -13.75 11 1 84.38 281 GLU A C 1
ATOM 2273 O O . GLU A 1 281 ? 9.875 -12.562 10.719 1 84.38 281 GLU A O 1
ATOM 2278 N N . ARG A 1 282 ? 9.492 -14.82 10.328 1 86.56 282 ARG A N 1
ATOM 2279 C CA . ARG A 1 282 ? 8.555 -14.562 9.234 1 86.56 282 ARG A CA 1
ATOM 2280 C C . ARG A 1 282 ? 7.156 -14.273 9.766 1 86.56 282 ARG A C 1
ATOM 2282 O O . ARG A 1 282 ? 6.652 -15 10.625 1 86.56 282 ARG A O 1
ATOM 2289 N N . PRO A 1 283 ? 6.574 -13.234 9.219 1 92.75 283 PRO A N 1
ATOM 2290 C CA . PRO A 1 283 ? 5.23 -12.906 9.703 1 92.75 283 PRO A CA 1
ATOM 2291 C C . PRO A 1 283 ? 4.227 -14.031 9.477 1 92.75 283 PRO A C 1
ATOM 2293 O O . PRO A 1 283 ? 4.312 -14.742 8.469 1 92.75 283 PRO A O 1
ATOM 2296 N N . GLN A 1 284 ? 3.301 -14.148 10.383 1 91 284 GLN A N 1
ATOM 2297 C CA . GLN A 1 284 ? 2.281 -15.188 10.289 1 91 284 GLN A CA 1
ATOM 2298 C C . GLN A 1 284 ? 0.881 -14.578 10.234 1 91 284 GLN A C 1
ATOM 2300 O O . GLN A 1 284 ? -0.116 -15.289 10.367 1 91 284 GLN A O 1
ATOM 2305 N N . SER A 1 285 ? 0.823 -13.289 10.156 1 95.44 285 SER A N 1
ATOM 2306 C CA . SER A 1 285 ? -0.455 -12.586 10.117 1 95.44 285 SER A CA 1
ATOM 2307 C C . SER A 1 285 ? -0.44 -11.469 9.078 1 95.44 285 SER A C 1
ATOM 2309 O O . SER A 1 285 ? 0.628 -11.031 8.648 1 95.44 285 SER A O 1
ATOM 2311 N N . GLU A 1 286 ? -1.65 -11.117 8.719 1 95.56 286 GLU A N 1
ATOM 2312 C CA . GLU A 1 286 ? -1.792 -9.992 7.801 1 95.56 286 GLU A CA 1
ATOM 2313 C C . GLU A 1 286 ? -1.133 -8.734 8.359 1 95.56 286 GLU A C 1
ATOM 2315 O O . GLU A 1 286 ? -0.435 -8.023 7.641 1 95.56 286 GLU A O 1
ATOM 2320 N N . GLN A 1 287 ? -1.295 -8.461 9.641 1 95.88 287 GLN A N 1
ATOM 2321 C CA . GLN A 1 287 ? -0.692 -7.316 10.312 1 95.88 287 GLN A CA 1
ATOM 2322 C C . GLN A 1 287 ? 0.831 -7.371 10.227 1 95.88 287 GLN A C 1
ATOM 2324 O O . GLN A 1 287 ? 1.481 -6.359 9.953 1 95.88 287 GLN A O 1
ATOM 2329 N N . GLY A 1 288 ? 1.312 -8.555 10.469 1 96.19 288 GLY A N 1
ATOM 2330 C CA . GLY A 1 288 ? 2.752 -8.727 10.375 1 96.19 288 GLY A CA 1
ATOM 2331 C C . GLY A 1 288 ? 3.305 -8.414 9 1 96.19 288 GLY A C 1
ATOM 2332 O O . GLY A 1 288 ? 4.344 -7.766 8.875 1 96.19 288 GLY A O 1
ATOM 2333 N N . TRP A 1 289 ? 2.604 -8.836 7.996 1 96.69 289 TRP A N 1
ATOM 2334 C CA . TRP A 1 289 ? 3.055 -8.578 6.629 1 96.69 289 TRP A CA 1
ATOM 2335 C C . TRP A 1 289 ? 2.922 -7.105 6.277 1 96.69 289 TRP A C 1
ATOM 2337 O O . TRP A 1 289 ? 3.74 -6.562 5.531 1 96.69 289 TRP A O 1
ATOM 2347 N N . HIS A 1 290 ? 1.938 -6.422 6.836 1 96.56 290 HIS A N 1
ATOM 2348 C CA . HIS A 1 290 ? 1.846 -4.98 6.629 1 96.56 290 HIS A CA 1
ATOM 2349 C C . HIS A 1 290 ? 3.053 -4.262 7.223 1 96.56 290 HIS A C 1
ATOM 2351 O O . HIS A 1 290 ? 3.549 -3.291 6.641 1 96.56 290 HIS A O 1
ATOM 2357 N N . GLN A 1 291 ? 3.562 -4.762 8.336 1 96.62 291 GLN A N 1
ATOM 2358 C CA . GLN A 1 291 ? 4.754 -4.16 8.93 1 96.62 291 GLN A CA 1
ATOM 2359 C C . GLN A 1 291 ? 5.969 -4.336 8.023 1 96.62 291 GLN A C 1
ATOM 2361 O O . GLN A 1 291 ? 6.762 -3.41 7.852 1 96.62 291 GLN A O 1
ATOM 2366 N N . VAL A 1 292 ? 6.051 -5.469 7.426 1 96.88 292 VAL A N 1
ATOM 2367 C CA . VAL A 1 292 ? 7.16 -5.754 6.523 1 96.88 292 VAL A CA 1
ATOM 2368 C C . VAL A 1 292 ? 7.074 -4.844 5.297 1 96.88 292 VAL A C 1
ATOM 2370 O O . VAL A 1 292 ? 8.062 -4.23 4.902 1 96.88 292 VAL A O 1
ATOM 2373 N N . PHE A 1 293 ? 5.922 -4.715 4.781 1 96.94 293 PHE A N 1
ATOM 2374 C CA . PHE A 1 293 ? 5.789 -3.943 3.551 1 96.94 293 PHE A CA 1
ATOM 2375 C C . PHE A 1 293 ? 5.844 -2.449 3.842 1 96.94 293 PHE A C 1
ATOM 2377 O O . PHE A 1 293 ? 6.305 -1.666 3.008 1 96.94 293 PHE A O 1
ATOM 2384 N N . ASN A 1 294 ? 5.375 -1.989 5.016 1 97.5 294 ASN A N 1
ATOM 2385 C CA . ASN A 1 294 ? 5.621 -0.61 5.422 1 97.5 294 ASN A CA 1
ATOM 2386 C C . ASN A 1 294 ? 7.113 -0.303 5.484 1 97.5 294 ASN A C 1
ATOM 2388 O O . ASN A 1 294 ? 7.555 0.751 5.023 1 97.5 294 ASN A O 1
ATOM 2392 N N . TYR A 1 295 ? 7.848 -1.271 6.09 1 97.25 295 TYR A N 1
ATOM 2393 C CA . TYR A 1 295 ? 9.297 -1.135 6.129 1 97.25 295 TYR A CA 1
ATOM 2394 C C . TYR A 1 295 ? 9.867 -1.01 4.719 1 97.25 295 TYR A C 1
ATOM 2396 O O . TYR A 1 295 ? 10.648 -0.096 4.438 1 97.25 295 TYR A O 1
ATOM 2404 N N . ARG A 1 296 ? 9.484 -1.855 3.832 1 96.5 296 ARG A N 1
ATOM 2405 C CA . ARG A 1 296 ? 10.008 -1.88 2.471 1 96.5 296 ARG A CA 1
ATOM 2406 C C . ARG A 1 296 ? 9.688 -0.581 1.738 1 96.5 296 ARG A C 1
ATOM 2408 O O . ARG A 1 296 ? 10.539 -0.038 1.027 1 96.5 296 ARG A O 1
ATOM 2415 N N . ARG A 1 297 ? 8.523 -0.088 1.928 1 97.06 297 ARG A N 1
ATOM 2416 C CA . ARG A 1 297 ? 8.109 1.138 1.251 1 97.06 297 ARG A CA 1
ATOM 2417 C C . ARG A 1 297 ? 8.945 2.326 1.724 1 97.06 297 ARG A C 1
ATOM 2419 O O . ARG A 1 297 ? 9.344 3.17 0.918 1 97.06 297 ARG A O 1
ATOM 2426 N N . LEU A 1 298 ? 9.188 2.389 2.994 1 98.19 298 LEU A N 1
ATOM 2427 C CA . LEU A 1 298 ? 10.008 3.477 3.518 1 98.19 298 LEU A CA 1
ATOM 2428 C C . LEU A 1 298 ? 11.438 3.381 2.998 1 98.19 298 LEU A C 1
ATOM 2430 O O . LEU A 1 298 ? 12.023 4.387 2.594 1 98.19 298 LEU A O 1
ATOM 2434 N N . MET A 1 299 ? 12.039 2.16 2.98 1 97.81 299 MET A N 1
ATOM 2435 C CA . MET A 1 299 ? 13.398 1.972 2.49 1 97.81 299 MET A CA 1
ATOM 2436 C C . MET A 1 299 ? 13.5 2.318 1.01 1 97.81 299 MET A C 1
ATOM 2438 O O . MET A 1 299 ? 14.461 2.957 0.58 1 97.81 299 MET A O 1
ATOM 2442 N N . GLN A 1 300 ? 12.516 1.931 0.312 1 96.25 300 GLN A N 1
ATOM 2443 C CA . GLN A 1 300 ? 12.5 2.25 -1.112 1 96.25 300 GLN A CA 1
ATOM 2444 C C . GLN A 1 300 ? 12.438 3.758 -1.336 1 96.25 300 GLN A C 1
ATOM 2446 O O . GLN A 1 300 ? 13.133 4.293 -2.197 1 96.25 300 GLN A O 1
ATOM 2451 N N . ALA A 1 301 ? 11.555 4.418 -0.56 1 97.38 301 ALA A N 1
ATOM 2452 C CA . ALA A 1 301 ? 11.438 5.871 -0.662 1 97.38 301 ALA A CA 1
ATOM 2453 C C . ALA A 1 301 ? 12.766 6.551 -0.337 1 97.38 301 ALA A C 1
ATOM 2455 O O . ALA A 1 301 ? 13.156 7.512 -1.004 1 97.38 301 ALA A O 1
ATOM 2456 N N . LEU A 1 302 ? 13.453 6.051 0.636 1 98.31 302 LEU A N 1
ATOM 2457 C CA . LEU A 1 302 ? 14.758 6.582 0.993 1 98.31 302 LEU A CA 1
ATOM 2458 C C . LEU A 1 302 ? 15.75 6.414 -0.156 1 98.31 302 LEU A C 1
ATOM 2460 O O . LEU A 1 302 ? 16.438 7.363 -0.541 1 98.31 302 LEU A O 1
ATOM 2464 N N . LEU A 1 303 ? 15.742 5.285 -0.762 1 96.69 303 LEU A N 1
ATOM 2465 C CA . LEU A 1 303 ? 16.719 4.941 -1.785 1 96.69 303 LEU A CA 1
ATOM 2466 C C . LEU A 1 303 ? 16.469 5.73 -3.066 1 96.69 303 LEU A C 1
ATOM 2468 O O . LEU A 1 303 ? 17.359 5.844 -3.914 1 96.69 303 LEU A O 1
ATOM 2472 N N . MET A 1 304 ? 15.305 6.281 -3.195 1 94.56 304 MET A N 1
ATOM 2473 C CA . MET A 1 304 ? 14.938 7.008 -4.406 1 94.56 304 MET A CA 1
ATOM 2474 C C . MET A 1 304 ? 15.453 8.445 -4.359 1 94.56 304 MET A C 1
ATOM 2476 O O . MET A 1 304 ? 15.438 9.148 -5.371 1 94.56 304 MET A O 1
ATOM 2480 N N . SER A 1 305 ? 15.875 8.82 -3.182 1 95.19 305 SER A N 1
ATOM 2481 C CA . SER A 1 305 ? 16.328 10.203 -3.043 1 95.19 305 SER A CA 1
ATOM 2482 C C . SER A 1 305 ? 17.828 10.32 -3.326 1 95.19 305 SER A C 1
ATOM 2484 O O . SER A 1 305 ? 18.625 9.539 -2.809 1 95.19 305 SER A O 1
ATOM 2486 N N . ALA A 1 306 ? 18.203 11.305 -4.125 1 93 306 ALA A N 1
ATOM 2487 C CA . ALA A 1 306 ? 19.609 11.57 -4.406 1 93 306 ALA A CA 1
ATOM 2488 C C . ALA A 1 306 ? 20.312 12.156 -3.188 1 93 306 ALA A C 1
ATOM 2490 O O . ALA A 1 306 ? 21.547 12.172 -3.123 1 93 306 ALA A O 1
ATOM 2491 N N . ASP A 1 307 ? 19.547 12.609 -2.229 1 97.12 307 ASP A N 1
ATOM 2492 C CA . ASP A 1 307 ? 20.109 13.281 -1.067 1 97.12 307 ASP A CA 1
ATOM 2493 C C . ASP A 1 307 ? 20.344 12.305 0.084 1 97.12 307 ASP A C 1
ATOM 2495 O O . ASP A 1 307 ? 20.812 12.695 1.155 1 97.12 307 ASP A O 1
ATOM 2499 N N . LEU A 1 308 ? 19.938 11.023 -0.159 1 97.94 308 LEU A N 1
ATOM 2500 C CA . LEU A 1 308 ? 20.141 10.023 0.877 1 97.94 308 LEU A CA 1
ATOM 2501 C C . LEU A 1 308 ? 21.641 9.805 1.131 1 97.94 308 LEU A C 1
ATOM 2503 O O . LEU A 1 308 ? 22.391 9.539 0.198 1 97.94 308 LEU A O 1
ATOM 2507 N N . PRO A 1 309 ? 22.125 9.977 2.412 1 97.56 309 PRO A N 1
ATOM 2508 C CA . PRO A 1 309 ? 23.531 9.695 2.688 1 97.56 309 PRO A CA 1
ATOM 2509 C C . PRO A 1 309 ? 23.953 8.312 2.201 1 97.56 309 PRO A C 1
ATOM 2511 O O . PRO A 1 309 ? 23.25 7.324 2.428 1 97.56 309 PRO A O 1
ATOM 2514 N N . GLU A 1 310 ? 25.109 8.234 1.617 1 96.12 310 GLU A N 1
ATOM 2515 C CA . GLU A 1 310 ? 25.594 7.023 0.972 1 96.12 310 GLU A CA 1
ATOM 2516 C C . GLU A 1 310 ? 25.703 5.875 1.97 1 96.12 310 GLU A C 1
ATOM 2518 O O . GLU A 1 310 ? 25.391 4.727 1.638 1 96.12 310 GLU A O 1
ATOM 2523 N N . ILE A 1 311 ? 26.125 6.195 3.111 1 95.94 311 ILE A N 1
ATOM 2524 C CA . ILE A 1 311 ? 26.328 5.168 4.125 1 95.94 311 ILE A CA 1
ATOM 2525 C C . ILE A 1 311 ? 25 4.5 4.461 1 95.94 311 ILE A C 1
ATOM 2527 O O . ILE A 1 311 ? 24.938 3.293 4.719 1 95.94 311 ILE A O 1
ATOM 2531 N N . ILE A 1 312 ? 23.922 5.301 4.465 1 97.69 312 ILE A N 1
ATOM 2532 C CA . ILE A 1 312 ? 22.578 4.77 4.75 1 97.69 312 ILE A CA 1
ATOM 2533 C C . ILE A 1 312 ? 22.109 3.92 3.576 1 97.69 312 ILE A C 1
ATOM 2535 O O . ILE A 1 312 ? 21.531 2.846 3.773 1 97.69 312 ILE A O 1
ATOM 2539 N N . ALA A 1 313 ? 22.328 4.359 2.389 1 96.94 313 ALA A N 1
ATOM 2540 C CA . ALA A 1 313 ? 21.969 3.604 1.191 1 96.94 313 ALA A CA 1
ATOM 2541 C C . ALA A 1 313 ? 22.625 2.225 1.199 1 96.94 313 ALA A C 1
ATOM 2543 O O . ALA A 1 313 ? 21.969 1.221 0.898 1 96.94 313 ALA A O 1
ATOM 2544 N N . ARG A 1 314 ? 23.859 2.139 1.566 1 95.75 314 ARG A N 1
ATOM 2545 C CA . ARG A 1 314 ? 24.609 0.882 1.628 1 95.75 314 ARG A CA 1
ATOM 2546 C C . ARG A 1 314 ? 24.016 -0.051 2.68 1 95.75 314 ARG A C 1
ATOM 2548 O O . ARG A 1 314 ? 23.891 -1.256 2.449 1 95.75 314 ARG A O 1
ATOM 2555 N N . GLN A 1 315 ? 23.641 0.547 3.758 1 95.88 315 GLN A N 1
ATOM 2556 C CA . GLN A 1 315 ? 23.062 -0.271 4.816 1 95.88 315 GLN A CA 1
ATOM 2557 C C . GLN A 1 315 ? 21.734 -0.86 4.387 1 95.88 315 GLN A C 1
ATOM 2559 O O . GLN A 1 315 ? 21.438 -2.021 4.68 1 95.88 315 GLN A O 1
ATOM 2564 N N . ILE A 1 316 ? 20.891 -0.057 3.723 1 96.25 316 ILE A N 1
ATOM 2565 C CA . ILE A 1 316 ? 19.594 -0.514 3.266 1 96.25 316 ILE A CA 1
ATOM 2566 C C . ILE A 1 316 ? 19.766 -1.637 2.246 1 96.25 316 ILE A C 1
ATOM 2568 O O . ILE A 1 316 ? 19.047 -2.643 2.295 1 96.25 316 ILE A O 1
ATOM 2572 N N . THR A 1 317 ? 20.719 -1.565 1.301 1 91.19 317 THR A N 1
ATOM 2573 C CA . THR A 1 317 ? 20.875 -2.484 0.179 1 91.19 317 THR A CA 1
ATOM 2574 C C . THR A 1 317 ? 21.625 -3.738 0.606 1 91.19 317 THR A C 1
ATOM 2576 O O . THR A 1 317 ? 21.484 -4.797 -0.009 1 91.19 317 THR A O 1
ATOM 2579 N N . ASN A 1 318 ? 22.625 -3.684 1.452 1 79.5 318 ASN A N 1
ATOM 2580 C CA . ASN A 1 318 ? 23.359 -4.852 1.937 1 79.5 318 ASN A CA 1
ATOM 2581 C C . ASN A 1 318 ? 22.422 -5.863 2.598 1 79.5 318 ASN A C 1
ATOM 2583 O O . ASN A 1 318 ? 22.625 -7.07 2.488 1 79.5 318 ASN A O 1
ATOM 2587 N N . GLN A 1 319 ? 21.406 -5.453 3.189 1 60.75 319 GLN A N 1
ATOM 2588 C CA . GLN A 1 319 ? 20.453 -6.352 3.828 1 60.75 319 GLN A CA 1
ATOM 2589 C C . GLN A 1 319 ? 19.484 -6.953 2.805 1 60.75 319 GLN A C 1
ATOM 2591 O O . GLN A 1 319 ? 19.047 -8.094 2.951 1 60.75 319 GLN A O 1
ATOM 2596 N N . SER A 1 320 ? 19.031 -6.152 1.798 1 55.59 320 SER A N 1
ATOM 2597 C CA . SER A 1 320 ? 18.141 -6.672 0.765 1 55.59 320 SER A CA 1
ATOM 2598 C C . SER A 1 320 ? 18.75 -7.895 0.081 1 55.59 320 SER A C 1
ATOM 2600 O O . SER A 1 320 ? 18.016 -8.812 -0.302 1 55.59 320 SER A O 1
ATOM 2602 N N . ASN A 1 321 ? 20.031 -7.965 -0.071 1 48.56 321 ASN A N 1
ATOM 2603 C CA . ASN A 1 321 ? 20.719 -9.094 -0.688 1 48.56 321 ASN A CA 1
ATOM 2604 C C . ASN A 1 321 ? 20.688 -10.328 0.207 1 48.56 321 ASN A C 1
ATOM 2606 O O . ASN A 1 321 ? 20.703 -11.461 -0.287 1 48.56 321 ASN A O 1
ATOM 2610 N N . GLN A 1 322 ? 20.438 -10.141 1.403 1 45.12 322 GLN A N 1
ATOM 2611 C CA . GLN A 1 322 ? 20.375 -11.305 2.283 1 45.12 322 GLN A CA 1
ATOM 2612 C C . GLN A 1 322 ? 18.984 -11.93 2.291 1 45.12 322 GLN A C 1
ATOM 2614 O O . GLN A 1 322 ? 18.844 -13.141 2.443 1 45.12 322 GLN A O 1
ATOM 2619 N N . ASP A 1 323 ? 17.922 -11.094 2.131 1 44.25 323 ASP A N 1
ATOM 2620 C CA . ASP A 1 323 ? 16.562 -11.625 2.215 1 44.25 323 ASP A CA 1
ATOM 2621 C C . ASP A 1 323 ? 16.141 -12.281 0.899 1 44.25 323 ASP A C 1
ATOM 2623 O O . ASP A 1 323 ? 15.125 -12.977 0.839 1 44.25 323 ASP A O 1
ATOM 2627 N N . GLU A 1 324 ? 16.672 -12.023 -0.31 1 40.38 324 GLU A N 1
ATOM 2628 C CA . GLU A 1 324 ? 16.406 -12.656 -1.601 1 40.38 324 GLU A CA 1
ATOM 2629 C C . GLU A 1 324 ? 17.141 -13.977 -1.735 1 40.38 324 GLU A C 1
ATOM 2631 O O . GLU A 1 324 ? 17.016 -14.664 -2.75 1 40.38 324 GLU A O 1
ATOM 2636 N N . GLN A 1 325 ? 17.938 -14.375 -0.769 1 32.66 325 GLN A N 1
ATOM 2637 C CA . GLN A 1 325 ? 18.516 -15.711 -0.755 1 32.66 325 GLN A CA 1
ATOM 2638 C C . GLN A 1 325 ? 17.688 -16.656 0.125 1 32.66 325 GLN A C 1
ATOM 2640 O O . GLN A 1 325 ? 17.25 -16.281 1.213 1 32.66 325 GLN A O 1
ATOM 2645 N N . MET B 1 1 ? -21.406 -18.859 -12.031 1 79.19 1 MET B N 1
ATOM 2646 C CA . MET B 1 1 ? -21.297 -18.656 -13.469 1 79.19 1 MET B CA 1
ATOM 2647 C C . MET B 1 1 ? -21.297 -19.984 -14.211 1 79.19 1 MET B C 1
ATOM 2649 O O . MET B 1 1 ? -20.719 -20.969 -13.734 1 79.19 1 MET B O 1
ATOM 2653 N N . LYS B 1 2 ? -22.156 -19.938 -15.414 1 79.56 2 LYS B N 1
ATOM 2654 C CA . LYS B 1 2 ? -22.156 -21.125 -16.281 1 79.56 2 LYS B CA 1
ATOM 2655 C C . LYS B 1 2 ? -21.109 -20.984 -17.375 1 79.56 2 LYS B C 1
ATOM 2657 O O . LYS B 1 2 ? -20.75 -19.875 -17.766 1 79.56 2 LYS B O 1
ATOM 2662 N N . GLU B 1 3 ? -20.5 -22.094 -17.75 1 81.12 3 GLU B N 1
ATOM 2663 C CA . GLU B 1 3 ? -19.516 -22.109 -18.844 1 81.12 3 GLU B CA 1
ATOM 2664 C C . GLU B 1 3 ? -20.047 -21.375 -20.078 1 81.12 3 GLU B C 1
ATOM 2666 O O . GLU B 1 3 ? -19.297 -20.703 -20.781 1 81.12 3 GLU B O 1
ATOM 2671 N N . THR B 1 4 ? -21.25 -21.422 -20.312 1 82.81 4 THR B N 1
ATOM 2672 C CA . THR B 1 4 ? -21.875 -20.812 -21.484 1 82.81 4 THR B CA 1
ATOM 2673 C C . THR B 1 4 ? -21.766 -19.297 -21.406 1 82.81 4 THR B C 1
ATOM 2675 O O . THR B 1 4 ? -21.797 -18.625 -22.438 1 82.81 4 THR B O 1
ATOM 2678 N N . ASP B 1 5 ? -21.641 -18.812 -20.25 1 85.44 5 ASP B N 1
ATOM 2679 C CA . ASP B 1 5 ? -21.516 -17.359 -20.062 1 85.44 5 ASP B CA 1
ATOM 2680 C C . ASP B 1 5 ? -20.109 -16.891 -20.438 1 85.44 5 ASP B C 1
ATOM 2682 O O . ASP B 1 5 ? -19.891 -15.711 -20.719 1 85.44 5 ASP B O 1
ATOM 2686 N N . LEU B 1 6 ? -19.203 -17.844 -20.516 1 90.94 6 LEU B N 1
ATOM 2687 C CA . LEU B 1 6 ? -17.812 -17.516 -20.75 1 90.94 6 LEU B CA 1
ATOM 2688 C C . LEU B 1 6 ? -17.5 -17.5 -22.25 1 90.94 6 LEU B C 1
ATOM 2690 O O . LEU B 1 6 ? -16.594 -16.781 -22.688 1 90.94 6 LEU B O 1
ATOM 2694 N N . ALA B 1 7 ? -18.25 -18.234 -23.016 1 92.62 7 ALA B N 1
ATOM 2695 C CA . ALA B 1 7 ? -17.938 -18.469 -24.422 1 92.62 7 ALA B CA 1
ATOM 2696 C C . ALA B 1 7 ? -17.891 -17.156 -25.203 1 92.62 7 ALA B C 1
ATOM 2698 O O . ALA B 1 7 ? -16.906 -16.891 -25.906 1 92.62 7 ALA B O 1
ATOM 2699 N N . PRO B 1 8 ? -18.922 -16.328 -25.031 1 94 8 PRO B N 1
ATOM 2700 C CA . PRO B 1 8 ? -18.859 -15.078 -25.781 1 94 8 PRO B CA 1
ATOM 2701 C C . PRO B 1 8 ? -17.688 -14.195 -25.375 1 94 8 PRO B C 1
ATOM 2703 O O . PRO B 1 8 ? -17.109 -13.484 -26.203 1 94 8 PRO B O 1
ATOM 2706 N N . LYS B 1 9 ? -17.344 -14.195 -24.109 1 95.69 9 LYS B N 1
ATOM 2707 C CA . LYS B 1 9 ? -16.203 -13.414 -23.609 1 95.69 9 LYS B CA 1
ATOM 2708 C C . LYS B 1 9 ? -14.891 -13.945 -24.156 1 95.69 9 LYS B C 1
ATOM 2710 O O . LYS B 1 9 ? -14.031 -13.172 -24.594 1 95.69 9 LYS B O 1
ATOM 2715 N N . LEU B 1 10 ? -14.789 -15.211 -24.188 1 96.44 10 LEU B N 1
ATOM 2716 C CA . LEU B 1 10 ? -13.578 -15.828 -24.734 1 96.44 10 LEU B CA 1
ATOM 2717 C C . LEU B 1 10 ? -13.445 -15.555 -26.219 1 96.44 10 LEU B C 1
ATOM 2719 O O . LEU B 1 10 ? -12.336 -15.367 -26.734 1 96.44 10 LEU B O 1
ATOM 2723 N N . GLU B 1 11 ? -14.562 -15.531 -26.891 1 96.62 11 GLU B N 1
ATOM 2724 C CA . GLU B 1 11 ? -14.539 -15.25 -28.312 1 96.62 11 GLU B CA 1
ATOM 2725 C C . GLU B 1 11 ? -14.031 -13.836 -28.594 1 96.62 11 GLU B C 1
ATOM 2727 O O . GLU B 1 11 ? -13.289 -13.609 -29.547 1 96.62 11 GLU B O 1
ATOM 2732 N N . MET B 1 12 ? -14.445 -12.969 -27.766 1 96.69 12 MET B N 1
ATOM 2733 C CA . MET B 1 12 ? -14.016 -11.578 -27.922 1 96.69 12 MET B CA 1
ATOM 2734 C C . MET B 1 12 ? -12.516 -11.445 -27.672 1 96.69 12 MET B C 1
ATOM 2736 O O . MET B 1 12 ? -11.82 -10.758 -28.422 1 96.69 12 MET B O 1
ATOM 2740 N N . ILE B 1 13 ? -12.023 -12.109 -26.672 1 97.5 13 ILE B N 1
ATOM 2741 C CA . ILE B 1 13 ? -10.602 -12.078 -26.359 1 97.5 13 ILE B CA 1
ATOM 2742 C C . ILE B 1 13 ? -9.812 -12.773 -27.453 1 97.5 13 ILE B C 1
ATOM 2744 O O . ILE B 1 13 ? -8.727 -12.328 -27.828 1 97.5 13 ILE B O 1
ATOM 2748 N N . GLN B 1 14 ? -10.359 -13.844 -27.922 1 97.69 14 GLN B N 1
ATOM 2749 C CA . GLN B 1 14 ? -9.719 -14.586 -29 1 97.69 14 GLN B CA 1
ATOM 2750 C C . GLN B 1 14 ? -9.562 -13.727 -30.25 1 97.69 14 GLN B C 1
ATOM 2752 O O . GLN B 1 14 ? -8.555 -13.828 -30.969 1 97.69 14 GLN B O 1
ATOM 2757 N N . ALA B 1 15 ? -10.57 -12.945 -30.5 1 97.62 15 ALA B N 1
ATOM 2758 C CA . ALA B 1 15 ? -10.492 -12.047 -31.656 1 97.62 15 ALA B CA 1
ATOM 2759 C C . ALA B 1 15 ? -9.367 -11.039 -31.484 1 97.62 15 ALA B C 1
ATOM 2761 O O . ALA B 1 15 ? -8.609 -10.773 -32.438 1 97.62 15 ALA B O 1
ATOM 2762 N N . LEU B 1 16 ? -9.227 -10.438 -30.328 1 97.81 16 LEU B N 1
ATOM 2763 C CA . LEU B 1 16 ? -8.156 -9.492 -30.047 1 97.81 16 LEU B CA 1
ATOM 2764 C C . LEU B 1 16 ? -6.793 -10.188 -30.094 1 97.81 16 LEU B C 1
ATOM 2766 O O . LEU B 1 16 ? -5.832 -9.633 -30.641 1 97.81 16 LEU B O 1
ATOM 2770 N N . HIS B 1 17 ? -6.77 -11.43 -29.578 1 98.19 17 HIS B N 1
ATOM 2771 C CA . HIS B 1 17 ? -5.566 -12.258 -29.625 1 98.19 17 HIS B CA 1
ATOM 2772 C C . HIS B 1 17 ? -5.129 -12.531 -31.047 1 98.19 17 HIS B C 1
ATOM 2774 O O . HIS B 1 17 ? -3.961 -12.336 -31.391 1 98.19 17 HIS B O 1
ATOM 2780 N N . ARG B 1 18 ? -6.039 -12.852 -31.875 1 97.5 18 ARG B N 1
ATOM 2781 C CA . ARG B 1 18 ? -5.758 -13.156 -33.281 1 97.5 18 ARG B CA 1
ATOM 2782 C C . ARG B 1 18 ? -5.258 -11.914 -34 1 97.5 18 ARG B C 1
ATOM 2784 O O . ARG B 1 18 ? -4.312 -11.984 -34.781 1 97.5 18 ARG B O 1
ATOM 2791 N N . GLN B 1 19 ? -5.879 -10.844 -33.75 1 97.38 19 GLN B N 1
ATOM 2792 C CA . GLN B 1 19 ? -5.48 -9.602 -34.406 1 97.38 19 GLN B CA 1
ATOM 2793 C C . GLN B 1 19 ? -4.07 -9.195 -34 1 97.38 19 GLN B C 1
ATOM 2795 O O . GLN B 1 19 ? -3.293 -8.703 -34.812 1 97.38 19 GLN B O 1
ATOM 2800 N N . ALA B 1 20 ? -3.75 -9.375 -32.719 1 97.06 20 ALA B N 1
ATOM 2801 C CA . ALA B 1 20 ? -2.402 -9.078 -32.25 1 97.06 20 ALA B CA 1
ATOM 2802 C C . ALA B 1 20 ? -1.38 -10.031 -32.875 1 97.06 20 ALA B C 1
ATOM 2804 O O . ALA B 1 20 ? -0.303 -9.602 -33.281 1 97.06 20 ALA B O 1
ATOM 2805 N N . LYS B 1 21 ? -1.756 -11.297 -32.938 1 96.31 21 LYS B N 1
ATOM 2806 C CA . LYS B 1 21 ? -0.898 -12.328 -33.5 1 96.31 21 LYS B CA 1
ATOM 2807 C C . LYS B 1 21 ? -0.568 -12.016 -34.969 1 96.31 21 LYS B C 1
ATOM 2809 O O . LYS B 1 21 ? 0.557 -12.234 -35.406 1 96.31 21 LYS B O 1
ATOM 2814 N N . GLU B 1 22 ? -1.514 -11.414 -35.625 1 96.38 22 GLU B N 1
ATOM 2815 C CA . GLU B 1 22 ? -1.364 -11.117 -37.062 1 96.38 22 GLU B CA 1
ATOM 2816 C C . GLU B 1 22 ? -0.739 -9.742 -37.25 1 96.38 22 GLU B C 1
ATOM 2818 O O . GLU B 1 22 ? -0.533 -9.32 -38.406 1 96.38 22 GLU B O 1
ATOM 2823 N N . GLY B 1 23 ? -0.463 -9.047 -36.219 1 93.31 23 GLY B N 1
ATOM 2824 C CA . GLY B 1 23 ? 0.16 -7.738 -36.312 1 93.31 23 GLY B CA 1
ATOM 2825 C C . GLY B 1 23 ? -0.804 -6.652 -36.75 1 93.31 23 GLY B C 1
ATOM 2826 O O . GLY B 1 23 ? -0.385 -5.621 -37.281 1 93.31 23 GLY B O 1
ATOM 2827 N N . LYS B 1 24 ? -2.084 -6.879 -36.531 1 91.69 24 LYS B N 1
ATOM 2828 C CA . LYS B 1 24 ? -3.109 -5.957 -37 1 91.69 24 LYS B CA 1
ATOM 2829 C C . LYS B 1 24 ? -3.436 -4.906 -35.938 1 91.69 24 LYS B C 1
ATOM 2831 O O . LYS B 1 24 ? -4.207 -3.979 -36.188 1 91.69 24 LYS B O 1
ATOM 2836 N N . THR B 1 25 ? -2.912 -5.066 -34.75 1 88.62 25 THR B N 1
ATOM 2837 C CA . THR B 1 25 ? -3.158 -4.094 -33.688 1 88.62 25 THR B CA 1
ATOM 2838 C C . THR B 1 25 ? -1.892 -3.855 -32.875 1 88.62 25 THR B C 1
ATOM 2840 O O . THR B 1 25 ? -1.027 -4.73 -32.781 1 88.62 25 THR B O 1
ATOM 2843 N N . PHE B 1 26 ? -1.737 -2.686 -32.469 1 91.81 26 PHE B N 1
ATOM 2844 C CA . PHE B 1 26 ? -0.616 -2.275 -31.641 1 91.81 26 PHE B CA 1
ATOM 2845 C C . PHE B 1 26 ? -1.007 -1.104 -30.75 1 91.81 26 PHE B C 1
ATOM 2847 O O . PHE B 1 26 ? -1.505 -1.303 -29.641 1 91.81 26 PHE B O 1
ATOM 2854 N N . LYS B 1 27 ? -1.215 0.038 -31.312 1 89.81 27 LYS B N 1
ATOM 2855 C CA . LYS B 1 27 ? -1.553 1.23 -30.531 1 89.81 27 LYS B CA 1
ATOM 2856 C C . LYS B 1 27 ? -2.98 1.152 -30 1 89.81 27 LYS B C 1
ATOM 2858 O O . LYS B 1 27 ? -3.279 1.694 -28.938 1 89.81 27 LYS B O 1
ATOM 2863 N N . ASP B 1 28 ? -3.832 0.507 -30.703 1 94.88 28 ASP B N 1
ATOM 2864 C CA . ASP B 1 28 ? -5.234 0.486 -30.312 1 94.88 28 ASP B CA 1
ATOM 2865 C C . ASP B 1 28 ? -5.535 -0.714 -29.406 1 94.88 28 ASP B C 1
ATOM 2867 O O . ASP B 1 28 ? -6.668 -0.887 -28.953 1 94.88 28 ASP B O 1
ATOM 2871 N N . LEU B 1 29 ? -4.555 -1.584 -29.234 1 97.56 29 LEU B N 1
ATOM 2872 C CA . LEU B 1 29 ? -4.75 -2.805 -28.453 1 97.56 29 LEU B CA 1
ATOM 2873 C C . LEU B 1 29 ? -5.199 -2.48 -27.031 1 97.56 29 LEU B C 1
ATOM 2875 O O . LEU B 1 29 ? -6.199 -3.016 -26.562 1 97.56 29 LEU B O 1
ATOM 2879 N N . ALA B 1 30 ? -4.516 -1.556 -26.312 1 97.81 30 ALA B N 1
ATOM 2880 C CA . ALA B 1 30 ? -4.809 -1.234 -24.906 1 97.81 30 ALA B CA 1
ATOM 2881 C C . ALA B 1 30 ? -6.211 -0.65 -24.766 1 97.81 30 ALA B C 1
ATOM 2883 O O . ALA B 1 30 ? -6.996 -1.112 -23.938 1 97.81 30 ALA B O 1
ATOM 2884 N N . PRO B 1 31 ? -6.637 0.356 -25.641 1 97.31 31 PRO B N 1
ATOM 2885 C CA . PRO B 1 31 ? -8 0.876 -25.531 1 97.31 31 PRO B CA 1
ATOM 2886 C C . PRO B 1 31 ? -9.062 -0.193 -25.797 1 97.31 31 PRO B C 1
ATOM 2888 O O . PRO B 1 31 ? -10.125 -0.183 -25.172 1 97.31 31 PRO B O 1
ATOM 2891 N N . ARG B 1 32 ? -8.797 -1.085 -26.672 1 97.81 32 ARG B N 1
ATOM 2892 C CA . ARG B 1 32 ? -9.75 -2.145 -26.984 1 97.81 32 ARG B CA 1
ATOM 2893 C C . ARG B 1 32 ? -9.867 -3.127 -25.812 1 97.81 32 ARG B C 1
ATOM 2895 O O . ARG B 1 32 ? -10.969 -3.555 -25.469 1 97.81 32 ARG B O 1
ATOM 2902 N N . LEU B 1 33 ? -8.734 -3.502 -25.25 1 98.5 33 LEU B N 1
ATOM 2903 C CA . LEU B 1 33 ? -8.75 -4.367 -24.062 1 98.5 33 LEU B CA 1
ATOM 2904 C C . LEU B 1 33 ? -9.469 -3.691 -22.906 1 98.5 33 LEU B C 1
ATOM 2906 O O . LEU B 1 33 ? -10.234 -4.332 -22.188 1 98.5 33 LEU B O 1
ATOM 2910 N N . ALA B 1 34 ? -9.211 -2.389 -22.719 1 97.69 34 ALA B N 1
ATOM 2911 C CA . ALA B 1 34 ? -9.859 -1.63 -21.656 1 97.69 34 ALA B CA 1
ATOM 2912 C C . ALA B 1 34 ? -11.367 -1.579 -21.844 1 97.69 34 ALA B C 1
ATOM 2914 O O . ALA B 1 34 ? -12.133 -1.703 -20.891 1 97.69 34 ALA B O 1
ATOM 2915 N N . SER B 1 35 ? -11.766 -1.298 -23.078 1 97 35 SER B N 1
ATOM 2916 C CA . SER B 1 35 ? -13.195 -1.287 -23.406 1 97 35 SER B CA 1
ATOM 2917 C C . SER B 1 35 ? -13.836 -2.635 -23.094 1 97 35 SER B C 1
ATOM 2919 O O . SER B 1 35 ? -14.93 -2.693 -22.531 1 97 35 SER B O 1
ATOM 2921 N N . PHE B 1 36 ? -13.188 -3.729 -23.531 1 97.38 36 PHE B N 1
ATOM 2922 C CA . PHE B 1 36 ? -13.664 -5.074 -23.219 1 97.38 36 PHE B CA 1
ATOM 2923 C C . PHE B 1 36 ? -13.797 -5.27 -21.719 1 97.38 36 PHE B C 1
ATOM 2925 O O . PHE B 1 36 ? -14.812 -5.762 -21.234 1 97.38 36 PHE B O 1
ATOM 2932 N N . GLN B 1 37 ? -12.781 -4.902 -20.953 1 96.81 37 GLN B N 1
ATOM 2933 C CA . GLN B 1 37 ? -12.758 -5.062 -19.5 1 96.81 37 GLN B CA 1
ATOM 2934 C C . GLN B 1 37 ? -13.938 -4.352 -18.844 1 96.81 37 GLN B C 1
ATOM 2936 O O . GLN B 1 37 ? -14.555 -4.883 -17.922 1 96.81 37 GLN B O 1
ATOM 2941 N N . ARG B 1 38 ? -14.25 -3.111 -19.297 1 93.75 38 ARG B N 1
ATOM 2942 C CA . ARG B 1 38 ? -15.352 -2.33 -18.75 1 93.75 38 ARG B CA 1
ATOM 2943 C C . ARG B 1 38 ? -16.688 -3.045 -18.953 1 93.75 38 ARG B C 1
ATOM 2945 O O . ARG B 1 38 ? -17.641 -2.82 -18.203 1 93.75 38 ARG B O 1
ATOM 2952 N N . GLY B 1 39 ? -16.688 -3.885 -19.922 1 93 39 GLY B N 1
ATOM 2953 C CA . GLY B 1 39 ? -17.906 -4.605 -20.234 1 93 39 GLY B CA 1
ATOM 2954 C C . GLY B 1 39 ? -18.078 -5.871 -19.422 1 93 39 GLY B C 1
ATOM 2955 O O . GLY B 1 39 ? -19.141 -6.492 -19.453 1 93 39 GLY B O 1
ATOM 2956 N N . LEU B 1 40 ? -17.062 -6.293 -18.672 1 93.31 40 LEU B N 1
ATOM 2957 C CA . LEU B 1 40 ? -17.156 -7.492 -17.859 1 93.31 40 LEU B CA 1
ATOM 2958 C C . LEU B 1 40 ? -18.016 -7.242 -16.625 1 93.31 40 LEU B C 1
ATOM 2960 O O . LEU B 1 40 ? -17.672 -6.406 -15.781 1 93.31 40 LEU B O 1
ATOM 2964 N N . GLN B 1 41 ? -19.109 -7.789 -16.562 1 82.69 41 GLN B N 1
ATOM 2965 C CA . GLN B 1 41 ? -20.125 -7.543 -15.547 1 82.69 41 GLN B CA 1
ATOM 2966 C C . GLN B 1 41 ? -19.766 -8.211 -14.227 1 82.69 41 GLN B C 1
ATOM 2968 O O . GLN B 1 41 ? -19.094 -9.242 -14.211 1 82.69 41 GLN B O 1
ATOM 2973 N N . ARG B 1 42 ? -20.219 -7.578 -13.086 1 84.25 42 ARG B N 1
ATOM 2974 C CA . ARG B 1 42 ? -20.094 -8.148 -11.75 1 84.25 42 ARG B CA 1
ATOM 2975 C C . ARG B 1 42 ? -21.438 -8.664 -11.25 1 84.25 42 ARG B C 1
ATOM 2977 O O . ARG B 1 42 ? -22.484 -8.172 -11.656 1 84.25 42 ARG B O 1
ATOM 2984 N N . HIS B 1 43 ? -21.312 -9.742 -10.562 1 88.62 43 HIS B N 1
ATOM 2985 C CA . HIS B 1 43 ? -22.516 -10.375 -10.016 1 88.62 43 HIS B CA 1
ATOM 2986 C C . HIS B 1 43 ? -22.484 -10.383 -8.492 1 88.62 43 HIS B C 1
ATOM 2988 O O . HIS B 1 43 ? -21.469 -10.047 -7.883 1 88.62 43 HIS B O 1
ATOM 2994 N N . ARG B 1 44 ? -23.594 -10.711 -7.879 1 91.19 44 ARG B N 1
ATOM 2995 C CA . ARG B 1 44 ? -23.688 -10.758 -6.426 1 91.19 44 ARG B CA 1
ATOM 2996 C C . ARG B 1 44 ? -22.906 -11.938 -5.859 1 91.19 44 ARG B C 1
ATOM 2998 O O . ARG B 1 44 ? -22.656 -12.922 -6.559 1 91.19 44 ARG B O 1
ATOM 3005 N N . ARG B 1 45 ? -22.625 -11.844 -4.613 1 92.12 45 ARG B N 1
ATOM 3006 C CA . ARG B 1 45 ? -21.859 -12.875 -3.928 1 92.12 45 ARG B CA 1
ATOM 3007 C C . ARG B 1 45 ? -22.688 -14.148 -3.766 1 92.12 45 ARG B C 1
ATOM 3009 O O . ARG B 1 45 ? -23.891 -14.086 -3.488 1 92.12 45 ARG B O 1
ATOM 3016 N N . THR B 1 46 ? -22.062 -15.273 -3.994 1 93.88 46 THR B N 1
ATOM 3017 C CA . THR B 1 46 ? -22.641 -16.578 -3.715 1 93.88 46 THR B CA 1
ATOM 3018 C C . THR B 1 46 ? -21.734 -17.391 -2.789 1 93.88 46 THR B C 1
ATOM 3020 O O . THR B 1 46 ? -20.594 -16.984 -2.518 1 93.88 46 THR B O 1
ATOM 3023 N N . THR B 1 47 ? -22.266 -18.453 -2.229 1 94.56 47 THR B N 1
ATOM 3024 C CA . THR B 1 47 ? -21.5 -19.281 -1.307 1 94.56 47 THR B CA 1
ATOM 3025 C C . THR B 1 47 ? -20.359 -19.984 -2.035 1 94.56 47 THR B C 1
ATOM 3027 O O . THR B 1 47 ? -20.547 -20.5 -3.141 1 94.56 47 THR B O 1
ATOM 3030 N N . VAL B 1 48 ? -19.234 -19.938 -1.488 1 95.31 48 VAL B N 1
ATOM 3031 C CA . VAL B 1 48 ? -18.047 -20.594 -2.047 1 95.31 48 VAL B CA 1
ATOM 3032 C C . VAL B 1 48 ? -17.656 -21.781 -1.173 1 95.31 48 VAL B C 1
ATOM 3034 O O . VAL B 1 48 ? -17.484 -21.641 0.041 1 95.31 48 VAL B O 1
ATOM 3037 N N . SER B 1 49 ? -17.578 -22.922 -1.722 1 93.94 49 SER B N 1
ATOM 3038 C CA . SER B 1 49 ? -17.109 -24.125 -1.03 1 93.94 49 SER B CA 1
ATOM 3039 C C . SER B 1 49 ? -15.758 -24.562 -1.553 1 93.94 49 SER B C 1
ATOM 3041 O O . SER B 1 49 ? -15.609 -24.875 -2.736 1 93.94 49 SER B O 1
ATOM 3043 N N . LEU B 1 50 ? -14.781 -24.609 -0.665 1 96.19 50 LEU B N 1
ATOM 3044 C CA . LEU B 1 50 ? -13.453 -25.078 -1.016 1 96.19 50 LEU B CA 1
ATOM 3045 C C . LEU B 1 50 ? -13.289 -26.562 -0.655 1 96.19 50 LEU B C 1
ATOM 3047 O O . LEU B 1 50 ? -14.047 -27.094 0.161 1 96.19 50 LEU B O 1
ATOM 3051 N N . PRO B 1 51 ? -12.289 -27.172 -1.263 1 95.5 51 PRO B N 1
ATOM 3052 C CA . PRO B 1 51 ? -12.133 -28.609 -1.027 1 95.5 51 PRO B CA 1
ATOM 3053 C C . PRO B 1 51 ? -11.727 -28.922 0.407 1 95.5 51 PRO B C 1
ATOM 3055 O O . PRO B 1 51 ? -10.82 -28.281 0.951 1 95.5 51 PRO B O 1
ATOM 3058 N N . ALA B 1 52 ? -12.383 -29.844 0.962 1 95.19 52 ALA B N 1
ATOM 3059 C CA . ALA B 1 52 ? -11.984 -30.406 2.252 1 95.19 52 ALA B CA 1
ATOM 3060 C C . ALA B 1 52 ? -11.055 -31.609 2.066 1 95.19 52 ALA B C 1
ATOM 3062 O O . ALA B 1 52 ? -10.953 -32.156 0.965 1 95.19 52 ALA B O 1
ATOM 3063 N N . ILE B 1 53 ? -10.375 -31.875 3.062 1 97.25 53 ILE B N 1
ATOM 3064 C CA . ILE B 1 53 ? -9.516 -33.062 2.996 1 97.25 53 ILE B CA 1
ATOM 3065 C C . ILE B 1 53 ? -9.953 -34.062 4.051 1 97.25 53 ILE B C 1
ATOM 3067 O O . ILE B 1 53 ? -10.195 -33.719 5.203 1 97.25 53 ILE B O 1
ATOM 3071 N N . THR B 1 54 ? -10.156 -35.281 3.639 1 96.94 54 THR B N 1
ATOM 3072 C CA . THR B 1 54 ? -10.5 -36.344 4.551 1 96.94 54 THR B CA 1
ATOM 3073 C C . THR B 1 54 ? -9.281 -36.781 5.355 1 96.94 54 THR B C 1
ATOM 3075 O O . THR B 1 54 ? -8.148 -36.438 5.023 1 96.94 54 THR B O 1
ATOM 3078 N N . GLU B 1 55 ? -9.508 -37.562 6.387 1 97.38 55 GLU B N 1
ATOM 3079 C CA . GLU B 1 55 ? -8.406 -38.125 7.164 1 97.38 55 GLU B CA 1
ATOM 3080 C C . GLU B 1 55 ? -7.508 -39 6.297 1 97.38 55 GLU B C 1
ATOM 3082 O O . GLU B 1 55 ? -6.281 -38.938 6.418 1 97.38 55 GLU B O 1
ATOM 3087 N N . THR B 1 56 ? -8.148 -39.75 5.516 1 97.56 56 THR B N 1
ATOM 3088 C CA . THR B 1 56 ? -7.395 -40.594 4.609 1 97.56 56 THR B CA 1
ATOM 3089 C C . THR B 1 56 ? -6.562 -39.781 3.641 1 97.56 56 THR B C 1
ATOM 3091 O O . THR B 1 56 ? -5.398 -40.094 3.385 1 97.56 56 THR B O 1
ATOM 3094 N N . GLY B 1 57 ? -7.172 -38.781 3.041 1 98 57 GLY B N 1
ATOM 3095 C CA . GLY B 1 57 ? -6.441 -37.875 2.148 1 98 57 GLY B CA 1
ATOM 3096 C C . GLY B 1 57 ? -5.242 -37.219 2.807 1 98 57 GLY B C 1
ATOM 3097 O O . GLY B 1 57 ? -4.172 -37.125 2.203 1 98 57 GLY B O 1
ATOM 3098 N N . GLN B 1 58 ? -5.48 -36.875 4.047 1 98.31 58 GLN B N 1
ATOM 3099 C CA . GLN B 1 58 ? -4.402 -36.219 4.801 1 98.31 58 GLN B CA 1
ATOM 3100 C C . GLN B 1 58 ? -3.246 -37.188 5.031 1 98.31 58 GLN B C 1
ATOM 3102 O O . GLN B 1 58 ? -2.08 -36.812 4.906 1 98.31 58 GLN B O 1
ATOM 3107 N N . ALA B 1 59 ? -3.572 -38.344 5.344 1 98.12 59 ALA B N 1
ATOM 3108 C CA . ALA B 1 59 ? -2.553 -39.375 5.566 1 98.12 59 ALA B CA 1
ATOM 3109 C C . ALA B 1 59 ? -1.754 -39.656 4.297 1 98.12 59 ALA B C 1
ATOM 3111 O O . ALA B 1 59 ? -0.536 -39.844 4.348 1 98.12 59 ALA B O 1
ATOM 3112 N N . ILE B 1 60 ? -2.482 -39.688 3.197 1 98.31 60 ILE B N 1
ATOM 3113 C CA . ILE B 1 60 ? -1.825 -39.906 1.915 1 98.31 60 ILE B CA 1
ATOM 3114 C C . ILE B 1 60 ? -0.849 -38.781 1.627 1 98.31 60 ILE B C 1
ATOM 3116 O O . ILE B 1 60 ? 0.3 -39.031 1.249 1 98.31 60 ILE B O 1
ATOM 3120 N N . LEU B 1 61 ? -1.252 -37.531 1.809 1 98.38 61 LEU B N 1
ATOM 3121 C CA . LEU B 1 61 ? -0.389 -36.375 1.56 1 98.38 61 LEU B CA 1
ATOM 3122 C C . LEU B 1 61 ? 0.856 -36.438 2.439 1 98.38 61 LEU B C 1
ATOM 3124 O O . LEU B 1 61 ? 1.968 -36.188 1.965 1 98.38 61 LEU B O 1
ATOM 3128 N N . GLU B 1 62 ? 0.648 -36.75 3.705 1 98.31 62 GLU B N 1
ATOM 3129 C CA . GLU B 1 62 ? 1.768 -36.812 4.641 1 98.31 62 GLU B CA 1
ATOM 3130 C C . GLU B 1 62 ? 2.771 -37.906 4.234 1 98.31 62 GLU B C 1
ATOM 3132 O O . GLU B 1 62 ? 3.982 -37.688 4.324 1 98.31 62 GLU B O 1
ATOM 3137 N N . GLN B 1 63 ? 2.264 -38.969 3.812 1 98.06 63 GLN B N 1
ATOM 3138 C CA . GLN B 1 63 ? 3.133 -40.031 3.35 1 98.06 63 GLN B CA 1
ATOM 3139 C C . GLN B 1 63 ? 3.904 -39.625 2.102 1 98.06 63 GLN B C 1
ATOM 3141 O O . GLN B 1 63 ? 5.098 -39.906 1.979 1 98.06 63 GLN B O 1
ATOM 3146 N N . LEU B 1 64 ? 3.232 -39.031 1.148 1 98.56 64 LEU B N 1
ATOM 3147 C CA . LEU B 1 64 ? 3.875 -38.594 -0.079 1 98.56 64 LEU B CA 1
ATOM 3148 C C . LEU B 1 64 ? 4.957 -37.562 0.224 1 98.56 64 LEU B C 1
ATOM 3150 O O . LEU B 1 64 ? 6.023 -37.562 -0.395 1 98.56 64 LEU B O 1
ATOM 3154 N N . VAL B 1 65 ? 4.699 -36.625 1.186 1 98.56 65 VAL B N 1
ATOM 3155 C CA . VAL B 1 65 ? 5.684 -35.625 1.571 1 98.56 65 VAL B CA 1
ATOM 3156 C C . VAL B 1 65 ? 6.918 -36.312 2.154 1 98.56 65 VAL B C 1
ATOM 3158 O O . VAL B 1 65 ? 8.055 -35.969 1.821 1 98.56 65 VAL B O 1
ATOM 3161 N N . SER B 1 66 ? 6.652 -37.281 3.023 1 98.25 66 SER B N 1
ATOM 3162 C CA . SER B 1 66 ? 7.754 -38.031 3.607 1 98.25 66 SER B CA 1
ATOM 3163 C C . SER B 1 66 ? 8.586 -38.719 2.529 1 98.25 66 SER B C 1
ATOM 3165 O O . SER B 1 66 ? 9.82 -38.656 2.566 1 98.25 66 SER B O 1
ATOM 3167 N N . ASN B 1 67 ? 7.938 -39.375 1.578 1 98 67 ASN B N 1
ATOM 3168 C CA . ASN B 1 67 ? 8.625 -40.031 0.48 1 98 67 ASN B CA 1
ATOM 3169 C C . ASN B 1 67 ? 9.445 -39.031 -0.349 1 98 67 ASN B C 1
ATOM 3171 O O . ASN B 1 67 ? 10.562 -39.344 -0.77 1 98 67 ASN B O 1
ATOM 3175 N N . LEU B 1 68 ? 8.883 -37.875 -0.62 1 97.81 68 LEU B N 1
ATOM 3176 C CA . LEU B 1 68 ? 9.586 -36.844 -1.395 1 97.81 68 LEU B CA 1
ATOM 3177 C C . LEU B 1 68 ? 10.844 -36.375 -0.667 1 97.81 68 LEU B C 1
ATOM 3179 O O . LEU B 1 68 ? 11.922 -36.312 -1.265 1 97.81 68 LEU B O 1
ATOM 3183 N N . LYS B 1 69 ? 10.688 -36.125 0.616 1 96.94 69 LYS B N 1
ATOM 3184 C CA . LYS B 1 69 ? 11.797 -35.625 1.416 1 96.94 69 LYS B CA 1
ATOM 3185 C C . LYS B 1 69 ? 12.914 -36.656 1.537 1 96.94 69 LYS B C 1
ATOM 3187 O O . LYS B 1 69 ? 14.086 -36.281 1.625 1 96.94 69 LYS B O 1
ATOM 3192 N N . ASN B 1 70 ? 12.578 -37.906 1.474 1 97.12 70 ASN B N 1
ATOM 3193 C CA . ASN B 1 70 ? 13.562 -38.969 1.617 1 97.12 70 ASN B CA 1
ATOM 3194 C C . ASN B 1 70 ? 13.992 -39.531 0.261 1 97.12 70 ASN B C 1
ATOM 3196 O O . ASN B 1 70 ? 14.586 -40.594 0.188 1 97.12 70 ASN B O 1
ATOM 3200 N N . ASP B 1 71 ? 13.602 -38.938 -0.804 1 95.75 71 ASP B N 1
ATOM 3201 C CA . ASP B 1 71 ? 13.945 -39.312 -2.172 1 95.75 71 ASP B CA 1
ATOM 3202 C C . ASP B 1 71 ? 13.453 -40.719 -2.492 1 95.75 71 ASP B C 1
ATOM 3204 O O . ASP B 1 71 ? 14.164 -41.5 -3.111 1 95.75 71 ASP B O 1
ATOM 3208 N N . GLN B 1 72 ? 12.297 -40.938 -1.97 1 95.94 72 GLN B N 1
ATOM 3209 C CA . GLN B 1 72 ? 11.727 -42.281 -2.166 1 95.94 72 GLN B CA 1
ATOM 3210 C C . GLN B 1 72 ? 10.477 -42.188 -3.039 1 95.94 72 GLN B C 1
ATOM 3212 O O . GLN B 1 72 ? 9.906 -43.219 -3.395 1 95.94 72 GLN B O 1
ATOM 3217 N N . LEU B 1 73 ? 10.047 -41.031 -3.326 1 96.06 73 LEU B N 1
ATOM 3218 C CA . LEU B 1 73 ? 8.875 -40.875 -4.188 1 96.06 73 LEU B CA 1
ATOM 3219 C C . LEU B 1 73 ? 9.25 -41.094 -5.648 1 96.06 73 LEU B C 1
ATOM 3221 O O . LEU B 1 73 ? 9.992 -40.312 -6.238 1 96.06 73 LEU B O 1
ATOM 3225 N N . THR B 1 74 ? 8.703 -42.125 -6.273 1 93.5 74 THR B N 1
ATOM 3226 C CA . THR B 1 74 ? 9.156 -42.5 -7.609 1 93.5 74 THR B CA 1
ATOM 3227 C C . THR B 1 74 ? 8.047 -42.281 -8.633 1 93.5 74 THR B C 1
ATOM 3229 O O . THR B 1 74 ? 8.312 -42.219 -9.836 1 93.5 74 THR B O 1
ATOM 3232 N N . GLU B 1 75 ? 6.867 -42.25 -8.172 1 92.88 75 GLU B N 1
ATOM 3233 C CA . GLU B 1 75 ? 5.738 -42.031 -9.062 1 92.88 75 GLU B CA 1
ATOM 3234 C C . GLU B 1 75 ? 4.527 -41.5 -8.297 1 92.88 75 GLU B C 1
ATOM 3236 O O . GLU B 1 75 ? 4.5 -41.562 -7.062 1 92.88 75 GLU B O 1
ATOM 3241 N N . LEU B 1 76 ? 3.625 -40.906 -8.953 1 97.12 76 LEU B N 1
ATOM 3242 C CA . LEU B 1 76 ? 2.307 -40.531 -8.453 1 97.12 76 LEU B CA 1
ATOM 3243 C C . LEU B 1 76 ? 1.207 -41.25 -9.242 1 97.12 76 LEU B C 1
ATOM 3245 O O . LEU B 1 76 ? 1.178 -41.188 -10.469 1 97.12 76 LEU B O 1
ATOM 3249 N N . SER B 1 77 ? 0.359 -41.969 -8.531 1 97.56 77 SER B N 1
ATOM 3250 C CA . SER B 1 77 ? -0.796 -42.531 -9.203 1 97.56 77 SER B CA 1
ATOM 3251 C C . SER B 1 77 ? -1.776 -41.469 -9.656 1 97.56 77 SER B C 1
ATOM 3253 O O . SER B 1 77 ? -1.686 -40.312 -9.219 1 97.56 77 SER B O 1
ATOM 3255 N N . ASP B 1 78 ? -2.668 -41.812 -10.547 1 98.25 78 ASP B N 1
ATOM 3256 C CA . ASP B 1 78 ? -3.697 -40.875 -10.992 1 98.25 78 ASP B CA 1
ATOM 3257 C C . ASP B 1 78 ? -4.539 -40.406 -9.82 1 98.25 78 ASP B C 1
ATOM 3259 O O . ASP B 1 78 ? -4.91 -39.219 -9.766 1 98.25 78 ASP B O 1
ATOM 3263 N N . THR B 1 79 ? -4.805 -41.312 -8.93 1 97.94 79 THR B N 1
ATOM 3264 C CA . THR B 1 79 ? -5.605 -40.969 -7.762 1 97.94 79 THR B CA 1
ATOM 3265 C C . THR B 1 79 ? -4.855 -39.969 -6.867 1 97.94 79 THR B C 1
ATOM 3267 O O . THR B 1 79 ? -5.457 -39.062 -6.309 1 97.94 79 THR B O 1
ATOM 3270 N N . GLN B 1 80 ? -3.627 -40.188 -6.73 1 98.19 80 GLN B N 1
ATOM 3271 C CA . GLN B 1 80 ? -2.809 -39.281 -5.93 1 98.19 80 GLN B CA 1
ATOM 3272 C C . GLN B 1 80 ? -2.703 -37.906 -6.59 1 98.19 80 GLN B C 1
ATOM 3274 O O . GLN B 1 80 ? -2.768 -36.875 -5.91 1 98.19 80 GLN B O 1
ATOM 3279 N N . LEU B 1 81 ? -2.564 -37.906 -7.914 1 98.62 81 LEU B N 1
ATOM 3280 C CA . LEU B 1 81 ? -2.52 -36.625 -8.633 1 98.62 81 LEU B CA 1
ATOM 3281 C C . LEU B 1 81 ? -3.83 -35.875 -8.477 1 98.62 81 LEU B C 1
ATOM 3283 O O . LEU B 1 81 ? -3.824 -34.656 -8.266 1 98.62 81 LEU B O 1
ATOM 3287 N N . GLU B 1 82 ? -4.887 -36.625 -8.578 1 98.19 82 GLU B N 1
ATOM 3288 C CA . GLU B 1 82 ? -6.188 -36 -8.391 1 98.19 82 GLU B CA 1
ATOM 3289 C C . GLU B 1 82 ? -6.312 -35.375 -7.004 1 98.19 82 GLU B C 1
ATOM 3291 O O . GLU B 1 82 ? -6.875 -34.281 -6.848 1 98.19 82 GLU B O 1
ATOM 3296 N N . LEU B 1 83 ? -5.875 -36.094 -6.016 1 98.31 83 LEU B N 1
ATOM 3297 C CA . LEU B 1 83 ? -5.871 -35.562 -4.652 1 98.31 83 LEU B CA 1
ATOM 3298 C C . LEU B 1 83 ? -5.059 -34.281 -4.562 1 98.31 83 LEU B C 1
ATOM 3300 O O . LEU B 1 83 ? -5.504 -33.312 -3.955 1 98.31 83 LEU B O 1
ATOM 3304 N N . LEU B 1 84 ? -3.883 -34.281 -5.188 1 98.38 84 LEU B N 1
ATOM 3305 C CA . LEU B 1 84 ? -3.031 -33.094 -5.184 1 98.38 84 LEU B CA 1
ATOM 3306 C C . LEU B 1 84 ? -3.729 -31.906 -5.855 1 98.38 84 LEU B C 1
ATOM 3308 O O . LEU B 1 84 ? -3.803 -30.812 -5.285 1 98.38 84 LEU B O 1
ATOM 3312 N N . LEU B 1 85 ? -4.27 -32.125 -7.043 1 98.56 85 LEU B N 1
ATOM 3313 C CA . LEU B 1 85 ? -4.91 -31.062 -7.812 1 98.56 85 LEU B CA 1
ATOM 3314 C C . LEU B 1 85 ? -6.082 -30.469 -7.043 1 98.56 85 LEU B C 1
ATOM 3316 O O . LEU B 1 85 ? -6.312 -29.25 -7.094 1 98.56 85 LEU B O 1
ATOM 3320 N N . THR B 1 86 ? -6.746 -31.328 -6.336 1 98.25 86 THR B N 1
ATOM 3321 C CA . THR B 1 86 ? -7.879 -30.875 -5.539 1 98.25 86 THR B CA 1
ATOM 3322 C C . THR B 1 86 ? -7.406 -30.031 -4.355 1 98.25 86 THR B C 1
ATOM 3324 O O . THR B 1 86 ? -7.965 -28.969 -4.082 1 98.25 86 THR B O 1
ATOM 3327 N N . GLN B 1 87 ? -6.316 -30.438 -3.713 1 98.44 87 GLN B N 1
ATOM 3328 C CA . GLN B 1 87 ? -5.883 -29.812 -2.467 1 98.44 87 GLN B CA 1
ATOM 3329 C C . GLN B 1 87 ? -5.012 -28.578 -2.74 1 98.44 87 GLN B C 1
ATOM 3331 O O . GLN B 1 87 ? -4.664 -27.844 -1.816 1 98.44 87 GLN B O 1
ATOM 3336 N N . LEU B 1 88 ? -4.699 -28.344 -4.027 1 98.31 88 LEU B N 1
ATOM 3337 C CA . LEU B 1 88 ? -4.062 -27.062 -4.367 1 98.31 88 LEU B CA 1
ATOM 3338 C C . LEU B 1 88 ? -4.938 -25.891 -3.957 1 98.31 88 LEU B C 1
ATOM 3340 O O . LEU B 1 88 ? -4.438 -24.781 -3.736 1 98.31 88 LEU B O 1
ATOM 3344 N N . ALA B 1 89 ? -6.234 -26.203 -3.855 1 97.94 89 ALA B N 1
ATOM 3345 C CA . ALA B 1 89 ? -7.184 -25.156 -3.5 1 97.94 89 ALA B CA 1
ATOM 3346 C C . ALA B 1 89 ? -7.688 -25.328 -2.07 1 97.94 89 ALA B C 1
ATOM 3348 O O . ALA B 1 89 ? -8.773 -24.859 -1.726 1 97.94 89 ALA B O 1
ATOM 3349 N N . ASN B 1 90 ? -6.918 -26.047 -1.244 1 97.94 90 ASN B N 1
ATOM 3350 C CA . ASN B 1 90 ? -7.309 -26.188 0.155 1 97.94 90 ASN B CA 1
ATOM 3351 C C . ASN B 1 90 ? -7.273 -24.859 0.888 1 97.94 90 ASN B C 1
ATOM 3353 O O . ASN B 1 90 ? -6.391 -24.031 0.646 1 97.94 90 ASN B O 1
ATOM 3357 N N . GLU B 1 91 ? -8.227 -24.672 1.802 1 96.69 91 GLU B N 1
ATOM 3358 C CA . GLU B 1 91 ? -8.312 -23.438 2.562 1 96.69 91 GLU B CA 1
ATOM 3359 C C . GLU B 1 91 ? -7.133 -23.281 3.518 1 96.69 91 GLU B C 1
ATOM 3361 O O . GLU B 1 91 ? -6.688 -22.172 3.791 1 96.69 91 GLU B O 1
ATOM 3366 N N . ASP B 1 92 ? -6.637 -24.344 4.031 1 96.75 92 ASP B N 1
ATOM 3367 C CA . ASP B 1 92 ? -5.531 -24.344 4.98 1 96.75 92 ASP B CA 1
ATOM 3368 C C . ASP B 1 92 ? -4.188 -24.203 4.266 1 96.75 92 ASP B C 1
ATOM 3370 O O . ASP B 1 92 ? -3.764 -25.125 3.553 1 96.75 92 ASP B O 1
ATOM 3374 N N . PRO B 1 93 ? -3.455 -23.172 4.496 1 96 93 PRO B N 1
ATOM 3375 C CA . PRO B 1 93 ? -2.182 -22.953 3.809 1 96 93 PRO B CA 1
ATOM 3376 C C . PRO B 1 93 ? -1.166 -24.047 4.078 1 96 93 PRO B C 1
ATOM 3378 O O . PRO B 1 93 ? -0.302 -24.328 3.236 1 96 93 PRO B O 1
ATOM 3381 N N . ALA B 1 94 ? -1.221 -24.656 5.207 1 95.88 94 ALA B N 1
ATOM 3382 C CA . ALA B 1 94 ? -0.296 -25.75 5.523 1 95.88 94 ALA B CA 1
ATOM 3383 C C . ALA B 1 94 ? -0.49 -26.922 4.57 1 95.88 94 ALA B C 1
ATOM 3385 O O . ALA B 1 94 ? 0.479 -27.562 4.168 1 95.88 94 ALA B O 1
ATOM 3386 N N . VAL B 1 95 ? -1.749 -27.156 4.25 1 97.94 95 VAL B N 1
ATOM 3387 C CA . VAL B 1 95 ? -2.053 -28.219 3.293 1 97.94 95 VAL B CA 1
ATOM 3388 C C . VAL B 1 95 ? -1.757 -27.734 1.876 1 97.94 95 VAL B C 1
ATOM 3390 O O . VAL B 1 95 ? -1.094 -28.422 1.102 1 97.94 95 VAL B O 1
ATOM 3393 N N . ARG B 1 96 ? -2.184 -26.578 1.565 1 97.56 96 ARG B N 1
ATOM 3394 C CA . ARG B 1 96 ? -2.098 -26.031 0.216 1 97.56 96 ARG B CA 1
ATOM 3395 C C . ARG B 1 96 ? -0.645 -25.875 -0.22 1 97.56 96 ARG B C 1
ATOM 3397 O O . ARG B 1 96 ? -0.246 -26.391 -1.267 1 97.56 96 ARG B O 1
ATOM 3404 N N . PHE B 1 97 ? 0.17 -25.203 0.626 1 95.69 97 PHE B N 1
ATOM 3405 C CA . PHE B 1 97 ? 1.55 -24.906 0.261 1 95.69 97 PHE B CA 1
ATOM 3406 C C . PHE B 1 97 ? 2.494 -25.969 0.801 1 95.69 97 PHE B C 1
ATOM 3408 O O . PHE B 1 97 ? 3.391 -26.438 0.091 1 95.69 97 PHE B O 1
ATOM 3415 N N . GLY B 1 98 ? 2.24 -26.328 2.02 1 95.69 98 GLY B N 1
ATOM 3416 C CA . GLY B 1 98 ? 3.166 -27.219 2.713 1 95.69 98 GLY B CA 1
ATOM 3417 C C . GLY B 1 98 ? 3.131 -28.641 2.195 1 95.69 98 GLY B C 1
ATOM 3418 O O . GLY B 1 98 ? 4.086 -29.391 2.383 1 95.69 98 GLY B O 1
ATOM 3419 N N . GLU B 1 99 ? 2.029 -28.922 1.565 1 98.12 99 GLU B N 1
ATOM 3420 C CA . GLU B 1 99 ? 1.918 -30.297 1.088 1 98.12 99 GLU B CA 1
ATOM 3421 C C . GLU B 1 99 ? 1.589 -30.344 -0.402 1 98.12 99 GLU B C 1
ATOM 3423 O O . GLU B 1 99 ? 2.463 -30.609 -1.229 1 98.12 99 GLU B O 1
ATOM 3428 N N . ALA B 1 100 ? 0.419 -29.906 -0.821 1 98.44 100 ALA B N 1
ATOM 3429 C CA . ALA B 1 100 ? -0.074 -30.094 -2.186 1 98.44 100 ALA B CA 1
ATOM 3430 C C . ALA B 1 100 ? 0.854 -29.422 -3.193 1 98.44 100 ALA B C 1
ATOM 3432 O O . ALA B 1 100 ? 1.322 -30.062 -4.137 1 98.44 100 ALA B O 1
ATOM 3433 N N . THR B 1 101 ? 1.125 -28.156 -2.979 1 98.12 101 THR B N 1
ATOM 3434 C CA . THR B 1 101 ? 1.99 -27.422 -3.891 1 98.12 101 THR B CA 1
ATOM 3435 C C . THR B 1 101 ? 3.404 -28 -3.877 1 98.12 101 THR B C 1
ATOM 3437 O O . THR B 1 101 ? 4.023 -28.156 -4.93 1 98.12 101 THR B O 1
ATOM 3440 N N . LEU B 1 102 ? 3.873 -28.266 -2.672 1 97.88 102 LEU B N 1
ATOM 3441 C CA . LEU B 1 102 ? 5.191 -28.859 -2.523 1 97.88 102 LEU B CA 1
ATOM 3442 C C . LEU B 1 102 ? 5.285 -30.172 -3.316 1 97.88 102 LEU B C 1
ATOM 3444 O O . LEU B 1 102 ? 6.246 -30.375 -4.062 1 97.88 102 LEU B O 1
ATOM 3448 N N . LEU B 1 103 ? 4.324 -31 -3.166 1 98.56 103 LEU B N 1
ATOM 3449 C CA . LEU B 1 103 ? 4.312 -32.312 -3.822 1 98.56 103 LEU B CA 1
ATOM 3450 C C . LEU B 1 103 ? 4.152 -32.156 -5.332 1 98.56 103 LEU B C 1
ATOM 3452 O O . LEU B 1 103 ? 4.82 -32.844 -6.102 1 98.56 103 LEU B O 1
ATOM 3456 N N . PHE B 1 104 ? 3.285 -31.297 -5.738 1 98.38 104 PHE B N 1
ATOM 3457 C CA . PHE B 1 104 ? 3.053 -31.062 -7.16 1 98.38 104 PHE B CA 1
ATOM 3458 C C . PHE B 1 104 ? 4.328 -30.594 -7.848 1 98.38 104 PHE B C 1
ATOM 3460 O O . PHE B 1 104 ? 4.734 -31.156 -8.867 1 98.38 104 PHE B O 1
ATOM 3467 N N . ASN B 1 105 ? 4.988 -29.625 -7.285 1 97.75 105 ASN B N 1
ATOM 3468 C CA . ASN B 1 105 ? 6.227 -29.094 -7.848 1 97.75 105 ASN B CA 1
ATOM 3469 C C . ASN B 1 105 ? 7.359 -30.125 -7.766 1 97.75 105 ASN B C 1
ATOM 3471 O O . ASN B 1 105 ? 8.195 -30.203 -8.672 1 97.75 105 ASN B O 1
ATOM 3475 N N . GLY B 1 106 ? 7.344 -30.781 -6.621 1 97.56 106 GLY B N 1
ATOM 3476 C CA . GLY B 1 106 ? 8.328 -31.844 -6.5 1 97.56 106 GLY B CA 1
ATOM 3477 C C . GLY B 1 106 ? 8.18 -32.906 -7.57 1 97.56 106 GLY B C 1
ATOM 3478 O O . GLY B 1 106 ? 9.18 -33.375 -8.125 1 97.56 106 GLY B O 1
ATOM 3479 N N . ALA B 1 107 ? 6.957 -33.312 -7.824 1 97.75 107 ALA B N 1
ATOM 3480 C CA . ALA B 1 107 ? 6.695 -34.312 -8.859 1 97.75 107 ALA B CA 1
ATOM 3481 C C . ALA B 1 107 ? 7.152 -33.812 -10.227 1 97.75 107 ALA B C 1
ATOM 3483 O O . ALA B 1 107 ? 7.727 -34.562 -11.016 1 97.75 107 ALA B O 1
ATOM 3484 N N . LEU B 1 108 ? 6.918 -32.562 -10.539 1 97.5 108 LEU B N 1
ATOM 3485 C CA . LEU B 1 108 ? 7.344 -31.969 -11.805 1 97.5 108 LEU B CA 1
ATOM 3486 C C . LEU B 1 108 ? 8.867 -31.906 -11.883 1 97.5 108 LEU B C 1
ATOM 3488 O O . LEU B 1 108 ? 9.453 -32.281 -12.906 1 97.5 108 LEU B O 1
ATOM 3492 N N . ALA B 1 109 ? 9.477 -31.516 -10.781 1 95.62 109 ALA B N 1
ATOM 3493 C CA . ALA B 1 109 ? 10.922 -31.328 -10.758 1 95.62 109 ALA B CA 1
ATOM 3494 C C . ALA B 1 109 ? 11.656 -32.656 -10.922 1 95.62 109 ALA B C 1
ATOM 3496 O O . ALA B 1 109 ? 12.758 -32.719 -11.469 1 95.62 109 ALA B O 1
ATOM 3497 N N . ASN B 1 110 ? 11.031 -33.719 -10.477 1 95.56 110 ASN B N 1
ATOM 3498 C CA . ASN B 1 110 ? 11.688 -35 -10.484 1 95.56 110 ASN B CA 1
ATOM 3499 C C . ASN B 1 110 ? 11.172 -35.906 -11.617 1 95.56 110 ASN B C 1
ATOM 3501 O O . ASN B 1 110 ? 11.406 -37.094 -11.633 1 95.56 110 ASN B O 1
ATOM 3505 N N . ASP B 1 111 ? 10.422 -35.344 -12.508 1 95.38 111 ASP B N 1
ATOM 3506 C CA . ASP B 1 111 ? 9.93 -36.031 -13.695 1 95.38 111 ASP B CA 1
ATOM 3507 C C . ASP B 1 111 ? 9.125 -37.25 -13.32 1 95.38 111 ASP B C 1
ATOM 3509 O O . ASP B 1 111 ? 9.375 -38.344 -13.836 1 95.38 111 ASP B O 1
ATOM 3513 N N . LEU B 1 112 ? 8.172 -37.031 -12.414 1 97.06 112 LEU B N 1
ATOM 3514 C CA . LEU B 1 112 ? 7.453 -38.188 -11.883 1 97.06 112 LEU B CA 1
ATOM 3515 C C . LEU B 1 112 ? 6.098 -38.312 -12.555 1 97.06 112 LEU B C 1
ATOM 3517 O O . LEU B 1 112 ? 5.383 -39.312 -12.32 1 97.06 112 LEU B O 1
ATOM 3521 N N . LEU B 1 113 ? 5.688 -37.406 -13.414 1 97.81 113 LEU B N 1
ATOM 3522 C CA . LEU B 1 113 ? 4.363 -37.438 -14.031 1 97.81 113 LEU B CA 1
ATOM 3523 C C . LEU B 1 113 ? 4.453 -37.844 -15.492 1 97.81 113 LEU B C 1
ATOM 3525 O O . LEU B 1 113 ? 5.371 -37.438 -16.203 1 97.81 113 LEU B O 1
ATOM 3529 N N . THR B 1 114 ? 3.502 -38.625 -15.93 1 96.75 114 THR B N 1
ATOM 3530 C CA . THR B 1 114 ? 3.404 -39 -17.344 1 96.75 114 THR B CA 1
ATOM 3531 C C . THR B 1 114 ? 2.822 -37.844 -18.156 1 96.75 114 THR B C 1
ATOM 3533 O O . THR B 1 114 ? 2.221 -36.906 -17.594 1 96.75 114 THR B O 1
ATOM 3536 N N . LYS B 1 115 ? 2.98 -37.844 -19.453 1 96.56 115 LYS B N 1
ATOM 3537 C CA . LYS B 1 115 ? 2.414 -36.812 -20.328 1 96.56 115 LYS B CA 1
ATOM 3538 C C . LYS B 1 115 ? 0.896 -36.75 -20.188 1 96.56 115 LYS B C 1
ATOM 3540 O O . LYS B 1 115 ? 0.31 -35.656 -20.219 1 96.56 115 LYS B O 1
ATOM 3545 N N . ASP B 1 116 ? 0.331 -37.938 -20.062 1 97.5 116 ASP B N 1
ATOM 3546 C CA . ASP B 1 116 ? -1.117 -37.969 -19.875 1 97.5 116 ASP B CA 1
ATOM 3547 C C . ASP B 1 116 ? -1.521 -37.281 -18.578 1 97.5 116 ASP B C 1
ATOM 3549 O O . ASP B 1 116 ? -2.51 -36.531 -18.547 1 97.5 116 ASP B O 1
ATOM 3553 N N . GLN B 1 117 ? -0.769 -37.531 -17.531 1 98.44 117 GLN B N 1
ATOM 3554 C CA . GLN B 1 117 ? -1.02 -36.875 -16.25 1 98.44 117 GLN B CA 1
ATOM 3555 C C . GLN B 1 117 ? -0.817 -35.375 -16.328 1 98.44 117 GLN B C 1
ATOM 3557 O O . GLN B 1 117 ? -1.583 -34.594 -15.75 1 98.44 117 GLN B O 1
ATOM 3562 N N . LEU B 1 118 ? 0.194 -35 -17.078 1 98.38 118 LEU B N 1
ATOM 3563 C CA . LEU B 1 118 ? 0.475 -33.562 -17.266 1 98.38 118 LEU B CA 1
ATOM 3564 C C . LEU B 1 118 ? -0.656 -32.906 -18.031 1 98.38 118 LEU B C 1
ATOM 3566 O O . LEU B 1 118 ? -1.108 -31.812 -17.641 1 98.38 118 LEU B O 1
ATOM 3570 N N . ARG B 1 119 ? -1.115 -33.5 -19.047 1 97.69 119 ARG B N 1
ATOM 3571 C CA . ARG B 1 119 ? -2.234 -32.969 -19.812 1 97.69 119 ARG B CA 1
ATOM 3572 C C . ARG B 1 119 ? -3.498 -32.906 -18.969 1 97.69 119 ARG B C 1
ATOM 3574 O O . ARG B 1 119 ? -4.246 -31.922 -19.047 1 97.69 119 ARG B O 1
ATOM 3581 N N . HIS B 1 120 ? -3.658 -33.938 -18.203 1 98.06 120 HIS B N 1
ATOM 3582 C CA . HIS B 1 120 ? -4.805 -33.969 -17.312 1 98.06 120 HIS B CA 1
ATOM 3583 C C . HIS B 1 120 ? -4.742 -32.812 -16.312 1 98.06 120 HIS B C 1
ATOM 3585 O O . HIS B 1 120 ? -5.75 -32.125 -16.078 1 98.06 120 HIS B O 1
ATOM 3591 N N . ALA B 1 121 ? -3.615 -32.594 -15.711 1 98.62 121 ALA B N 1
ATOM 3592 C CA . ALA B 1 121 ? -3.43 -31.484 -14.758 1 98.62 121 ALA B CA 1
ATOM 3593 C C . ALA B 1 121 ? -3.713 -30.141 -15.414 1 98.62 121 ALA B C 1
ATOM 3595 O O . ALA B 1 121 ? -4.438 -29.312 -14.852 1 98.62 121 ALA B O 1
ATOM 3596 N N . MET B 1 122 ? -3.156 -29.922 -16.594 1 98.38 122 MET B N 1
ATOM 3597 C CA . MET B 1 122 ? -3.361 -28.672 -17.312 1 98.38 122 MET B CA 1
ATOM 3598 C C . MET B 1 122 ? -4.84 -28.453 -17.625 1 98.38 122 MET B C 1
ATOM 3600 O O . MET B 1 122 ? -5.379 -27.375 -17.375 1 98.38 122 MET B O 1
ATOM 3604 N N . ASN B 1 123 ? -5.449 -29.484 -18.109 1 97.94 123 ASN B N 1
ATOM 3605 C CA . ASN B 1 123 ? -6.863 -29.391 -18.453 1 97.94 123 ASN B CA 1
ATOM 3606 C C . ASN B 1 123 ? -7.73 -29.141 -17.219 1 97.94 123 ASN B C 1
ATOM 3608 O O . ASN B 1 123 ? -8.734 -28.438 -17.297 1 97.94 123 ASN B O 1
ATOM 3612 N N . THR B 1 124 ? -7.359 -29.734 -16.156 1 98.31 124 THR B N 1
ATOM 3613 C CA . THR B 1 124 ? -8.094 -29.547 -14.914 1 98.31 124 THR B CA 1
ATOM 3614 C C . THR B 1 124 ? -7.98 -28.109 -14.43 1 98.31 124 THR B C 1
ATOM 3616 O O . THR B 1 124 ? -8.992 -27.469 -14.125 1 98.31 124 THR B O 1
ATOM 3619 N N . LEU B 1 125 ? -6.789 -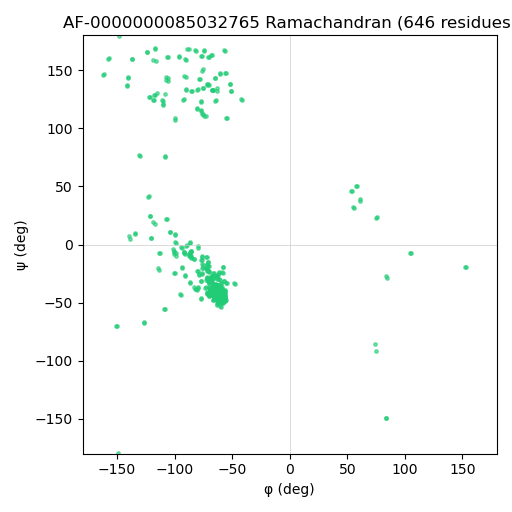27.562 -14.43 1 98.44 125 LEU B N 1
ATOM 3620 C CA . LEU B 1 125 ? -6.539 -26.234 -13.875 1 98.44 125 LEU B CA 1
ATOM 3621 C C . LEU B 1 125 ? -7.102 -25.156 -14.789 1 98.44 125 LEU B C 1
ATOM 3623 O O . LEU B 1 125 ? -7.387 -24.031 -14.344 1 98.44 125 LEU B O 1
ATOM 3627 N N . LYS B 1 126 ? -7.324 -25.469 -16.047 1 97.06 126 LYS B N 1
ATOM 3628 C CA . LYS B 1 126 ? -7.867 -24.516 -17 1 97.06 126 LYS B CA 1
ATOM 3629 C C . LYS B 1 126 ? -9.391 -24.484 -16.953 1 97.06 126 LYS B C 1
ATOM 3631 O O . LYS B 1 126 ? -10.023 -23.609 -17.547 1 97.06 126 LYS B O 1
ATOM 3636 N N . LYS B 1 127 ? -9.961 -25.422 -16.266 1 96.31 127 LYS B N 1
ATOM 3637 C CA . LYS B 1 127 ? -11.414 -25.453 -16.188 1 96.31 127 LYS B CA 1
ATOM 3638 C C . LYS B 1 127 ? -11.969 -24.141 -15.664 1 96.31 127 LYS B C 1
ATOM 3640 O O . LYS B 1 127 ? -11.391 -23.531 -14.766 1 96.31 127 LYS B O 1
ATOM 3645 N N . TRP B 1 128 ? -13.156 -23.797 -16.141 1 94.69 128 TRP B N 1
ATOM 3646 C CA . TRP B 1 128 ? -13.742 -22.5 -15.805 1 94.69 128 TRP B CA 1
ATOM 3647 C C . TRP B 1 128 ? -14.102 -22.453 -14.32 1 94.69 128 TRP B C 1
ATOM 3649 O O . TRP B 1 128 ? -14 -21.391 -13.688 1 94.69 128 TRP B O 1
ATOM 3659 N N . GLU B 1 129 ? -14.484 -23.594 -13.727 1 95.12 129 GLU B N 1
ATOM 3660 C CA . GLU B 1 129 ? -14.883 -23.641 -12.32 1 95.12 129 GLU B CA 1
ATOM 3661 C C . GLU B 1 129 ? -13.688 -23.484 -11.398 1 95.12 129 GLU B C 1
ATOM 3663 O O . GLU B 1 129 ? -13.844 -23.234 -10.195 1 95.12 129 GLU B O 1
ATOM 3668 N N . ILE B 1 130 ? -12.492 -23.562 -11.984 1 97.06 130 ILE B N 1
ATOM 3669 C CA . ILE B 1 130 ? -11.273 -23.422 -11.203 1 97.06 130 ILE B CA 1
ATOM 3670 C C . ILE B 1 130 ? -10.602 -22.094 -11.508 1 97.06 130 ILE B C 1
ATOM 3672 O O . ILE B 1 130 ? -10.555 -21.203 -10.664 1 97.06 130 ILE B O 1
ATOM 3676 N N . LEU B 1 131 ? -10.328 -21.844 -12.766 1 97.75 131 LEU B N 1
ATOM 3677 C CA . LEU B 1 131 ? -9.562 -20.688 -13.203 1 97.75 131 LEU B CA 1
ATOM 3678 C C . LEU B 1 131 ? -10.383 -19.406 -13.039 1 97.75 131 LEU B C 1
ATOM 3680 O O . LEU B 1 131 ? -9.828 -18.328 -12.82 1 97.75 131 LEU B O 1
ATOM 3684 N N . PHE B 1 132 ? -11.734 -19.484 -13.117 1 96.75 132 PHE B N 1
ATOM 3685 C CA . PHE B 1 132 ? -12.594 -18.312 -13.047 1 96.75 132 PHE B CA 1
ATOM 3686 C C . PHE B 1 132 ? -13.578 -18.438 -11.891 1 96.75 132 PHE B C 1
ATOM 3688 O O . PHE B 1 132 ? -14.656 -17.828 -11.914 1 96.75 132 PHE B O 1
ATOM 3695 N N . ASP B 1 133 ? -13.172 -19.25 -10.891 1 96.38 133 ASP B N 1
ATOM 3696 C CA . ASP B 1 133 ? -14.062 -19.547 -9.773 1 96.38 133 ASP B CA 1
ATOM 3697 C C . ASP B 1 133 ? -14.539 -18.25 -9.109 1 96.38 133 ASP B C 1
ATOM 3699 O O . ASP B 1 133 ? -13.758 -17.562 -8.453 1 96.38 133 ASP B O 1
ATOM 3703 N N . HIS B 1 134 ? -15.836 -17.891 -9.273 1 95.19 134 HIS B N 1
ATOM 3704 C CA . HIS B 1 134 ? -16.5 -16.75 -8.664 1 95.19 134 HIS B CA 1
ATOM 3705 C C . HIS B 1 134 ? -15.766 -15.453 -8.984 1 95.19 134 HIS B C 1
ATOM 3707 O O . HIS B 1 134 ? -15.719 -14.539 -8.156 1 95.19 134 HIS B O 1
ATOM 3713 N N . ILE B 1 135 ? -15.125 -15.352 -10.164 1 95.75 135 ILE B N 1
ATOM 3714 C CA . ILE B 1 135 ? -14.281 -14.211 -10.508 1 95.75 135 ILE B CA 1
ATOM 3715 C C . ILE B 1 135 ? -15.148 -12.977 -10.742 1 95.75 135 ILE B C 1
ATOM 3717 O O . ILE B 1 135 ? -14.68 -11.844 -10.594 1 95.75 135 ILE B O 1
ATOM 3721 N N . GLU B 1 136 ? -16.422 -13.125 -11.07 1 93.88 136 GLU B N 1
ATOM 3722 C CA . GLU B 1 136 ? -17.344 -12.031 -11.383 1 93.88 136 GLU B CA 1
ATOM 3723 C C . GLU B 1 136 ? -17.984 -11.477 -10.117 1 93.88 136 GLU B C 1
ATOM 3725 O O . GLU B 1 136 ? -18.844 -10.578 -10.188 1 93.88 136 GLU B O 1
ATOM 3730 N N . GLU B 1 137 ? -17.609 -12.023 -8.977 1 94.62 137 GLU B N 1
ATOM 3731 C CA . GLU B 1 137 ? -18.172 -11.633 -7.688 1 94.62 137 GLU B CA 1
ATOM 3732 C C . GLU B 1 137 ? -17.188 -10.781 -6.887 1 94.62 137 GLU B C 1
ATOM 3734 O O . GLU B 1 137 ? -16.016 -10.711 -7.223 1 94.62 137 GLU B O 1
ATOM 3739 N N . PRO B 1 138 ? -17.781 -10.039 -5.848 1 91.62 138 PRO B N 1
ATOM 3740 C CA . PRO B 1 138 ? -16.828 -9.367 -4.953 1 91.62 138 PRO B CA 1
ATOM 3741 C C . PRO B 1 138 ? -15.836 -10.336 -4.312 1 91.62 138 PRO B C 1
ATOM 3743 O O . PRO B 1 138 ? -15.977 -11.555 -4.453 1 91.62 138 PRO B O 1
ATOM 3746 N N . ILE B 1 139 ? -14.82 -9.805 -3.725 1 92.56 139 ILE B N 1
ATOM 3747 C CA . ILE B 1 139 ? -13.758 -10.578 -3.098 1 92.56 139 ILE B CA 1
ATOM 3748 C C . ILE B 1 139 ? -14.359 -11.742 -2.312 1 92.56 139 ILE B C 1
ATOM 3750 O O . ILE B 1 139 ? -15.305 -11.555 -1.54 1 92.56 139 ILE B O 1
ATOM 3754 N N . ASN B 1 140 ? -13.922 -12.93 -2.607 1 94.69 140 ASN B N 1
ATOM 3755 C CA . ASN B 1 140 ? -14.445 -14.156 -2.01 1 94.69 140 ASN B CA 1
ATOM 3756 C C . ASN B 1 140 ? -13.367 -15.227 -1.906 1 94.69 140 ASN B C 1
ATOM 3758 O O . ASN B 1 140 ? -12.234 -15.023 -2.348 1 94.69 140 ASN B O 1
ATOM 3762 N N . LYS B 1 141 ? -13.734 -16.406 -1.374 1 96.06 141 LYS B N 1
ATOM 3763 C CA . LYS B 1 141 ? -12.781 -17.484 -1.142 1 96.06 141 LYS B CA 1
ATOM 3764 C C . LYS B 1 141 ? -12.43 -18.203 -2.443 1 96.06 141 LYS B C 1
ATOM 3766 O O . LYS B 1 141 ? -11.461 -18.953 -2.5 1 96.06 141 LYS B O 1
ATOM 3771 N N . GLY B 1 142 ? -13.242 -17.938 -3.502 1 97 142 GLY B N 1
ATOM 3772 C CA . GLY B 1 142 ? -12.93 -18.531 -4.789 1 97 142 GLY B CA 1
ATOM 3773 C C . GLY B 1 142 ? -11.539 -18.172 -5.293 1 97 142 GLY B C 1
ATOM 3774 O O . GLY B 1 142 ? -10.977 -18.891 -6.133 1 97 142 GLY B O 1
ATOM 3775 N N . ALA B 1 143 ? -11.008 -17.109 -4.734 1 97.5 143 ALA B N 1
ATOM 3776 C CA . ALA B 1 143 ? -9.672 -16.656 -5.121 1 97.5 143 ALA B CA 1
ATOM 3777 C C . ALA B 1 143 ? -8.617 -17.719 -4.789 1 97.5 143 ALA B C 1
ATOM 3779 O O . ALA B 1 143 ? -7.566 -17.766 -5.426 1 97.5 143 ALA B O 1
ATOM 3780 N N . VAL B 1 144 ? -8.859 -18.562 -3.809 1 98.06 144 VAL B N 1
ATOM 3781 C CA . VAL B 1 144 ? -7.93 -19.625 -3.451 1 98.06 144 VAL B CA 1
ATOM 3782 C C . VAL B 1 144 ? -7.781 -20.594 -4.621 1 98.06 144 VAL B C 1
ATOM 3784 O O . VAL B 1 144 ? -6.668 -21 -4.961 1 98.06 144 VAL B O 1
ATOM 3787 N N . ARG B 1 145 ? -8.875 -20.922 -5.262 1 97.94 145 ARG B N 1
ATOM 3788 C CA . ARG B 1 145 ? -8.836 -21.797 -6.43 1 97.94 145 ARG B CA 1
ATOM 3789 C C . ARG B 1 145 ? -8.188 -21.094 -7.617 1 97.94 145 ARG B C 1
ATOM 3791 O O . ARG B 1 145 ? -7.379 -21.703 -8.328 1 97.94 145 ARG B O 1
ATOM 3798 N N . ARG B 1 146 ? -8.539 -19.859 -7.809 1 98.12 146 ARG B N 1
ATOM 3799 C CA . ARG B 1 146 ? -7.996 -19.125 -8.945 1 98.12 146 ARG B CA 1
ATOM 3800 C C . ARG B 1 146 ? -6.48 -19.016 -8.859 1 98.12 146 ARG B C 1
ATOM 3802 O O . ARG B 1 146 ? -5.773 -19.266 -9.836 1 98.12 146 ARG B O 1
ATOM 3809 N N . VAL B 1 147 ? -6.012 -18.641 -7.656 1 97.88 147 VAL B N 1
ATOM 3810 C CA . VAL B 1 147 ? -4.57 -18.469 -7.512 1 97.88 147 VAL B CA 1
ATOM 3811 C C . VAL B 1 147 ? -3.871 -19.812 -7.672 1 97.88 147 VAL B C 1
ATOM 3813 O O . VAL B 1 147 ? -2.77 -19.891 -8.227 1 97.88 147 VAL B O 1
ATOM 3816 N N . SER B 1 148 ? -4.48 -20.875 -7.188 1 97.38 148 SER B N 1
ATOM 3817 C CA . SER B 1 148 ? -3.916 -22.219 -7.355 1 97.38 148 SER B CA 1
ATOM 3818 C C . SER B 1 148 ? -3.832 -22.594 -8.828 1 97.38 148 SER B C 1
ATOM 3820 O O . SER B 1 148 ? -2.855 -23.203 -9.266 1 97.38 148 SER B O 1
ATOM 3822 N N . ALA B 1 149 ? -4.855 -22.266 -9.547 1 98.31 149 ALA B N 1
ATOM 3823 C CA . ALA B 1 149 ? -4.863 -22.531 -10.984 1 98.31 149 ALA B CA 1
ATOM 3824 C C . ALA B 1 149 ? -3.744 -21.766 -11.688 1 98.31 149 ALA B C 1
ATOM 3826 O O . ALA B 1 149 ? -2.988 -22.344 -12.477 1 98.31 149 ALA B O 1
ATOM 3827 N N . VAL B 1 150 ? -3.604 -20.484 -11.398 1 98.62 150 VAL B N 1
ATOM 3828 C CA . VAL B 1 150 ? -2.617 -19.625 -12.039 1 98.62 150 VAL B CA 1
ATOM 3829 C C . VAL B 1 150 ? -1.21 -20.125 -11.719 1 98.62 150 VAL B C 1
ATOM 3831 O O . VAL B 1 150 ? -0.386 -20.281 -12.625 1 98.62 150 VAL B O 1
ATOM 3834 N N . THR B 1 151 ? -0.986 -20.469 -10.477 1 98.12 151 THR B N 1
ATOM 3835 C CA . THR B 1 151 ? 0.335 -20.922 -10.062 1 98.12 151 THR B CA 1
ATOM 3836 C C . THR B 1 151 ? 0.62 -22.312 -10.625 1 98.12 151 THR B C 1
ATOM 3838 O O . THR B 1 151 ? 1.74 -22.594 -11.055 1 98.12 151 THR B O 1
ATOM 3841 N N . GLY B 1 152 ? -0.385 -23.141 -10.562 1 98.5 152 GLY B N 1
ATOM 3842 C CA . GLY B 1 152 ? -0.219 -24.469 -11.117 1 98.5 152 GLY B CA 1
ATOM 3843 C C . GLY B 1 152 ? 0.082 -24.469 -12.602 1 98.5 152 GLY B C 1
ATOM 3844 O O . GLY B 1 152 ? 0.943 -25.219 -13.07 1 98.5 152 GLY B O 1
ATOM 3845 N N . LEU B 1 153 ? -0.634 -23.656 -13.336 1 98.75 153 LEU B N 1
ATOM 3846 C CA . LEU B 1 153 ? -0.424 -23.547 -14.773 1 98.75 153 LEU B CA 1
ATOM 3847 C C . LEU B 1 153 ? 0.974 -23.016 -15.078 1 98.75 153 LEU B C 1
ATOM 3849 O O . LEU B 1 153 ? 1.62 -23.484 -16.031 1 98.75 153 LEU B O 1
ATOM 3853 N N . ALA B 1 154 ? 1.445 -22.047 -14.297 1 98.5 154 ALA B N 1
ATOM 3854 C CA . ALA B 1 154 ? 2.809 -21.547 -14.461 1 98.5 154 ALA B CA 1
ATOM 3855 C C . ALA B 1 154 ? 3.828 -22.672 -14.273 1 98.5 154 ALA B C 1
ATOM 3857 O O . ALA B 1 154 ? 4.77 -22.797 -15.055 1 98.5 154 ALA B O 1
ATOM 3858 N N . SER B 1 155 ? 3.611 -23.5 -13.227 1 98.25 155 SER B N 1
ATOM 3859 C CA . SER B 1 155 ? 4.508 -24.609 -12.945 1 98.25 155 SER B CA 1
ATOM 3860 C C . SER B 1 155 ? 4.512 -25.609 -14.094 1 98.25 155 SER B C 1
ATOM 3862 O O . SER B 1 155 ? 5.57 -26.125 -14.469 1 98.25 155 SER B O 1
ATOM 3864 N N . LEU B 1 156 ? 3.359 -25.875 -14.617 1 98.5 156 LEU B N 1
ATOM 3865 C CA . LEU B 1 156 ? 3.242 -26.828 -15.719 1 98.5 156 LEU B CA 1
ATOM 3866 C C . LEU B 1 156 ? 3.949 -26.297 -16.969 1 98.5 156 LEU B C 1
ATOM 3868 O O . LEU B 1 156 ? 4.633 -27.047 -17.656 1 98.5 156 LEU B O 1
ATOM 3872 N N . LEU B 1 157 ? 3.766 -25.016 -17.234 1 98.06 157 LEU B N 1
ATOM 3873 C CA . LEU B 1 157 ? 4.422 -24.406 -18.391 1 98.06 157 LEU B CA 1
ATOM 3874 C C . LEU B 1 157 ? 5.938 -24.438 -18.234 1 98.06 157 LEU B C 1
ATOM 3876 O O . LEU B 1 157 ? 6.66 -24.703 -19.188 1 98.06 157 LEU B O 1
ATOM 3880 N N . TYR B 1 158 ? 6.402 -24.172 -17.062 1 96.94 158 TYR B N 1
ATOM 3881 C CA . TYR B 1 158 ? 7.832 -24.266 -16.797 1 96.94 158 TYR B CA 1
ATOM 3882 C C . TYR B 1 158 ? 8.344 -25.672 -17.031 1 96.94 158 TYR B C 1
ATOM 3884 O O . TYR B 1 158 ? 9.375 -25.875 -17.672 1 96.94 158 TYR B O 1
ATOM 3892 N N . ALA B 1 159 ? 7.582 -26.625 -16.484 1 96.31 159 ALA B N 1
ATOM 3893 C CA . ALA B 1 159 ? 7.961 -28.016 -16.656 1 96.31 159 ALA B CA 1
ATOM 3894 C C . ALA B 1 159 ? 8 -28.391 -18.125 1 96.31 159 ALA B C 1
ATOM 3896 O O . ALA B 1 159 ? 8.906 -29.109 -18.578 1 96.31 159 ALA B O 1
ATOM 3897 N N . ASP B 1 160 ? 7.066 -27.953 -18.844 1 96.56 160 ASP B N 1
ATOM 3898 C CA . ASP B 1 160 ? 7.023 -28.234 -20.281 1 96.56 160 ASP B CA 1
ATOM 3899 C C . ASP B 1 160 ? 8.273 -27.703 -20.984 1 96.56 160 ASP B C 1
ATOM 3901 O O . ASP B 1 160 ? 8.898 -28.406 -21.766 1 96.56 160 ASP B O 1
ATOM 3905 N N . ARG B 1 161 ? 8.625 -26.469 -20.656 1 93.69 161 ARG B N 1
ATOM 3906 C CA . ARG B 1 161 ? 9.789 -25.844 -21.266 1 93.69 161 ARG B CA 1
ATOM 3907 C C . ARG B 1 161 ? 11.07 -26.547 -20.844 1 93.69 161 ARG B C 1
ATOM 3909 O O . ARG B 1 161 ? 12.031 -26.625 -21.609 1 93.69 161 ARG B O 1
ATOM 3916 N N . ALA B 1 162 ? 11.016 -27.141 -19.703 1 92.31 162 ALA B N 1
ATOM 3917 C CA . ALA B 1 162 ? 12.211 -27.766 -19.141 1 92.31 162 ALA B CA 1
ATOM 3918 C C . ALA B 1 162 ? 12.383 -29.188 -19.656 1 92.31 162 ALA B C 1
ATOM 3920 O O . ALA B 1 162 ? 13.398 -29.828 -19.391 1 92.31 162 ALA B O 1
ATOM 3921 N N . GLY B 1 163 ? 11.391 -29.734 -20.422 1 90.56 163 GLY B N 1
ATOM 3922 C CA . GLY B 1 163 ? 11.727 -31.031 -20.984 1 90.56 163 GLY B CA 1
ATOM 3923 C C . GLY B 1 163 ? 10.516 -31.891 -21.25 1 90.56 163 GLY B C 1
ATOM 3924 O O . GLY B 1 163 ? 10.586 -32.844 -22.031 1 90.56 163 GLY B O 1
ATOM 3925 N N . TYR B 1 164 ? 9.414 -31.625 -20.656 1 89.06 164 TYR B N 1
ATOM 3926 C CA . TYR B 1 164 ? 8.258 -32.5 -20.797 1 89.06 164 TYR B CA 1
ATOM 3927 C C . TYR B 1 164 ? 7.645 -32.375 -22.188 1 89.06 164 TYR B C 1
ATOM 3929 O O . TYR B 1 164 ? 7.164 -33.375 -22.75 1 89.06 164 TYR B O 1
ATOM 3937 N N . PHE B 1 165 ? 7.535 -31.234 -22.734 1 93.56 165 PHE B N 1
ATOM 3938 C CA . PHE B 1 165 ? 7.105 -30.922 -24.094 1 93.56 165 PHE B CA 1
ATOM 3939 C C . PHE B 1 165 ? 5.754 -31.562 -24.391 1 93.56 165 PHE B C 1
ATOM 3941 O O . PHE B 1 165 ? 5.582 -32.188 -25.422 1 93.56 165 PHE B O 1
ATOM 3948 N N . PHE B 1 166 ? 4.828 -31.438 -23.469 1 95.56 166 PHE B N 1
ATOM 3949 C CA . PHE B 1 166 ? 3.51 -32.031 -23.625 1 95.56 166 PHE B CA 1
ATOM 3950 C C . PHE B 1 166 ? 2.49 -31.016 -24.094 1 95.56 166 PHE B C 1
ATOM 3952 O O . PHE B 1 166 ? 1.355 -31.375 -24.438 1 95.56 166 PHE B O 1
ATOM 3959 N N . VAL B 1 167 ? 2.779 -29.719 -24.188 1 96.44 167 VAL B N 1
ATOM 3960 C CA . VAL B 1 167 ? 1.855 -28.641 -24.5 1 96.44 167 VAL B CA 1
ATOM 3961 C C . VAL B 1 167 ? 1.867 -28.375 -26.016 1 96.44 167 VAL B C 1
ATOM 3963 O O . VAL B 1 167 ? 2.926 -28.141 -26.594 1 96.44 167 VAL B O 1
ATOM 3966 N N . THR B 1 168 ? 0.748 -28.438 -26.625 1 95 168 THR B N 1
ATOM 3967 C CA . THR B 1 168 ? 0.63 -28.172 -28.062 1 95 168 THR B CA 1
ATOM 3968 C C . THR B 1 168 ? 0.418 -26.688 -28.328 1 95 168 THR B C 1
ATOM 3970 O O . THR B 1 168 ? 0.135 -25.922 -27.406 1 95 168 THR B O 1
ATOM 3973 N N . LYS B 1 169 ? 0.53 -26.312 -29.562 1 94.75 169 LYS B N 1
ATOM 3974 C CA . LYS B 1 169 ? 0.265 -24.922 -29.953 1 94.75 169 LYS B CA 1
ATOM 3975 C C . LYS B 1 169 ? -1.182 -24.547 -29.656 1 94.75 169 LYS B C 1
ATOM 3977 O O . LYS B 1 169 ? -1.456 -23.422 -29.234 1 94.75 169 LYS B O 1
ATOM 3982 N N . ALA B 1 170 ? -2.014 -25.438 -29.922 1 94.62 170 ALA B N 1
ATOM 3983 C CA . ALA B 1 170 ? -3.43 -25.203 -29.672 1 94.62 170 ALA B CA 1
ATOM 3984 C C . ALA B 1 170 ? -3.689 -25 -28.188 1 94.62 170 ALA B C 1
ATOM 3986 O O . ALA B 1 170 ? -4.504 -24.156 -27.797 1 94.62 170 ALA B O 1
ATOM 3987 N N . ASP B 1 171 ? -3.004 -25.797 -27.328 1 95.38 171 ASP B N 1
ATOM 3988 C CA . ASP B 1 171 ? -3.096 -25.641 -25.891 1 95.38 171 ASP B CA 1
ATOM 3989 C C . ASP B 1 171 ? -2.652 -24.25 -25.453 1 95.38 171 ASP B C 1
ATOM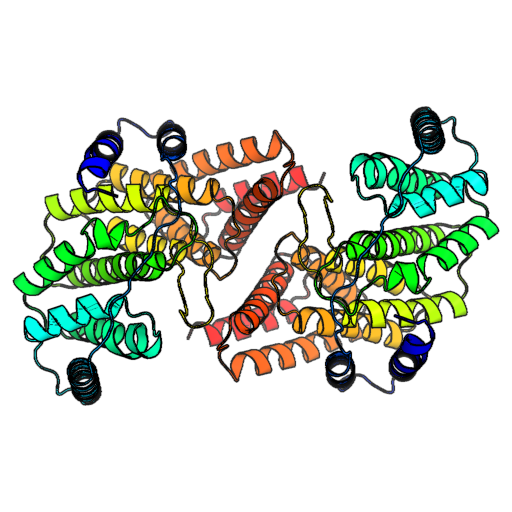 3991 O O . ASP B 1 171 ? -3.301 -23.625 -24.625 1 95.38 171 ASP B O 1
ATOM 3995 N N . LEU B 1 172 ? -1.576 -23.828 -26.047 1 96.56 172 LEU B N 1
ATOM 3996 C CA . LEU B 1 172 ? -1.023 -22.516 -25.703 1 96.56 172 LEU B CA 1
ATOM 3997 C C . LEU B 1 172 ? -1.989 -21.391 -26.062 1 96.56 172 LEU B C 1
ATOM 3999 O O . LEU B 1 172 ? -2.234 -20.484 -25.266 1 96.56 172 LEU B O 1
ATOM 4003 N N . SER B 1 173 ? -2.52 -21.484 -27.25 1 96.75 173 SER B N 1
ATOM 4004 C CA . SER B 1 173 ? -3.443 -20.453 -27.719 1 96.75 173 SER B CA 1
ATOM 4005 C C . SER B 1 173 ? -4.68 -20.375 -26.828 1 96.75 173 SER B C 1
ATOM 4007 O O . SER B 1 173 ? -5.113 -19.281 -26.453 1 96.75 173 SER B O 1
ATOM 4009 N N . ASP B 1 174 ? -5.191 -21.516 -26.562 1 96.94 174 ASP B N 1
ATOM 4010 C CA . ASP B 1 174 ? -6.355 -21.578 -25.688 1 96.94 174 ASP B CA 1
ATOM 4011 C C . ASP B 1 174 ? -6.031 -21.016 -24.312 1 96.94 174 ASP B C 1
ATOM 4013 O O . ASP B 1 174 ? -6.828 -20.266 -23.734 1 96.94 174 ASP B O 1
ATOM 4017 N N . LEU B 1 175 ? -4.906 -21.391 -23.781 1 98.19 175 LEU B N 1
ATOM 4018 C CA . LEU B 1 175 ? -4.484 -20.938 -22.469 1 98.19 175 LEU B CA 1
ATOM 4019 C C . LEU B 1 175 ? -4.301 -19.422 -22.453 1 98.19 175 LEU B C 1
ATOM 4021 O O . LEU B 1 175 ? -4.703 -18.75 -21.5 1 98.19 175 LEU B O 1
ATOM 4025 N N . ILE B 1 176 ? -3.682 -18.859 -23.484 1 98.62 176 ILE B N 1
ATOM 4026 C CA . ILE B 1 176 ? -3.48 -17.422 -23.594 1 98.62 176 ILE B CA 1
ATOM 4027 C C . ILE B 1 176 ? -4.824 -16.703 -23.5 1 98.62 176 ILE B C 1
ATOM 4029 O O . ILE B 1 176 ? -4.957 -15.719 -22.75 1 98.62 176 ILE B O 1
ATOM 4033 N N . ASP B 1 177 ? -5.805 -17.219 -24.219 1 98.56 177 ASP B N 1
ATOM 4034 C CA . ASP B 1 177 ? -7.125 -16.594 -24.188 1 98.56 177 ASP B CA 1
ATOM 4035 C C . ASP B 1 177 ? -7.723 -16.625 -22.781 1 98.56 177 ASP B C 1
ATOM 4037 O O . ASP B 1 177 ? -8.266 -15.625 -22.312 1 98.56 177 ASP B O 1
ATOM 4041 N N . ARG B 1 178 ? -7.605 -17.703 -22.109 1 98.12 178 ARG B N 1
ATOM 4042 C CA . ARG B 1 178 ? -8.188 -17.859 -20.781 1 98.12 178 ARG B CA 1
ATOM 4043 C C . ARG B 1 178 ? -7.461 -17 -19.766 1 98.12 178 ARG B C 1
ATOM 4045 O O . ARG B 1 178 ? -8.094 -16.375 -18.906 1 98.12 178 ARG B O 1
ATOM 4052 N N . VAL B 1 179 ? -6.184 -16.969 -19.844 1 98.44 179 VAL B N 1
ATOM 4053 C CA . VAL B 1 179 ? -5.375 -16.188 -18.922 1 98.44 179 VAL B CA 1
ATOM 4054 C C . VAL B 1 179 ? -5.637 -14.695 -19.125 1 98.44 179 VAL B C 1
ATOM 4056 O O . VAL B 1 179 ? -5.77 -13.945 -18.141 1 98.44 179 VAL B O 1
ATOM 4059 N N . ALA B 1 180 ? -5.703 -14.281 -20.375 1 98.75 180 ALA B N 1
ATOM 4060 C CA . ALA B 1 180 ? -6.008 -12.883 -20.672 1 98.75 180 ALA B CA 1
ATOM 4061 C C . ALA B 1 180 ? -7.359 -12.484 -20.078 1 98.75 180 ALA B C 1
ATOM 4063 O O . ALA B 1 180 ? -7.473 -11.445 -19.438 1 98.75 180 ALA B O 1
ATOM 4064 N N . LEU B 1 181 ? -8.32 -13.32 -20.312 1 98.12 181 LEU B N 1
ATOM 4065 C CA . LEU B 1 181 ? -9.633 -13.055 -19.75 1 98.12 181 LEU B CA 1
ATOM 4066 C C . LEU B 1 181 ? -9.57 -12.984 -18.234 1 98.12 181 LEU B C 1
ATOM 4068 O O . LEU B 1 181 ? -10.141 -12.078 -17.625 1 98.12 181 LEU B O 1
ATOM 4072 N N . GLY B 1 182 ? -8.875 -13.938 -17.625 1 97.62 182 GLY B N 1
ATOM 4073 C CA . GLY B 1 182 ? -8.719 -13.969 -16.188 1 97.62 182 GLY B CA 1
ATOM 4074 C C . GLY B 1 182 ? -8.078 -12.711 -15.625 1 97.62 182 GLY B C 1
ATOM 4075 O O . GLY B 1 182 ? -8.57 -12.148 -14.648 1 97.62 182 GLY B O 1
ATOM 4076 N N . MET B 1 183 ? -7.016 -12.227 -16.25 1 97.94 183 MET B N 1
ATOM 4077 C CA . MET B 1 183 ? -6.312 -11.031 -15.789 1 97.94 183 MET B CA 1
ATOM 4078 C C . MET B 1 183 ? -7.227 -9.812 -15.844 1 97.94 183 MET B C 1
ATOM 4080 O O . MET B 1 183 ? -7.27 -9.023 -14.891 1 97.94 183 MET B O 1
ATOM 4084 N N . LEU B 1 184 ? -7.945 -9.672 -16.891 1 97.94 184 LEU B N 1
ATOM 4085 C CA . LEU B 1 184 ? -8.805 -8.516 -17.078 1 97.94 184 LEU B CA 1
ATOM 4086 C C . LEU B 1 184 ? -9.977 -8.539 -16.094 1 97.94 184 LEU B C 1
ATOM 4088 O O . LEU B 1 184 ? -10.461 -7.488 -15.672 1 97.94 184 LEU B O 1
ATOM 4092 N N . TRP B 1 185 ? -10.305 -9.727 -15.727 1 96.44 185 TRP B N 1
ATOM 4093 C CA . TRP B 1 185 ? -11.508 -9.891 -14.914 1 96.44 185 TRP B CA 1
ATOM 4094 C C . TRP B 1 185 ? -11.164 -9.891 -13.43 1 96.44 185 TRP B C 1
ATOM 4096 O O . TRP B 1 185 ? -12.031 -9.648 -12.586 1 96.44 185 TRP B O 1
ATOM 4106 N N . GLU B 1 186 ? -9.906 -10.156 -13.102 1 96.81 186 GLU B N 1
ATOM 4107 C CA . GLU B 1 186 ? -9.461 -10.32 -11.727 1 96.81 186 GLU B CA 1
ATOM 4108 C C . GLU B 1 186 ? -9.445 -8.984 -10.984 1 96.81 186 GLU B C 1
ATOM 4110 O O . GLU B 1 186 ? -9.016 -7.969 -11.539 1 96.81 186 GLU B O 1
ATOM 4115 N N . HIS B 1 187 ? -9.938 -8.984 -9.695 1 92.5 187 HIS B N 1
ATOM 4116 C CA . HIS B 1 187 ? -9.898 -7.75 -8.914 1 92.5 187 HIS B CA 1
ATOM 4117 C C . HIS B 1 187 ? -9.492 -8.031 -7.469 1 92.5 187 HIS B C 1
ATOM 4119 O O . HIS B 1 187 ? -9.609 -7.156 -6.609 1 92.5 187 HIS B O 1
ATOM 4125 N N . ASP B 1 188 ? -9.141 -9.312 -7.184 1 94.56 188 ASP B N 1
ATOM 4126 C CA . ASP B 1 188 ? -8.664 -9.648 -5.848 1 94.56 188 ASP B CA 1
ATOM 4127 C C . ASP B 1 188 ? -7.23 -9.156 -5.637 1 94.56 188 ASP B C 1
ATOM 4129 O O . ASP B 1 188 ? -6.301 -9.641 -6.281 1 94.56 188 ASP B O 1
ATOM 4133 N N . ASN B 1 189 ? -7.09 -8.203 -4.781 1 93.75 189 ASN B N 1
ATOM 4134 C CA . ASN B 1 189 ? -5.805 -7.547 -4.543 1 93.75 189 ASN B CA 1
ATOM 4135 C C . ASN B 1 189 ? -5.344 -7.73 -3.102 1 93.75 189 ASN B C 1
ATOM 4137 O O . ASN B 1 189 ? -4.465 -7.008 -2.627 1 93.75 189 ASN B O 1
ATOM 4141 N N . ARG B 1 190 ? -5.828 -8.703 -2.314 1 94.06 190 ARG B N 1
ATOM 4142 C CA . ARG B 1 190 ? -5.648 -8.75 -0.866 1 94.06 190 ARG B CA 1
ATOM 4143 C C . ARG B 1 190 ? -4.238 -9.188 -0.501 1 94.06 190 ARG B C 1
ATOM 4145 O O . ARG B 1 190 ? -3.734 -8.852 0.574 1 94.06 190 ARG B O 1
ATOM 4152 N N . GLY B 1 191 ? -3.566 -9.898 -1.352 1 94.88 191 GLY B N 1
ATOM 4153 C CA . GLY B 1 191 ? -2.203 -10.32 -1.067 1 94.88 191 GLY B CA 1
ATOM 4154 C C . GLY B 1 191 ? -2.125 -11.438 -0.045 1 94.88 191 GLY B C 1
ATOM 4155 O O . GLY B 1 191 ? -2.133 -12.617 -0.404 1 94.88 191 GLY B O 1
ATOM 4156 N N . TYR B 1 192 ? -2.115 -11.117 1.259 1 96.69 192 TYR B N 1
ATOM 4157 C CA . TYR B 1 192 ? -2.125 -12.078 2.354 1 96.69 192 TYR B CA 1
ATOM 4158 C C . TYR B 1 192 ? -3.408 -11.969 3.168 1 96.69 192 TYR B C 1
ATOM 4160 O O . TYR B 1 192 ? -3.807 -10.867 3.562 1 96.69 192 TYR B O 1
ATOM 4168 N N . VAL B 1 193 ? -4.035 -13.039 3.408 1 95.94 193 VAL B N 1
ATOM 4169 C CA . VAL B 1 193 ? -5.297 -13.094 4.145 1 95.94 193 VAL B CA 1
ATOM 4170 C C . VAL B 1 193 ? -5.145 -14 5.363 1 95.94 193 VAL B C 1
ATOM 4172 O O . VAL B 1 193 ? -4.672 -15.133 5.246 1 95.94 193 VAL B O 1
ATOM 4175 N N . ASN B 1 194 ? -5.5 -13.477 6.527 1 95.38 194 ASN B N 1
ATOM 4176 C CA . ASN B 1 194 ? -5.465 -14.312 7.723 1 95.38 194 ASN B CA 1
ATOM 4177 C C . ASN B 1 194 ? -6.207 -15.625 7.516 1 95.38 194 ASN B C 1
ATOM 4179 O O . ASN B 1 194 ? -7.285 -15.648 6.922 1 95.38 194 ASN B O 1
ATOM 4183 N N . ARG B 1 195 ? -5.637 -16.703 7.863 1 92.5 195 ARG B N 1
ATOM 4184 C CA . ARG B 1 195 ? -6.172 -18.062 7.84 1 92.5 195 ARG B CA 1
ATOM 4185 C C . ARG B 1 195 ? -6.027 -18.672 6.457 1 92.5 195 ARG B C 1
ATOM 4187 O O . ARG B 1 195 ? -5.887 -19.891 6.328 1 92.5 195 ARG B O 1
ATOM 4194 N N . LEU B 1 196 ? -6.004 -17.812 5.32 1 95.44 196 LEU B N 1
ATOM 4195 C CA . LEU B 1 196 ? -5.93 -18.359 3.971 1 95.44 196 LEU B CA 1
ATOM 4196 C C . LEU B 1 196 ? -4.504 -18.281 3.436 1 95.44 196 LEU B C 1
ATOM 4198 O O . LEU B 1 196 ? -4.16 -19 2.484 1 95.44 196 LEU B O 1
ATOM 4202 N N . GLY B 1 197 ? -3.76 -17.312 4.027 1 95.88 197 GLY B N 1
ATOM 4203 C CA . GLY B 1 197 ? -2.396 -17.141 3.549 1 95.88 197 GLY B CA 1
ATOM 4204 C C . GLY B 1 197 ? -2.303 -16.266 2.312 1 95.88 197 GLY B C 1
ATOM 4205 O O . GLY B 1 197 ? -3.068 -15.32 2.158 1 95.88 197 GLY B O 1
ATOM 4206 N N . TRP B 1 198 ? -1.316 -16.562 1.504 1 95.69 198 TRP B N 1
ATOM 4207 C CA . TRP B 1 198 ? -0.98 -15.742 0.349 1 95.69 198 TRP B CA 1
ATOM 4208 C C . TRP B 1 198 ? -1.964 -15.977 -0.793 1 95.69 198 TRP B C 1
ATOM 4210 O O . TRP B 1 198 ? -2.16 -17.109 -1.229 1 95.69 198 TRP B O 1
ATOM 4220 N N . ILE B 1 199 ? -2.564 -14.969 -1.222 1 96.44 199 ILE B N 1
ATOM 4221 C CA . ILE B 1 199 ? -3.4 -14.906 -2.416 1 96.44 199 ILE B CA 1
ATOM 4222 C C . ILE B 1 199 ? -2.996 -13.703 -3.266 1 96.44 199 ILE B C 1
ATOM 4224 O O . ILE B 1 199 ? -3.682 -12.68 -3.266 1 96.44 199 ILE B O 1
ATOM 4228 N N . GLN B 1 200 ? -1.938 -13.82 -3.953 1 95.88 200 GLN B N 1
ATOM 4229 C CA . GLN B 1 200 ? -1.348 -12.734 -4.723 1 95.88 200 GLN B CA 1
ATOM 4230 C C . GLN B 1 200 ? -1.529 -12.953 -6.223 1 95.88 200 GLN B C 1
ATOM 4232 O O . GLN B 1 200 ? -0.555 -13.172 -6.945 1 95.88 200 GLN B O 1
ATOM 4237 N N . LEU B 1 201 ? -2.703 -12.719 -6.645 1 97.5 201 LEU B N 1
ATOM 4238 C CA . LEU B 1 201 ? -3.09 -13.117 -7.992 1 97.5 201 LEU B CA 1
ATOM 4239 C C . LEU B 1 201 ? -2.305 -12.328 -9.039 1 97.5 201 LEU B C 1
ATOM 4241 O O . LEU B 1 201 ? -1.768 -12.906 -9.984 1 97.5 201 LEU B O 1
ATOM 4245 N N . PHE B 1 202 ? -2.141 -11.016 -8.883 1 97.75 202 PHE B N 1
ATOM 4246 C CA . PHE B 1 202 ? -1.477 -10.219 -9.906 1 97.75 202 PHE B CA 1
ATOM 4247 C C . PHE B 1 202 ? 0.02 -10.5 -9.93 1 97.75 202 PHE B C 1
ATOM 4249 O O . PHE B 1 202 ? 0.663 -10.391 -10.977 1 97.75 202 PHE B O 1
ATOM 4256 N N . GLY B 1 203 ? 0.584 -10.891 -8.766 1 97.5 203 GLY B N 1
ATOM 4257 C CA . GLY B 1 203 ? 1.949 -11.391 -8.773 1 97.5 203 GLY B CA 1
ATOM 4258 C C . GLY B 1 203 ? 2.096 -12.703 -9.531 1 97.5 203 GLY B C 1
ATOM 4259 O O . GLY B 1 203 ? 2.994 -12.844 -10.359 1 97.5 203 GLY B O 1
ATOM 4260 N N . GLU B 1 204 ? 1.161 -13.594 -9.281 1 97.94 204 GLU B N 1
ATOM 4261 C CA . GLU B 1 204 ? 1.211 -14.922 -9.891 1 97.94 204 GLU B CA 1
ATOM 4262 C C . GLU B 1 204 ? 0.926 -14.844 -11.391 1 97.94 204 GLU B C 1
ATOM 4264 O O . GLU B 1 204 ? 1.473 -15.625 -12.172 1 97.94 204 GLU B O 1
ATOM 4269 N N . TYR B 1 205 ? 0.082 -13.914 -11.812 1 98.62 205 TYR B N 1
ATOM 4270 C CA . TYR B 1 205 ? -0.17 -13.711 -13.234 1 98.62 205 TYR B CA 1
ATOM 4271 C C . TYR B 1 205 ? 1.113 -13.344 -13.969 1 98.62 205 TYR B C 1
ATOM 4273 O O . TYR B 1 205 ? 1.33 -13.773 -15.109 1 98.62 205 TYR B O 1
ATOM 4281 N N . THR B 1 206 ? 1.974 -12.516 -13.297 1 98.56 206 THR B N 1
ATOM 4282 C CA . THR B 1 206 ? 3.207 -12.125 -13.969 1 98.56 206 THR B CA 1
ATOM 4283 C C . THR B 1 206 ? 4.105 -13.328 -14.211 1 98.56 206 THR B C 1
ATOM 4285 O O . THR B 1 206 ? 4.777 -13.422 -15.242 1 98.56 206 THR B O 1
ATOM 4288 N N . VAL B 1 207 ? 4.082 -14.289 -13.289 1 98.25 207 VAL B N 1
ATOM 4289 C CA . VAL B 1 207 ? 4.859 -15.516 -13.445 1 98.25 207 VAL B CA 1
ATOM 4290 C C . VAL B 1 207 ? 4.309 -16.328 -14.609 1 98.25 207 VAL B C 1
ATOM 4292 O O . VAL B 1 207 ? 5.059 -16.766 -15.484 1 98.25 207 VAL B O 1
ATOM 4295 N N . LEU B 1 208 ? 3.023 -16.469 -14.594 1 98.69 208 LEU B N 1
ATOM 4296 C CA . LEU B 1 208 ? 2.371 -17.266 -15.617 1 98.69 208 LEU B CA 1
ATOM 4297 C C . LEU B 1 208 ? 2.572 -16.656 -17 1 98.69 208 LEU B C 1
ATOM 4299 O O . LEU B 1 208 ? 2.971 -17.344 -17.938 1 98.69 208 LEU B O 1
ATOM 4303 N N . VAL B 1 209 ? 2.318 -15.359 -17.141 1 98.62 209 VAL B N 1
ATOM 4304 C CA . VAL B 1 209 ? 2.461 -14.672 -18.422 1 98.62 209 VAL B CA 1
ATOM 4305 C C . VAL B 1 209 ? 3.93 -14.656 -18.844 1 98.62 209 VAL B C 1
ATOM 4307 O O . VAL B 1 209 ? 4.246 -14.75 -20.031 1 98.62 209 VAL B O 1
ATOM 4310 N N . GLY B 1 210 ? 4.805 -14.523 -17.828 1 98.19 210 GLY B N 1
ATOM 4311 C CA . GLY B 1 210 ? 6.227 -14.625 -18.125 1 98.19 210 GLY B CA 1
ATOM 4312 C C . GLY B 1 210 ? 6.605 -15.945 -18.766 1 98.19 210 GLY B C 1
ATOM 4313 O O . GLY B 1 210 ? 7.355 -15.969 -19.75 1 98.19 210 GLY B O 1
ATOM 4314 N N . GLU B 1 211 ? 6.074 -17.016 -18.25 1 97.94 211 GLU B N 1
ATOM 4315 C CA . GLU B 1 211 ? 6.348 -18.344 -18.797 1 97.94 211 GLU B CA 1
ATOM 4316 C C . GLU B 1 211 ? 5.816 -18.453 -20.234 1 97.94 211 GLU B C 1
ATOM 4318 O O . GLU B 1 211 ? 6.461 -19.047 -21.094 1 97.94 211 GLU B O 1
ATOM 4323 N N . LEU B 1 212 ? 4.645 -17.891 -20.422 1 98.19 212 LEU B N 1
ATOM 4324 C CA . LEU B 1 212 ? 4.078 -17.891 -21.766 1 98.19 212 LEU B CA 1
ATOM 4325 C C . LEU B 1 212 ? 4.969 -17.109 -22.734 1 98.19 212 LEU B C 1
ATOM 4327 O O . LEU B 1 212 ? 5.25 -17.562 -23.844 1 98.19 212 LEU B O 1
ATOM 4331 N N . CYS B 1 213 ? 5.504 -15.984 -22.266 1 97.62 213 CYS B N 1
ATOM 4332 C CA . CYS B 1 213 ? 6.273 -15.086 -23.125 1 97.62 213 CYS B CA 1
ATOM 4333 C C . CYS B 1 213 ? 7.668 -15.641 -23.391 1 97.62 213 CYS B C 1
ATOM 4335 O O . CYS B 1 213 ? 8.367 -15.172 -24.297 1 97.62 213 CYS B O 1
ATOM 4337 N N . ARG B 1 214 ? 8.047 -16.672 -22.703 1 95.88 214 ARG B N 1
ATOM 4338 C CA . ARG B 1 214 ? 9.336 -17.312 -22.938 1 95.88 214 ARG B CA 1
ATOM 4339 C C . ARG B 1 214 ? 9.234 -18.375 -24.031 1 95.88 214 ARG B C 1
ATOM 4341 O O . ARG B 1 214 ? 10.25 -18.875 -24.516 1 95.88 214 ARG B O 1
ATOM 4348 N N . ARG B 1 215 ? 8.039 -18.625 -24.406 1 95 215 ARG B N 1
ATOM 4349 C CA . ARG B 1 215 ? 7.84 -19.672 -25.406 1 95 215 ARG B CA 1
ATOM 4350 C C . ARG B 1 215 ? 8.234 -19.203 -26.797 1 95 215 ARG B C 1
ATOM 4352 O O . ARG B 1 215 ? 7.809 -18.125 -27.234 1 95 215 ARG B O 1
ATOM 4359 N N . ARG B 1 216 ? 8.945 -20.016 -27.5 1 92.12 216 ARG B N 1
ATOM 4360 C CA . ARG B 1 216 ? 9.398 -19.672 -28.844 1 92.12 216 ARG B CA 1
ATOM 4361 C C . ARG B 1 216 ? 8.266 -19.797 -29.844 1 92.12 216 ARG B C 1
ATOM 4363 O O . ARG B 1 216 ? 8.32 -19.188 -30.922 1 92.12 216 ARG B O 1
ATOM 4370 N N . GLU B 1 217 ? 7.25 -20.562 -29.453 1 94.31 217 GLU B N 1
ATOM 4371 C CA . GLU B 1 217 ? 6.105 -20.766 -30.344 1 94.31 217 GLU B CA 1
ATOM 4372 C C . GLU B 1 217 ? 5.285 -19.484 -30.484 1 94.31 217 GLU B C 1
ATOM 4374 O O . GLU B 1 217 ? 4.516 -19.328 -31.438 1 94.31 217 GLU B O 1
ATOM 4379 N N . LEU B 1 218 ? 5.41 -18.625 -29.516 1 96.62 218 LEU B N 1
ATOM 4380 C CA . LEU B 1 218 ? 4.629 -17.406 -29.547 1 96.62 218 LEU B CA 1
ATOM 4381 C C . LEU B 1 218 ? 5.34 -16.328 -30.375 1 96.62 218 LEU B C 1
ATOM 4383 O O . LEU B 1 218 ? 6.543 -16.109 -30.203 1 96.62 218 LEU B O 1
ATOM 4387 N N . VAL B 1 219 ? 4.586 -15.727 -31.25 1 96.44 219 VAL B N 1
ATOM 4388 C CA . VAL B 1 219 ? 5.125 -14.625 -32.062 1 96.44 219 VAL B CA 1
ATOM 4389 C C . VAL B 1 219 ? 5.074 -13.328 -31.25 1 96.44 219 VAL B C 1
ATOM 4391 O O . VAL B 1 219 ? 4.453 -13.273 -30.188 1 96.44 219 VAL B O 1
ATOM 4394 N N . ARG B 1 220 ? 5.75 -12.289 -31.719 1 96.88 220 ARG B N 1
ATOM 4395 C CA . ARG B 1 220 ? 5.906 -11.023 -31 1 96.88 220 ARG B CA 1
ATOM 4396 C C . ARG B 1 220 ? 4.551 -10.391 -30.703 1 96.88 220 ARG B C 1
ATOM 4398 O O . ARG B 1 220 ? 4.336 -9.836 -29.625 1 96.88 220 ARG B O 1
ATOM 4405 N N . GLY B 1 221 ? 3.66 -10.492 -31.688 1 97.44 221 GLY B N 1
ATOM 4406 C CA . GLY B 1 221 ? 2.336 -9.922 -31.484 1 97.44 221 GLY B CA 1
ATOM 4407 C C . GLY B 1 221 ? 1.594 -10.523 -30.312 1 97.44 221 GLY B C 1
ATOM 4408 O O . GLY B 1 221 ? 0.867 -9.82 -29.609 1 97.44 221 GLY B O 1
ATOM 4409 N N . GLU B 1 222 ? 1.73 -11.812 -30.094 1 98.06 222 GLU B N 1
ATOM 4410 C CA . GLU B 1 222 ? 1.097 -12.492 -28.969 1 98.06 222 GLU B CA 1
ATOM 4411 C C . GLU B 1 222 ? 1.706 -12.055 -27.641 1 98.06 222 GLU B C 1
ATOM 4413 O O . GLU B 1 222 ? 0.998 -11.922 -26.641 1 98.06 222 GLU B O 1
ATOM 4418 N N . LYS B 1 223 ? 2.98 -11.836 -27.656 1 98.31 223 LYS B N 1
ATOM 4419 C CA . LYS B 1 223 ? 3.648 -11.383 -26.438 1 98.31 223 LYS B CA 1
ATOM 4420 C C . LYS B 1 223 ? 3.254 -9.945 -26.109 1 98.31 223 LYS B C 1
ATOM 4422 O O . LYS B 1 223 ? 3.061 -9.609 -24.938 1 98.31 223 LYS B O 1
ATOM 4427 N N . VAL B 1 224 ? 3.082 -9.109 -27.109 1 98.56 224 VAL B N 1
ATOM 4428 C CA . VAL B 1 224 ? 2.561 -7.766 -26.906 1 98.56 224 VAL B CA 1
ATOM 4429 C C . VAL B 1 224 ? 1.145 -7.836 -26.328 1 98.56 224 VAL B C 1
ATOM 4431 O O . VAL B 1 224 ? 0.793 -7.086 -25.422 1 98.56 224 VAL B O 1
ATOM 4434 N N . PHE B 1 225 ? 0.386 -8.742 -26.891 1 98.75 225 PHE B N 1
ATOM 4435 C CA . PHE B 1 225 ? -0.981 -8.945 -26.422 1 98.75 225 PHE B CA 1
ATOM 4436 C C . PHE B 1 225 ? -1.003 -9.266 -24.938 1 98.75 225 PHE B C 1
ATOM 4438 O O . PHE B 1 225 ? -1.787 -8.688 -24.188 1 98.75 225 PHE B O 1
ATOM 4445 N N . LEU B 1 226 ? -0.137 -10.133 -24.5 1 98.75 226 LEU B N 1
ATOM 4446 C CA . LEU B 1 226 ? -0.063 -10.539 -23.109 1 98.75 226 LEU B CA 1
ATOM 4447 C C . LEU B 1 226 ? 0.428 -9.391 -22.234 1 98.75 226 LEU B C 1
ATOM 4449 O O . LEU B 1 226 ? -0.121 -9.148 -21.156 1 98.75 226 LEU B O 1
ATOM 4453 N N . MET B 1 227 ? 1.413 -8.641 -22.672 1 98.69 227 MET B N 1
ATOM 4454 C CA . MET B 1 227 ? 1.919 -7.48 -21.953 1 98.69 227 MET B CA 1
ATOM 4455 C C . MET B 1 227 ? 0.841 -6.406 -21.828 1 98.69 227 MET B C 1
ATOM 4457 O O . MET B 1 227 ? 0.633 -5.859 -20.734 1 98.69 227 MET B O 1
ATOM 4461 N N . ALA B 1 228 ? 0.171 -6.168 -22.922 1 98.75 228 ALA B N 1
ATOM 4462 C CA . ALA B 1 228 ? -0.908 -5.184 -22.938 1 98.75 228 ALA B CA 1
ATOM 4463 C C . ALA B 1 228 ? -2.021 -5.574 -21.969 1 98.75 228 ALA B C 1
ATOM 4465 O O . ALA B 1 228 ? -2.551 -4.723 -21.25 1 98.75 228 ALA B O 1
ATOM 4466 N N . THR B 1 229 ? -2.344 -6.84 -22 1 98.81 229 THR B N 1
ATOM 4467 C CA . THR B 1 229 ? -3.408 -7.34 -21.141 1 98.81 229 THR B CA 1
ATOM 4468 C C . THR B 1 229 ? -3.059 -7.117 -19.672 1 98.81 229 THR B C 1
ATOM 4470 O O . THR B 1 229 ? -3.885 -6.629 -18.906 1 98.81 229 THR B O 1
ATOM 4473 N N . TYR B 1 230 ? -1.86 -7.43 -19.312 1 98.75 230 TYR B N 1
ATOM 4474 C CA . TYR B 1 230 ? -1.411 -7.215 -17.938 1 98.75 230 TYR B CA 1
ATOM 4475 C C . TYR B 1 230 ? -1.475 -5.734 -17.562 1 98.75 230 TYR B C 1
ATOM 4477 O O . TYR B 1 230 ? -1.999 -5.375 -16.516 1 98.75 230 TYR B O 1
ATOM 4485 N N . LEU B 1 231 ? -0.958 -4.875 -18.438 1 98.75 231 LEU B N 1
ATOM 4486 C CA . LEU B 1 231 ? -0.884 -3.441 -18.172 1 98.75 231 LEU B CA 1
ATOM 4487 C C . LEU B 1 231 ? -2.279 -2.842 -18.031 1 98.75 231 LEU B C 1
ATOM 4489 O O . LEU B 1 231 ? -2.525 -2.029 -17.141 1 98.75 231 LEU B O 1
ATOM 4493 N N . VAL B 1 232 ? -3.164 -3.248 -18.906 1 98.62 232 VAL B N 1
ATOM 4494 C CA . VAL B 1 232 ? -4.531 -2.746 -18.844 1 98.62 232 VAL B CA 1
ATOM 4495 C C . VAL B 1 232 ? -5.203 -3.211 -17.562 1 98.62 232 VAL B C 1
ATOM 4497 O O . VAL B 1 232 ? -5.863 -2.424 -16.875 1 98.62 232 VAL B O 1
ATOM 4500 N N . ALA B 1 233 ? -5.059 -4.484 -17.203 1 98.44 233 ALA B N 1
ATOM 4501 C CA . ALA B 1 233 ? -5.633 -5.023 -15.969 1 98.44 233 ALA B CA 1
ATOM 4502 C C . ALA B 1 233 ? -5.094 -4.289 -14.75 1 98.44 233 ALA B C 1
ATOM 4504 O O . ALA B 1 233 ? -5.859 -3.896 -13.867 1 98.44 233 ALA B O 1
ATOM 4505 N N . TYR B 1 234 ? -3.799 -4.066 -14.688 1 98.06 234 TYR B N 1
ATOM 4506 C CA . TYR B 1 234 ? -3.137 -3.379 -13.586 1 98.06 234 TYR B CA 1
ATOM 4507 C C . TYR B 1 234 ? -3.652 -1.953 -13.445 1 98.06 234 TYR B C 1
ATOM 4509 O O . TYR B 1 234 ? -3.988 -1.516 -12.344 1 98.06 234 TYR B O 1
ATOM 4517 N N . ARG B 1 235 ? -3.725 -1.292 -14.562 1 97.12 235 ARG B N 1
ATOM 4518 C CA . ARG B 1 235 ? -4.078 0.123 -14.602 1 97.12 235 ARG B CA 1
ATOM 4519 C C . ARG B 1 235 ? -5.492 0.351 -14.086 1 97.12 235 ARG B C 1
ATOM 4521 O O . ARG B 1 235 ? -5.777 1.382 -13.477 1 97.12 235 ARG B O 1
ATOM 4528 N N . GLN B 1 236 ? -6.309 -0.589 -14.203 1 94.44 236 GLN B N 1
ATOM 4529 C CA . GLN B 1 236 ? -7.727 -0.384 -13.922 1 94.44 236 GLN B CA 1
ATOM 4530 C C . GLN B 1 236 ? -8.086 -0.875 -12.523 1 94.44 236 GLN B C 1
ATOM 4532 O O . GLN B 1 236 ? -9.242 -0.782 -12.109 1 94.44 236 GLN B O 1
ATOM 4537 N N . LEU B 1 237 ? -7.113 -1.368 -11.797 1 95.44 237 LEU B N 1
ATOM 4538 C CA . LEU B 1 237 ? -7.383 -1.854 -10.453 1 95.44 237 LEU B CA 1
ATOM 4539 C C . LEU B 1 237 ? -7.863 -0.72 -9.555 1 95.44 237 LEU B C 1
ATOM 4541 O O . LEU B 1 237 ? -7.223 0.33 -9.477 1 95.44 237 LEU B O 1
ATOM 4545 N N . LYS B 1 238 ? -8.93 -0.988 -8.852 1 93 238 LYS B N 1
ATOM 4546 C CA . LYS B 1 238 ? -9.562 0.033 -8.016 1 93 238 LYS B CA 1
ATOM 4547 C C . LYS B 1 238 ? -9.133 -0.11 -6.559 1 93 238 LYS B C 1
ATOM 4549 O O . LYS B 1 238 ? -9.484 0.723 -5.719 1 93 238 LYS B O 1
ATOM 4554 N N . ALA B 1 239 ? -8.477 -1.153 -6.207 1 94.81 239 ALA B N 1
ATOM 4555 C CA . ALA B 1 239 ? -7.91 -1.401 -4.883 1 94.81 239 ALA B CA 1
ATOM 4556 C C . ALA B 1 239 ? -6.387 -1.479 -4.938 1 94.81 239 ALA B C 1
ATOM 4558 O O . ALA B 1 239 ? -5.809 -1.704 -6.004 1 94.81 239 ALA B O 1
ATOM 4559 N N . PRO B 1 240 ? -5.742 -1.267 -3.854 1 96.06 240 PRO B N 1
ATOM 4560 C CA . PRO B 1 240 ? -4.285 -1.15 -3.881 1 96.06 240 PRO B CA 1
ATOM 4561 C C . PRO B 1 240 ? -3.586 -2.506 -3.988 1 96.06 240 PRO B C 1
ATOM 4563 O O . PRO B 1 240 ? -4.051 -3.49 -3.41 1 96.06 240 PRO B O 1
ATOM 4566 N N . LEU B 1 241 ? -2.535 -2.572 -4.711 1 96.38 241 LEU B N 1
ATOM 4567 C CA . LEU B 1 241 ? -1.566 -3.664 -4.703 1 96.38 241 LEU B CA 1
ATOM 4568 C C . LEU B 1 241 ? -0.345 -3.299 -3.865 1 96.38 241 LEU B C 1
ATOM 4570 O O . LEU B 1 241 ? 0.494 -2.506 -4.297 1 96.38 241 LEU B O 1
ATOM 4574 N N . ILE B 1 242 ? -0.263 -3.951 -2.672 1 95.81 242 ILE B N 1
ATOM 4575 C CA . ILE B 1 242 ? 0.667 -3.34 -1.729 1 95.81 242 ILE B CA 1
ATOM 4576 C C . ILE B 1 242 ? 1.538 -4.418 -1.09 1 95.81 242 ILE B C 1
ATOM 4578 O O . ILE B 1 242 ? 2.205 -4.172 -0.083 1 95.81 242 ILE B O 1
ATOM 4582 N N . MET B 1 243 ? 1.517 -5.609 -1.555 1 96.12 243 MET B N 1
ATOM 4583 C CA . MET B 1 243 ? 2.289 -6.672 -0.92 1 96.12 243 MET B CA 1
ATOM 4584 C C . MET B 1 243 ? 3.248 -7.316 -1.916 1 96.12 243 MET B C 1
ATOM 4586 O O . MET B 1 243 ? 3.352 -8.547 -1.979 1 96.12 243 MET B O 1
ATOM 4590 N N . GLY B 1 244 ? 3.9 -6.484 -2.773 1 95.25 244 GLY B N 1
ATOM 4591 C CA . GLY B 1 244 ? 5.004 -6.938 -3.604 1 95.25 244 GLY B CA 1
ATOM 4592 C C . GLY B 1 244 ? 4.621 -7.121 -5.059 1 95.25 244 GLY B C 1
ATOM 4593 O O . GLY B 1 244 ? 5.488 -7.281 -5.922 1 95.25 244 GLY B O 1
ATOM 4594 N N . GLU B 1 245 ? 3.35 -7.004 -5.387 1 97.12 245 GLU B N 1
ATOM 4595 C CA . GLU B 1 245 ? 2.877 -7.277 -6.742 1 97.12 245 GLU B CA 1
ATOM 4596 C C . GLU B 1 245 ? 3.473 -6.289 -7.742 1 97.12 245 GLU B C 1
ATOM 4598 O O . GLU B 1 245 ? 3.748 -6.648 -8.891 1 97.12 245 GLU B O 1
ATOM 4603 N N . ALA B 1 246 ? 3.674 -5.043 -7.27 1 96.88 246 ALA B N 1
ATOM 4604 C CA . ALA B 1 246 ? 4.27 -4.047 -8.156 1 96.88 246 ALA B CA 1
ATOM 4605 C C . ALA B 1 246 ? 5.695 -4.438 -8.539 1 96.88 246 ALA B C 1
ATOM 4607 O O . ALA B 1 246 ? 6.117 -4.238 -9.68 1 96.88 246 ALA B O 1
ATOM 4608 N N . ASP B 1 247 ? 6.438 -4.996 -7.605 1 96.69 247 ASP B N 1
ATOM 4609 C CA . ASP B 1 247 ? 7.797 -5.445 -7.875 1 96.69 247 ASP B CA 1
ATOM 4610 C C . ASP B 1 247 ? 7.809 -6.598 -8.883 1 96.69 247 ASP B C 1
ATOM 4612 O O . ASP B 1 247 ? 8.633 -6.617 -9.805 1 96.69 247 ASP B O 1
ATOM 4616 N N . GLU B 1 248 ? 6.91 -7.512 -8.664 1 97.5 248 GLU B N 1
ATOM 4617 C CA . GLU B 1 248 ? 6.801 -8.633 -9.586 1 97.5 248 GLU B CA 1
ATOM 4618 C C . GLU B 1 248 ? 6.41 -8.164 -10.984 1 97.5 248 GLU B C 1
ATOM 4620 O O . GLU B 1 248 ? 6.938 -8.664 -11.984 1 97.5 248 GLU B O 1
ATOM 4625 N N . GLY B 1 249 ? 5.496 -7.219 -11.023 1 98.44 249 GLY B N 1
ATOM 4626 C CA . GLY B 1 249 ? 5.121 -6.621 -12.297 1 98.44 249 GLY B CA 1
ATOM 4627 C C . GLY B 1 249 ? 6.277 -5.926 -12.992 1 98.44 249 GLY B C 1
ATOM 4628 O O . GLY B 1 249 ? 6.453 -6.062 -14.203 1 98.44 249 GLY B O 1
ATOM 4629 N N . ALA B 1 250 ? 7.062 -5.215 -12.211 1 98.62 250 ALA B N 1
ATOM 4630 C CA . ALA B 1 250 ? 8.227 -4.531 -12.766 1 98.62 250 ALA B CA 1
ATOM 4631 C C . ALA B 1 250 ? 9.227 -5.527 -13.344 1 98.62 250 ALA B C 1
ATOM 4633 O O . ALA B 1 250 ? 9.75 -5.324 -14.445 1 98.62 250 ALA B O 1
ATOM 4634 N N . ASP B 1 251 ? 9.477 -6.578 -12.617 1 98.12 251 ASP B N 1
ATOM 4635 C CA . ASP B 1 251 ? 10.398 -7.609 -13.094 1 98.12 251 ASP B CA 1
ATOM 4636 C C . ASP B 1 251 ? 9.938 -8.188 -14.422 1 98.12 251 ASP B C 1
ATOM 4638 O O . ASP B 1 251 ? 10.727 -8.336 -15.359 1 98.12 251 ASP B O 1
ATOM 4642 N N . PHE B 1 252 ? 8.703 -8.484 -14.492 1 98.62 252 PHE B N 1
ATOM 4643 C CA . PHE B 1 252 ? 8.117 -9.023 -15.703 1 98.62 252 PHE B CA 1
ATOM 4644 C C . PHE B 1 252 ? 8.273 -8.055 -16.875 1 98.62 252 PHE B C 1
ATOM 4646 O O . PHE B 1 252 ? 8.734 -8.438 -17.953 1 98.62 252 PHE B O 1
ATOM 4653 N N . LEU B 1 253 ? 7.93 -6.793 -16.641 1 98.81 253 LEU B N 1
ATOM 4654 C CA . LEU B 1 253 ? 7.965 -5.785 -17.688 1 98.81 253 LEU B CA 1
ATOM 4655 C C . LEU B 1 253 ? 9.398 -5.523 -18.141 1 98.81 253 LEU B C 1
ATOM 4657 O O . LEU B 1 253 ? 9.648 -5.379 -19.344 1 98.81 253 LEU B O 1
ATOM 4661 N N . ILE B 1 254 ? 10.312 -5.492 -17.234 1 98.75 254 ILE B N 1
ATOM 4662 C CA . ILE B 1 254 ? 11.711 -5.273 -17.562 1 98.75 254 ILE B CA 1
ATOM 4663 C C . ILE B 1 254 ? 12.227 -6.43 -18.422 1 98.75 254 ILE B C 1
ATOM 4665 O O . ILE B 1 254 ? 12.898 -6.215 -19.438 1 98.75 254 ILE B O 1
ATOM 4669 N N . GLU B 1 255 ? 11.867 -7.617 -17.953 1 98.12 255 GLU B N 1
ATOM 4670 C CA . GLU B 1 255 ? 12.258 -8.781 -18.734 1 98.12 255 GLU B CA 1
ATOM 4671 C C . GLU B 1 255 ? 11.727 -8.695 -20.172 1 98.12 255 GLU B C 1
ATOM 4673 O O . GLU B 1 255 ? 12.461 -8.953 -21.125 1 98.12 255 GLU B O 1
ATOM 4678 N N . MET B 1 256 ? 10.5 -8.32 -20.328 1 98.12 256 MET B N 1
ATOM 4679 C CA . MET B 1 256 ? 9.883 -8.172 -21.641 1 98.12 256 MET B CA 1
ATOM 4680 C C . MET B 1 256 ? 10.594 -7.102 -22.453 1 98.12 256 MET B C 1
ATOM 4682 O O . MET B 1 256 ? 11.008 -7.348 -23.594 1 98.12 256 MET B O 1
ATOM 4686 N N . MET B 1 257 ? 10.805 -5.969 -21.875 1 98.25 257 MET B N 1
ATOM 4687 C CA . MET B 1 257 ? 11.359 -4.82 -22.578 1 98.25 257 MET B CA 1
ATOM 4688 C C . MET B 1 257 ? 12.789 -5.094 -23.047 1 98.25 257 MET B C 1
ATOM 4690 O O . MET B 1 257 ? 13.227 -4.57 -24.062 1 98.25 257 MET B O 1
ATOM 4694 N N . ASN B 1 258 ? 13.461 -5.941 -22.328 1 97.56 258 ASN B N 1
ATOM 4695 C CA . ASN B 1 258 ? 14.844 -6.238 -22.656 1 97.56 258 ASN B CA 1
ATOM 4696 C C . ASN B 1 258 ? 14.953 -7.355 -23.688 1 97.56 258 ASN B C 1
ATOM 4698 O O . ASN B 1 258 ? 16.016 -7.574 -24.266 1 97.56 258 ASN B O 1
ATOM 4702 N N . GLN B 1 259 ? 13.875 -8.008 -23.984 1 96 259 GLN B N 1
ATOM 4703 C CA . GLN B 1 259 ? 13.875 -9.109 -24.953 1 96 259 GLN B CA 1
ATOM 4704 C C . GLN B 1 259 ? 13.867 -8.594 -26.391 1 96 259 GLN B C 1
ATOM 4706 O O . GLN B 1 259 ? 14.492 -9.18 -27.266 1 96 259 GLN B O 1
ATOM 4711 N N . HIS B 1 260 ? 13.172 -7.531 -26.609 1 95.81 260 HIS B N 1
ATOM 4712 C CA . HIS B 1 260 ? 13.023 -7.027 -27.969 1 95.81 260 HIS B CA 1
ATOM 4713 C C . HIS B 1 260 ? 12.57 -5.57 -27.969 1 95.81 260 HIS B C 1
ATOM 4715 O O . HIS B 1 260 ? 11.75 -5.168 -27.156 1 95.81 260 HIS B O 1
ATOM 4721 N N . PRO B 1 261 ? 12.992 -4.789 -28.906 1 96.5 261 PRO B N 1
ATOM 4722 C CA . PRO B 1 261 ? 12.648 -3.365 -28.953 1 96.5 261 PRO B CA 1
ATOM 4723 C C . PRO B 1 261 ? 11.156 -3.121 -29.109 1 96.5 261 PRO B C 1
ATOM 4725 O O . PRO B 1 261 ? 10.641 -2.1 -28.656 1 96.5 261 PRO B O 1
ATOM 4728 N N . VAL B 1 262 ? 10.5 -4.051 -29.766 1 97 262 VAL B N 1
ATOM 4729 C CA . VAL B 1 262 ? 9.07 -3.871 -30 1 97 262 VAL B CA 1
ATOM 4730 C C . VAL B 1 262 ? 8.328 -3.832 -28.672 1 97 262 VAL B C 1
ATOM 4732 O O . VAL B 1 262 ? 7.367 -3.07 -28.5 1 97 262 VAL B O 1
ATOM 4735 N N . TYR B 1 263 ? 8.711 -4.605 -27.719 1 97.94 263 TYR B N 1
ATOM 4736 C CA . TYR B 1 263 ? 8.07 -4.621 -26.406 1 97.94 263 TYR B CA 1
ATOM 4737 C C . TYR B 1 263 ? 8.344 -3.33 -25.641 1 97.94 263 TYR B C 1
ATOM 4739 O O . TYR B 1 263 ? 7.461 -2.791 -24.969 1 97.94 263 TYR B O 1
ATOM 4747 N N . ARG B 1 264 ? 9.555 -2.85 -25.766 1 97.62 264 ARG B N 1
ATOM 4748 C CA . ARG B 1 264 ? 9.93 -1.578 -25.156 1 97.62 264 ARG B CA 1
ATOM 4749 C C . ARG B 1 264 ? 9.117 -0.428 -25.75 1 97.62 264 ARG B C 1
ATOM 4751 O O . ARG B 1 264 ? 8.617 0.425 -25.016 1 97.62 264 ARG B O 1
ATOM 4758 N N . ARG B 1 265 ? 9.016 -0.425 -27.031 1 97.31 265 ARG B N 1
ATOM 4759 C CA . ARG B 1 265 ? 8.242 0.604 -27.719 1 97.31 265 ARG B CA 1
ATOM 4760 C C . ARG B 1 265 ? 6.781 0.566 -27.281 1 97.31 265 ARG B C 1
ATOM 4762 O O . ARG B 1 265 ? 6.16 1.612 -27.078 1 97.31 265 ARG B O 1
ATOM 4769 N N . TYR B 1 266 ? 6.266 -0.643 -27.188 1 98.19 266 TYR B N 1
ATOM 4770 C CA . TYR B 1 266 ? 4.875 -0.75 -26.75 1 98.19 266 TYR B CA 1
ATOM 4771 C C . TYR B 1 266 ? 4.688 -0.171 -25.359 1 98.19 266 TYR B C 1
ATOM 4773 O O . TYR B 1 266 ? 3.746 0.589 -25.109 1 98.19 266 TYR B O 1
ATOM 4781 N N . PHE B 1 267 ? 5.531 -0.564 -24.469 1 98.56 267 PHE B N 1
ATOM 4782 C CA . PHE B 1 267 ? 5.441 -0.052 -23.094 1 98.56 267 PHE B CA 1
ATOM 4783 C C . PHE B 1 267 ? 5.535 1.469 -23.094 1 98.56 267 PHE B C 1
ATOM 4785 O O . PHE B 1 267 ? 4.801 2.135 -22.359 1 98.56 267 PHE B O 1
ATOM 4792 N N . MET B 1 268 ? 6.395 2.018 -23.906 1 97.12 268 MET B N 1
ATOM 4793 C CA . MET B 1 268 ? 6.586 3.465 -23.969 1 97.12 268 MET B CA 1
ATOM 4794 C C . MET B 1 268 ? 5.297 4.164 -24.391 1 97.12 268 MET B C 1
ATOM 4796 O O . MET B 1 268 ? 4.914 5.176 -23.797 1 97.12 268 MET B O 1
ATOM 4800 N N . VAL B 1 269 ? 4.711 3.609 -25.359 1 97.19 269 VAL B N 1
ATOM 4801 C CA . VAL B 1 269 ? 3.457 4.172 -25.844 1 97.19 269 VAL B CA 1
ATOM 4802 C C . VAL B 1 269 ? 2.389 4.066 -24.75 1 97.19 269 VAL B C 1
ATOM 4804 O O . VAL B 1 269 ? 1.673 5.035 -24.484 1 97.19 269 VAL B O 1
ATOM 4807 N N . PHE B 1 270 ? 2.277 2.922 -24.141 1 98.19 270 PHE B N 1
ATOM 4808 C CA . PHE B 1 270 ? 1.314 2.707 -23.078 1 98.19 270 PHE B CA 1
ATOM 4809 C C . PHE B 1 270 ? 1.556 3.682 -21.922 1 98.19 270 PHE B C 1
ATOM 4811 O O . PHE B 1 270 ? 0.612 4.277 -21.406 1 98.19 270 PHE B O 1
ATOM 4818 N N . LEU B 1 271 ? 2.807 3.822 -21.547 1 97.75 271 LEU B N 1
ATOM 4819 C CA . LEU B 1 271 ? 3.197 4.695 -20.438 1 97.75 271 LEU B CA 1
ATOM 4820 C C . LEU B 1 271 ? 2.828 6.145 -20.734 1 97.75 271 LEU B C 1
ATOM 4822 O O . LEU B 1 271 ? 2.311 6.848 -19.875 1 97.75 271 LEU B O 1
ATOM 4826 N N . ARG B 1 272 ? 3.1 6.602 -21.922 1 95.56 272 ARG B N 1
ATOM 4827 C CA . ARG B 1 272 ? 2.76 7.961 -22.328 1 95.56 272 ARG B CA 1
ATOM 4828 C C . ARG B 1 272 ? 1.265 8.219 -22.188 1 95.56 272 ARG B C 1
ATOM 4830 O O . ARG B 1 272 ? 0.857 9.258 -21.656 1 95.56 272 ARG B O 1
ATOM 4837 N N . ASP B 1 273 ? 0.498 7.277 -22.641 1 95.94 273 ASP B N 1
ATOM 4838 C CA . ASP B 1 273 ? -0.953 7.402 -22.547 1 95.94 273 ASP B CA 1
ATOM 4839 C C . ASP B 1 273 ? -1.403 7.395 -21.078 1 95.94 273 ASP B C 1
ATOM 4841 O O . ASP B 1 273 ? -2.285 8.164 -20.703 1 95.94 273 ASP B O 1
ATOM 4845 N N . TRP B 1 274 ? -0.816 6.496 -20.359 1 96.56 274 TRP B N 1
ATOM 4846 C CA . TRP B 1 274 ? -1.136 6.391 -18.938 1 96.56 274 TRP B CA 1
ATOM 4847 C C . TRP B 1 274 ? -0.836 7.699 -18.219 1 96.56 274 TRP B C 1
ATOM 4849 O O . TRP B 1 274 ? -1.676 8.211 -17.469 1 96.56 274 TRP B O 1
ATOM 4859 N N . GLN B 1 275 ? 0.294 8.289 -18.469 1 95.69 275 GLN B N 1
ATOM 4860 C CA . GLN B 1 275 ? 0.714 9.555 -17.875 1 95.69 275 GLN B CA 1
ATOM 4861 C C . GLN B 1 275 ? -0.214 10.695 -18.297 1 95.69 275 GLN B C 1
ATOM 4863 O O . GLN B 1 275 ? -0.603 11.516 -17.469 1 95.69 275 GLN B O 1
ATOM 4868 N N . ARG B 1 276 ? -0.541 10.734 -19.484 1 94 276 ARG B N 1
ATOM 4869 C CA . ARG B 1 276 ? -1.456 11.75 -20 1 94 276 ARG B CA 1
ATOM 4870 C C . ARG B 1 276 ? -2.797 11.688 -19.266 1 94 276 ARG B C 1
ATOM 4872 O O . ARG B 1 276 ? -3.322 12.719 -18.844 1 94 276 ARG B O 1
ATOM 4879 N N . ASP B 1 277 ? -3.287 10.5 -19.078 1 93.69 277 ASP B N 1
ATOM 4880 C CA . ASP B 1 277 ? -4.574 10.312 -18.422 1 93.69 277 ASP B CA 1
ATOM 4881 C C . ASP B 1 277 ? -4.516 10.758 -16.969 1 93.69 277 ASP B C 1
ATOM 4883 O O . ASP B 1 277 ? -5.461 11.352 -16.453 1 93.69 277 ASP B O 1
ATOM 4887 N N . LEU B 1 278 ? -3.451 10.445 -16.312 1 93.19 278 LEU B N 1
ATOM 4888 C CA . LEU B 1 278 ? -3.289 10.797 -14.906 1 93.19 278 LEU B CA 1
ATOM 4889 C C . LEU B 1 278 ? -3.158 12.305 -14.734 1 93.19 278 LEU B C 1
ATOM 4891 O O . LEU B 1 278 ? -3.547 12.852 -13.703 1 93.19 278 LEU B O 1
ATOM 4895 N N . GLN B 1 279 ? -2.65 13.016 -15.68 1 90.44 279 GLN B N 1
ATOM 4896 C CA . GLN B 1 279 ? -2.441 14.453 -15.625 1 90.44 279 GLN B CA 1
ATOM 4897 C C . GLN B 1 279 ? -3.742 15.211 -15.883 1 90.44 279 GLN B C 1
ATOM 4899 O O . GLN B 1 279 ? -3.896 16.359 -15.461 1 90.44 279 GLN B O 1
ATOM 4904 N N . GLN B 1 280 ? -4.633 14.648 -16.578 1 89 280 GLN B N 1
ATOM 4905 C CA . GLN B 1 280 ? -5.836 15.336 -17.031 1 89 280 GLN B CA 1
ATOM 4906 C C . GLN B 1 280 ? -6.809 15.562 -15.883 1 89 280 GLN B C 1
ATOM 4908 O O . GLN B 1 280 ? -7.527 16.562 -15.852 1 89 280 GLN B O 1
ATOM 4913 N N . GLU B 1 281 ? -6.914 14.633 -14.969 1 84.94 281 GLU B N 1
ATOM 4914 C CA . GLU B 1 281 ? -7.895 14.805 -13.906 1 84.94 281 GLU B CA 1
ATOM 4915 C C . GLU B 1 281 ? -7.352 14.32 -12.562 1 84.94 281 GLU B C 1
ATOM 4917 O O . GLU B 1 281 ? -6.738 13.258 -12.484 1 84.94 281 GLU B O 1
ATOM 4922 N N . ARG B 1 282 ? -7.656 15.188 -11.547 1 86.75 282 ARG B N 1
ATOM 4923 C CA . ARG B 1 282 ? -7.359 14.773 -10.18 1 86.75 282 ARG B CA 1
ATOM 4924 C C . ARG B 1 282 ? -8.438 13.844 -9.648 1 86.75 282 ARG B C 1
ATOM 4926 O O . ARG B 1 282 ? -9.633 14.117 -9.781 1 86.75 282 ARG B O 1
ATOM 4933 N N . PRO B 1 283 ? -7.98 12.766 -9.055 1 92.81 283 PRO B N 1
ATOM 4934 C CA . PRO B 1 283 ? -8.984 11.828 -8.539 1 92.81 283 PRO B CA 1
ATOM 4935 C C . PRO B 1 283 ? -9.891 12.461 -7.48 1 92.81 283 PRO B C 1
ATOM 4937 O O . PRO B 1 283 ? -9.445 13.312 -6.711 1 92.81 283 PRO B O 1
ATOM 4940 N N . GLN B 1 284 ? -11.109 12.008 -7.465 1 91 284 GLN B N 1
ATOM 4941 C CA . GLN B 1 284 ? -12.086 12.531 -6.512 1 91 284 GLN B CA 1
ATOM 4942 C C . GLN B 1 284 ? -12.633 11.422 -5.617 1 91 284 GLN B C 1
ATOM 4944 O O . GLN B 1 284 ? -13.617 11.625 -4.902 1 91 284 GLN B O 1
ATOM 4949 N N . SER B 1 285 ? -12.086 10.258 -5.754 1 95.44 285 SER B N 1
ATOM 4950 C CA . SER B 1 285 ? -12.531 9.109 -4.973 1 95.44 285 SER B CA 1
ATOM 4951 C C . SER B 1 285 ? -11.352 8.305 -4.449 1 95.44 285 SER B C 1
ATOM 4953 O O . SER B 1 285 ? -10.227 8.438 -4.949 1 95.44 285 SER B O 1
ATOM 4955 N N . GLU B 1 286 ? -11.68 7.547 -3.434 1 95.56 286 GLU B N 1
ATOM 4956 C CA . GLU B 1 286 ? -10.664 6.645 -2.889 1 95.56 286 GLU B CA 1
ATOM 4957 C C . GLU B 1 286 ? -10.133 5.699 -3.963 1 95.56 286 GLU B C 1
ATOM 4959 O O . GLU B 1 286 ? -8.922 5.477 -4.059 1 95.56 286 GLU B O 1
ATOM 4964 N N . GLN B 1 287 ? -11 5.16 -4.797 1 95.81 287 GLN B N 1
ATOM 4965 C CA . GLN B 1 287 ? -10.617 4.27 -5.887 1 95.81 287 GLN B CA 1
ATOM 4966 C C . GLN B 1 287 ? -9.672 4.965 -6.859 1 95.81 287 GLN B C 1
ATOM 4968 O O . GLN B 1 287 ? -8.672 4.387 -7.285 1 95.81 287 GLN B O 1
ATOM 4973 N N . GLY B 1 288 ? -10.031 6.184 -7.156 1 96.19 288 GLY B N 1
ATOM 4974 C CA . GLY B 1 288 ? -9.172 6.949 -8.047 1 96.19 288 GLY B CA 1
ATOM 4975 C C . GLY B 1 288 ? -7.773 7.148 -7.504 1 96.19 288 GLY B C 1
ATOM 4976 O O . GLY B 1 288 ? -6.793 7.02 -8.234 1 96.19 288 GLY B O 1
ATOM 4977 N N . TRP B 1 289 ? -7.684 7.406 -6.238 1 96.69 289 TRP B N 1
ATOM 4978 C CA . TRP B 1 289 ? -6.371 7.613 -5.629 1 96.69 289 TRP B CA 1
ATOM 4979 C C . TRP B 1 289 ? -5.598 6.301 -5.547 1 96.69 289 TRP B C 1
ATOM 4981 O O . TRP B 1 289 ? -4.371 6.289 -5.672 1 96.69 289 TRP B O 1
ATOM 4991 N N . HIS B 1 290 ? -6.289 5.184 -5.391 1 96.56 290 HIS B N 1
ATOM 4992 C CA . HIS B 1 290 ? -5.602 3.896 -5.434 1 96.56 290 HIS B CA 1
ATOM 4993 C C . HIS B 1 290 ? -4.984 3.648 -6.805 1 96.56 290 HIS B C 1
ATOM 4995 O O . HIS B 1 290 ? -3.889 3.094 -6.906 1 96.56 290 HIS B O 1
ATOM 5001 N N . GLN B 1 291 ? -5.652 4.105 -7.852 1 96.62 291 GLN B N 1
ATOM 5002 C CA . GLN B 1 291 ? -5.094 3.951 -9.188 1 96.62 291 GLN B CA 1
ATOM 5003 C C . GLN B 1 291 ? -3.82 4.777 -9.352 1 96.62 291 GLN B C 1
ATOM 5005 O O . GLN B 1 291 ? -2.844 4.312 -9.938 1 96.62 291 GLN B O 1
ATOM 5010 N N . VAL B 1 292 ? -3.836 5.934 -8.797 1 96.94 292 VAL B N 1
ATOM 5011 C CA . VAL B 1 292 ? -2.67 6.809 -8.859 1 96.94 292 VAL B CA 1
ATOM 5012 C C . VAL B 1 292 ? -1.507 6.184 -8.094 1 96.94 292 VAL B C 1
ATOM 5014 O O . VAL B 1 292 ? -0.384 6.121 -8.602 1 96.94 292 VAL B O 1
ATOM 5017 N N . PHE B 1 293 ? -1.789 5.676 -6.965 1 96.94 293 PHE B N 1
ATOM 5018 C CA . PHE B 1 293 ? -0.706 5.152 -6.141 1 96.94 293 PHE B CA 1
ATOM 5019 C C . PHE B 1 293 ? -0.247 3.789 -6.652 1 96.94 293 PHE B C 1
ATOM 5021 O O . PHE B 1 293 ? 0.927 3.436 -6.52 1 96.94 293 PHE B O 1
ATOM 5028 N N . ASN B 1 294 ? -1.141 2.975 -7.234 1 97.5 294 ASN B N 1
ATOM 5029 C CA . ASN B 1 294 ? -0.696 1.774 -7.934 1 97.5 294 ASN B CA 1
ATOM 5030 C C . ASN B 1 294 ? 0.285 2.109 -9.055 1 97.5 294 ASN B C 1
ATOM 5032 O O . ASN B 1 294 ? 1.304 1.437 -9.211 1 97.5 294 ASN B O 1
ATOM 5036 N N . TYR B 1 295 ? -0.096 3.17 -9.82 1 97.31 295 TYR B N 1
ATOM 5037 C CA . TYR B 1 295 ? 0.804 3.645 -10.867 1 97.31 295 TYR B CA 1
ATOM 5038 C C . TYR B 1 295 ? 2.162 4.02 -10.289 1 97.31 295 TYR B C 1
ATOM 5040 O O . TYR B 1 295 ? 3.201 3.58 -10.789 1 97.31 295 TYR B O 1
ATOM 5048 N N . ARG B 1 296 ? 2.189 4.777 -9.242 1 96.44 296 ARG B N 1
ATOM 5049 C CA . ARG B 1 296 ? 3.426 5.258 -8.633 1 96.44 296 ARG B CA 1
ATOM 5050 C C . ARG B 1 296 ? 4.273 4.094 -8.133 1 96.44 296 ARG B C 1
ATOM 5052 O O . ARG B 1 296 ? 5.492 4.086 -8.312 1 96.44 296 ARG B O 1
ATOM 5059 N N . ARG B 1 297 ? 3.65 3.139 -7.555 1 97 297 ARG B N 1
ATOM 5060 C CA . ARG B 1 297 ? 4.379 1.995 -7.016 1 97 297 ARG B CA 1
ATOM 5061 C C . ARG B 1 297 ? 5.043 1.192 -8.133 1 97 297 ARG B C 1
ATOM 5063 O O . ARG B 1 297 ? 6.184 0.749 -7.988 1 97 297 ARG B O 1
ATOM 5070 N N . L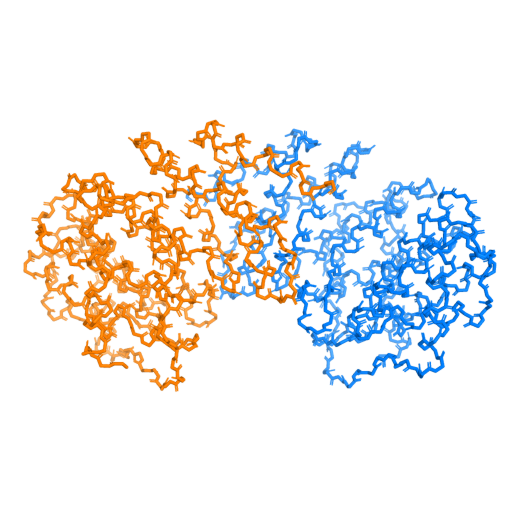EU B 1 298 ? 4.344 1.005 -9.203 1 98.19 298 LEU B N 1
ATOM 5071 C CA . LEU B 1 298 ? 4.922 0.277 -10.328 1 98.19 298 LEU B CA 1
ATOM 5072 C C . LEU B 1 298 ? 6.098 1.046 -10.922 1 98.19 298 LEU B C 1
ATOM 5074 O O . LEU B 1 298 ? 7.141 0.461 -11.219 1 98.19 298 LEU B O 1
ATOM 5078 N N . MET B 1 299 ? 5.957 2.393 -11.109 1 97.81 299 MET B N 1
ATOM 5079 C CA . MET B 1 299 ? 7.027 3.211 -11.664 1 97.81 299 MET B CA 1
ATOM 5080 C C . MET B 1 299 ? 8.25 3.207 -10.75 1 97.81 299 MET B C 1
ATOM 5082 O O . MET B 1 299 ? 9.383 3.113 -11.227 1 97.81 299 MET B O 1
ATOM 5086 N N . GLN B 1 300 ? 7.988 3.27 -9.516 1 96.25 300 GLN B N 1
ATOM 5087 C CA . GLN B 1 300 ? 9.086 3.23 -8.555 1 96.25 300 GLN B CA 1
ATOM 5088 C C . GLN B 1 300 ? 9.828 1.897 -8.625 1 96.25 300 GLN B C 1
ATOM 5090 O O . GLN B 1 300 ? 11.055 1.863 -8.594 1 96.25 300 GLN B O 1
ATOM 5095 N N . ALA B 1 301 ? 9.047 0.805 -8.688 1 97.38 301 ALA B N 1
ATOM 5096 C CA . ALA B 1 301 ? 9.648 -0.521 -8.797 1 97.38 301 ALA B CA 1
ATOM 5097 C C . ALA B 1 301 ? 10.492 -0.637 -10.055 1 97.38 301 ALA B C 1
ATOM 5099 O O . ALA B 1 301 ? 11.586 -1.214 -10.023 1 97.38 301 ALA B O 1
ATOM 5100 N N . LEU B 1 302 ? 10.031 -0.075 -11.125 1 98.31 302 LEU B N 1
ATOM 5101 C CA . LEU B 1 302 ? 10.789 -0.072 -12.367 1 98.31 302 LEU B CA 1
ATOM 5102 C C . LEU B 1 302 ? 12.094 0.695 -12.211 1 98.31 302 LEU B C 1
ATOM 5104 O O . LEU B 1 302 ? 13.164 0.195 -12.578 1 98.31 302 LEU B O 1
ATOM 5108 N N . LEU B 1 303 ? 12.039 1.812 -11.578 1 96.69 303 LEU B N 1
ATOM 5109 C CA . LEU B 1 303 ? 13.188 2.711 -11.477 1 96.69 303 LEU B CA 1
ATOM 5110 C C . LEU B 1 303 ? 14.242 2.133 -10.539 1 96.69 303 LEU B C 1
ATOM 5112 O O . LEU B 1 303 ? 15.406 2.549 -10.578 1 96.69 303 LEU B O 1
ATOM 5116 N N . MET B 1 304 ? 13.867 1.176 -9.742 1 94.5 304 MET B N 1
ATOM 5117 C CA . MET B 1 304 ? 14.781 0.589 -8.773 1 94.5 304 MET B CA 1
ATOM 5118 C C . MET B 1 304 ? 15.648 -0.488 -9.414 1 94.5 304 MET B C 1
ATOM 5120 O O . MET B 1 304 ? 16.625 -0.945 -8.82 1 94.5 304 MET B O 1
ATOM 5124 N N . SER B 1 305 ? 15.242 -0.858 -10.602 1 95.19 305 SER B N 1
ATOM 5125 C CA . SER B 1 305 ? 15.992 -1.925 -11.258 1 95.19 305 SER B CA 1
ATOM 5126 C C . SER B 1 305 ? 17.125 -1.362 -12.109 1 95.19 305 SER B C 1
ATOM 5128 O O . SER B 1 305 ? 16.922 -0.424 -12.883 1 95.19 305 SER B O 1
ATOM 5130 N N . ALA B 1 306 ? 18.312 -1.944 -11.977 1 93 306 ALA B N 1
ATOM 5131 C CA . ALA B 1 306 ? 19.453 -1.547 -12.789 1 93 306 ALA B CA 1
ATOM 5132 C C . ALA B 1 306 ? 19.281 -1.991 -14.242 1 93 306 ALA B C 1
ATOM 5134 O O . ALA B 1 306 ? 19.984 -1.505 -15.133 1 93 306 ALA B O 1
ATOM 5135 N N . ASP B 1 307 ? 18.344 -2.891 -14.461 1 97.12 307 ASP B N 1
ATOM 5136 C CA . ASP B 1 307 ? 18.172 -3.463 -15.789 1 97.12 307 ASP B CA 1
ATOM 5137 C C . ASP B 1 307 ? 17.109 -2.703 -16.578 1 97.12 307 ASP B C 1
ATOM 5139 O O . ASP B 1 307 ? 16.812 -3.047 -17.734 1 97.12 307 ASP B O 1
ATOM 5143 N N . LEU B 1 308 ? 16.5 -1.688 -15.914 1 97.94 308 LEU B N 1
ATOM 5144 C CA . LEU B 1 308 ? 15.5 -0.891 -16.609 1 97.94 308 LEU B CA 1
ATOM 5145 C C . LEU B 1 308 ? 16.125 -0.126 -17.766 1 97.94 308 LEU B C 1
ATOM 5147 O O . LEU B 1 308 ? 17.109 0.594 -17.594 1 97.94 308 LEU B O 1
ATOM 5151 N N . PRO B 1 309 ? 15.602 -0.3 -19.031 1 97.56 309 PRO B N 1
ATOM 5152 C CA . PRO B 1 309 ? 16.141 0.488 -20.141 1 97.56 309 PRO B CA 1
ATOM 5153 C C . PRO B 1 309 ? 16.156 1.986 -19.844 1 97.56 309 PRO B C 1
ATOM 5155 O O . PRO B 1 309 ? 15.172 2.533 -19.344 1 97.56 309 PRO B O 1
ATOM 5158 N N . GLU B 1 310 ? 17.219 2.633 -20.219 1 96.06 310 GLU B N 1
ATOM 5159 C CA . GLU B 1 310 ? 17.438 4.035 -19.891 1 96.06 310 GLU B CA 1
ATOM 5160 C C . GLU B 1 310 ? 16.344 4.926 -20.453 1 96.06 310 GLU B C 1
ATOM 5162 O O . GLU B 1 310 ? 15.914 5.883 -19.812 1 96.06 310 GLU B O 1
ATOM 5167 N N . ILE B 1 311 ? 15.945 4.617 -21.594 1 95.81 311 ILE B N 1
ATOM 5168 C CA . ILE B 1 311 ? 14.945 5.438 -22.266 1 95.81 311 ILE B CA 1
ATOM 5169 C C . ILE B 1 311 ? 13.641 5.422 -21.484 1 95.81 311 ILE B C 1
ATOM 5171 O O . ILE B 1 311 ? 12.93 6.43 -21.406 1 95.81 311 ILE B O 1
ATOM 5175 N N . ILE B 1 312 ? 13.328 4.266 -20.875 1 97.62 312 ILE B N 1
ATOM 5176 C CA . ILE B 1 312 ? 12.117 4.133 -20.062 1 97.62 312 ILE B CA 1
ATOM 5177 C C . ILE B 1 312 ? 12.281 4.898 -18.766 1 97.62 312 ILE B C 1
ATOM 5179 O O . ILE B 1 312 ? 11.359 5.582 -18.312 1 97.62 312 ILE B O 1
ATOM 5183 N N . ALA B 1 313 ? 13.422 4.805 -18.156 1 96.94 313 ALA B N 1
ATOM 5184 C CA . ALA B 1 313 ? 13.711 5.543 -16.938 1 96.94 313 ALA B CA 1
ATOM 5185 C C . ALA B 1 313 ? 13.523 7.043 -17.141 1 96.94 313 ALA B C 1
ATOM 5187 O O . ALA B 1 313 ? 12.93 7.723 -16.297 1 96.94 313 ALA B O 1
ATOM 5188 N N . ARG B 1 314 ? 13.977 7.566 -18.234 1 95.69 314 ARG B N 1
ATOM 5189 C CA . ARG B 1 314 ? 13.859 8.984 -18.562 1 95.69 314 ARG B CA 1
ATOM 5190 C C . ARG B 1 314 ? 12.398 9.383 -18.734 1 95.69 314 ARG B C 1
ATOM 5192 O O . ARG B 1 314 ? 11.984 10.453 -18.266 1 95.69 314 ARG B O 1
ATOM 5199 N N . GLN B 1 315 ? 11.68 8.508 -19.344 1 95.62 315 GLN B N 1
ATOM 5200 C CA . GLN B 1 315 ? 10.266 8.812 -19.531 1 95.62 315 GLN B CA 1
ATOM 5201 C C . GLN B 1 315 ? 9.523 8.859 -18.203 1 95.62 315 GLN B C 1
ATOM 5203 O O . GLN B 1 315 ? 8.664 9.719 -18 1 95.62 315 GLN B O 1
ATOM 5208 N N . ILE B 1 316 ? 9.82 7.91 -17.312 1 96.25 316 ILE B N 1
ATOM 5209 C CA . ILE B 1 316 ? 9.164 7.855 -16.016 1 96.25 316 ILE B CA 1
ATOM 5210 C C . ILE B 1 316 ? 9.5 9.109 -15.211 1 96.25 316 ILE B C 1
ATOM 5212 O O . ILE B 1 316 ? 8.625 9.703 -14.578 1 96.25 316 ILE B O 1
ATOM 5216 N N . THR B 1 317 ? 10.75 9.617 -15.219 1 91.25 317 THR B N 1
ATOM 5217 C CA . THR B 1 317 ? 11.234 10.695 -14.367 1 91.25 317 THR B CA 1
ATOM 5218 C C . THR B 1 317 ? 10.875 12.055 -14.961 1 91.25 317 THR B C 1
ATOM 5220 O O . THR B 1 317 ? 10.781 13.047 -14.242 1 91.25 317 THR B O 1
ATOM 5223 N N . ASN B 1 318 ? 10.898 12.266 -16.266 1 79.56 318 ASN B N 1
ATOM 5224 C CA . ASN B 1 318 ? 10.523 13.523 -16.891 1 79.56 318 ASN B CA 1
ATOM 5225 C C . ASN B 1 318 ? 9.102 13.93 -16.531 1 79.56 318 ASN B C 1
ATOM 5227 O O . ASN B 1 318 ? 8.805 15.117 -16.391 1 79.56 318 ASN B O 1
ATOM 5231 N N . GLN B 1 319 ? 8.25 13.047 -16.328 1 60.66 319 GLN B N 1
ATOM 5232 C CA . GLN B 1 319 ? 6.867 13.359 -15.977 1 60.66 319 GLN B CA 1
ATOM 5233 C C . GLN B 1 319 ? 6.738 13.664 -14.484 1 60.66 319 GLN B C 1
ATOM 5235 O O . GLN B 1 319 ? 5.902 14.484 -14.086 1 60.66 319 GLN B O 1
ATOM 5240 N N . SER B 1 320 ? 7.469 12.938 -13.594 1 55.78 320 SER B N 1
ATOM 5241 C CA . SER B 1 320 ? 7.422 13.211 -12.156 1 55.78 320 SER B CA 1
ATOM 5242 C C . SER B 1 320 ? 7.746 14.672 -11.867 1 55.78 320 SER B C 1
ATOM 5244 O O . SER B 1 320 ? 7.191 15.266 -10.938 1 55.78 320 SER B O 1
ATOM 5246 N N . ASN B 1 321 ? 8.609 15.312 -12.633 1 48.09 321 ASN B N 1
ATOM 5247 C CA . ASN B 1 321 ? 8.984 16.719 -12.461 1 48.09 321 ASN B CA 1
ATOM 5248 C C . ASN B 1 321 ? 7.836 17.641 -12.844 1 48.09 321 ASN B C 1
ATOM 5250 O O . ASN B 1 321 ? 7.719 18.75 -12.305 1 48.09 321 ASN B O 1
ATOM 5254 N N . GLN B 1 322 ? 6.93 17.172 -13.547 1 44.75 322 GLN B N 1
ATOM 5255 C CA . GLN B 1 322 ? 5.82 18.031 -13.922 1 44.75 322 GLN B CA 1
ATOM 5256 C C . GLN B 1 322 ? 4.73 18.016 -12.852 1 44.75 322 GLN B C 1
ATOM 5258 O O . GLN B 1 322 ? 4.043 19.016 -12.641 1 44.75 322 GLN B O 1
ATOM 5263 N N . ASP B 1 323 ? 4.535 16.844 -12.148 1 43.81 323 ASP B N 1
ATOM 5264 C CA . ASP B 1 323 ? 3.455 16.75 -11.172 1 43.81 323 ASP B CA 1
ATOM 5265 C C . ASP B 1 323 ? 3.85 17.406 -9.844 1 43.81 323 ASP B C 1
ATOM 5267 O O . ASP B 1 323 ? 3.004 17.625 -8.977 1 43.81 323 ASP B O 1
ATOM 5271 N N . GLU B 1 324 ? 5.098 17.609 -9.414 1 40.03 324 GLU B N 1
ATOM 5272 C CA . GLU B 1 324 ? 5.574 18.297 -8.219 1 40.03 324 GLU B CA 1
ATOM 5273 C C . GLU B 1 324 ? 5.574 19.812 -8.414 1 40.03 324 GLU B C 1
ATOM 5275 O O . GLU B 1 324 ? 5.934 20.562 -7.508 1 40.03 324 GLU B O 1
ATOM 5280 N N . GLN B 1 325 ? 5.191 20.328 -9.562 1 32.84 325 GLN B N 1
ATOM 5281 C CA . GLN B 1 325 ? 4.973 21.766 -9.742 1 32.84 325 GLN B CA 1
ATOM 5282 C C . GLN B 1 325 ? 3.492 22.109 -9.617 1 32.84 325 GLN B C 1
ATOM 5284 O O . GLN B 1 325 ? 2.633 21.391 -10.133 1 32.84 325 GLN B O 1
#

Nearest PDB structures (foldseek):
  7mwr-assembly1_B  TM=2.403E-01  e=1.181E+00  synthetic construct
  7u9x-assembly1_A  TM=2.935E-01  e=2.557E+00  Homo sapiens
  8dve-assembly1_D  TM=2.519E-01  e=2.347E+00  Oryctolagus cuniculus
  8uxc-assembly1_A  TM=1.833E-01  e=1.665E+00  Homo sapiens
  8set-assembly1_D  TM=2.201E-01  e=7.160E+00  Oryctolagus cuniculus

Solvent-accessible surface area (backbone atoms only — not comparable to full-atom values): 34702 Å² total; per-residue (Å²): 137,60,73,75,69,44,50,65,57,45,50,54,45,39,51,54,47,49,34,15,55,68,62,74,46,62,86,58,43,47,61,51,52,45,54,53,41,72,63,59,69,75,48,78,78,72,90,70,85,67,53,80,76,51,73,65,55,48,52,51,50,53,50,52,48,53,26,50,76,66,74,62,58,72,65,64,54,71,67,54,47,50,52,33,65,50,32,35,25,28,56,46,39,64,50,12,52,70,36,23,44,46,49,53,51,48,34,56,74,64,68,31,64,52,62,68,54,50,50,49,51,53,56,54,36,63,31,60,79,29,44,48,23,65,46,44,28,61,88,59,73,31,48,46,33,23,40,33,20,41,46,49,49,29,53,50,48,47,40,28,74,72,66,65,65,70,76,46,71,67,55,50,54,54,46,50,36,52,51,47,52,43,47,44,52,55,78,62,48,72,26,52,40,74,79,48,37,78,44,44,41,67,33,38,47,34,52,28,51,46,51,56,60,67,37,82,86,53,53,70,31,43,43,46,47,54,51,40,40,52,51,45,32,60,62,67,35,54,58,54,59,71,74,55,32,32,48,42,43,24,52,42,51,40,54,46,34,72,72,38,67,68,47,36,51,49,50,50,53,51,48,52,52,50,51,52,56,58,70,72,50,79,65,89,39,45,41,44,46,24,30,54,39,44,50,50,47,31,54,51,37,36,64,69,40,89,74,42,56,65,72,57,50,50,57,59,51,63,50,53,63,55,71,79,101,137,59,73,76,71,44,50,64,56,46,51,54,44,41,50,55,46,50,35,14,54,70,63,74,47,61,88,58,43,48,61,50,52,45,54,53,41,73,64,60,70,74,48,77,79,73,92,70,84,67,54,79,76,52,74,66,55,48,52,50,50,53,49,51,50,52,26,52,77,66,75,61,60,74,64,64,54,70,68,53,46,50,52,32,65,50,31,36,25,26,57,46,40,65,50,13,52,68,35,24,45,44,50,52,52,47,34,56,75,65,67,31,66,52,63,67,54,48,51,48,51,51,56,53,36,62,30,61,80,30,44,48,22,66,46,44,29,62,88,60,72,31,49,46,31,23,39,33,20,42,47,49,51,28,51,50,50,47,41,27,74,73,67,64,67,69,75,48,71,68,54,50,53,53,47,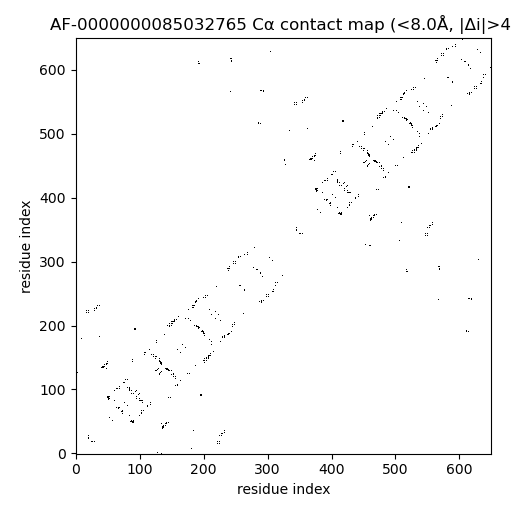50,37,51,50,48,51,42,48,45,53,55,78,62,48,71,25,51,40,73,79,49,39,78,44,46,41,66,33,36,46,34,51,26,52,46,50,57,60,66,37,82,88,52,52,70,32,43,44,47,46,53,53,42,41,51,51,44,31,59,61,66,35,54,60,55,59,72,74,56,30,31,48,41,42,26,52,41,50,38,54,45,33,72,71,38,66,67,47,36,52,49,50,50,54,52,50,54,53,52,51,52,56,59,70,73,50,80,66,88,40,43,42,45,47,23,30,52,40,42,51,51,46,30,53,50,38,35,65,70,40,90,75,42,55,64,72,58,48,49,57,58,51,62,50,55,63,57,72,79,101

pLDDT: mean 95.02, std 7.95, range [32.66, 98.88]

Radius of gyration: 28.17 Å; Cα contacts (8 Å, |Δi|>4): 793; chains: 2; bounding box: 52×85×71 Å